Protein AF-A0A165FFC7-F1 (afdb_monomer_lite)

Organism: NCBI:txid1314781

Sequence (527 aa):
MHSRAAGAARSARAVRHAPLEALASSGARSGPRRTLPRPHLALEESLAPASTSRNPIAQDDLNALKKLTKRTIKAAAKGAAWPGWKQPAAAEDDALWRDTGRPTDIPSEKKEQFMATSHSDTAPTILYGDSEDTYIRPGSFVELRRSTLKDTKPTFASLTASGEVFTHDASDSMWVSPDFVTPDIVEQCGIGDAPETAAQHSARVHVVRQLRRFERKFERKQSEYGSRFPKLYDELRNPDPAEWAEVKTADVAAKLKGSSPTVVDGLAAHRLLMDDSFHYLAHPRAHRVAQSFLVRPLNDVRNHERVIEMFRDPDNAQIESFVRKAKGLLQFFSEREKSAQHPPRPVSSSHNLPKFDEDDQRIILFLRQAAMSRRSVQRDWYLAHAMRLLKKVAFFTSGKALTHSDVFTFLKAIGVAAPWEDESWTMPHMYALSKGAPGSSAREQRHEQLAQRRPTPEAALTLTPNADEFYPRDIMQDLRSALRIEVVCLKYDTSDHFPGLSAPSPCLAERRDNIADIERVEMSATE

Radius of gyration: 34.82 Å; chains: 1; bounding box: 128×94×92 Å

Foldseek 3Di:
DDDDDDDDDDDDDDDDDDDDDDDDDDDDDDDDDDDDDDDDDDDDDDDDDDDPDPDPDPVVVVVVVVVVVVVVVVCVVVVDDPDVDDDPPDVVLVVLLVVLQDPPPDDPPQQVVLVVQQDDDDDPDPCPDDPPPDPQDFFKWFWFWDWNPHDDPQFFWWAFLSRFIHGHHPVRTLDIDPNNDDLVLLQQLDRDRHDPDPSNSVSSSVFSVSNVVLVVLLVVLLVLQVVVVVVCLVVQADPQLQAKGKDALVVQLCVRPPPDRDPSSSVSSLVSLQAPCLQWAQQQPCCRPRVMIMGHRNVLSVLLVVLVVQVVDVVRPLLVLLLVLLLQLLVVVVVQVVPPPDDDDPPDPPDPRDDDDPSNVSVLVLLLVLLQDDTPSHDDSSVVSLVVSCVSSVPDDPPADDHSPNSVVSCCSSVNDPPPDDSVNSCPNSVVVVCPPPPDDPVNVVVVVVVVVDDDDPPPPDDDDDDDDDDDDDDDDDDDDIHIGITGISRGDPPDDDDDDDDDDDDDDDDDDDDDDDDDDDDDDDD

Structure (mmCIF, N/CA/C/O backbone):
data_AF-A0A165FFC7-F1
#
_entry.id   AF-A0A165FFC7-F1
#
loop_
_atom_site.group_PDB
_atom_site.id
_atom_site.type_symbol
_atom_site.label_atom_id
_atom_site.label_alt_id
_atom_site.label_comp_id
_atom_site.label_asym_id
_atom_site.label_entity_id
_atom_site.label_seq_id
_atom_site.pdbx_PDB_ins_code
_atom_site.Cartn_x
_atom_site.Cartn_y
_atom_site.Cartn_z
_atom_site.occupancy
_atom_site.B_iso_or_equiv
_atom_site.auth_seq_id
_atom_site.auth_comp_id
_atom_site.auth_asym_id
_atom_site.auth_atom_id
_atom_site.pdbx_PDB_model_num
ATOM 1 N N . MET A 1 1 ? 19.763 -50.599 6.856 1.00 35.06 1 MET A N 1
ATOM 2 C CA . MET A 1 1 ? 21.003 -51.403 6.817 1.00 35.06 1 MET A CA 1
ATOM 3 C C . MET A 1 1 ? 21.511 -51.408 5.385 1.00 35.06 1 MET A C 1
ATOM 5 O O . MET A 1 1 ? 20.718 -51.747 4.528 1.00 35.06 1 MET A O 1
ATOM 9 N N . HIS A 1 2 ? 22.760 -50.959 5.187 1.00 35.75 2 HIS A N 1
ATOM 10 C CA . HIS A 1 2 ? 23.656 -51.061 4.010 1.00 35.75 2 HIS A CA 1
ATOM 11 C C . HIS A 1 2 ? 23.053 -50.814 2.602 1.00 35.75 2 HIS A C 1
ATOM 13 O O . HIS A 1 2 ? 22.122 -51.472 2.184 1.00 35.75 2 HIS A O 1
ATOM 19 N N . SER A 1 3 ? 23.567 -49.901 1.776 1.00 33.09 3 SER A N 1
ATOM 20 C CA . SER A 1 3 ? 24.942 -49.942 1.271 1.00 33.09 3 SER A CA 1
ATOM 21 C C . SER A 1 3 ? 25.360 -48.622 0.601 1.00 33.09 3 SER A C 1
ATOM 23 O O . SER A 1 3 ? 24.556 -47.936 -0.025 1.00 33.09 3 SER A O 1
ATOM 25 N N . ARG A 1 4 ? 26.649 -48.304 0.751 1.00 36.78 4 ARG A N 1
ATOM 26 C CA . A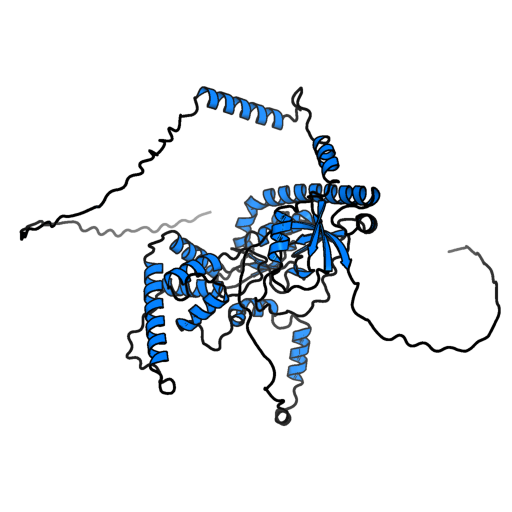RG A 1 4 ? 27.404 -47.205 0.133 1.00 36.78 4 ARG A CA 1
ATOM 27 C C . ARG A 1 4 ? 27.996 -47.656 -1.212 1.00 36.78 4 ARG A C 1
ATOM 29 O O . ARG A 1 4 ? 28.505 -48.766 -1.288 1.00 36.78 4 ARG A O 1
ATOM 36 N N . ALA A 1 5 ? 28.103 -46.735 -2.169 1.00 38.78 5 ALA A N 1
ATOM 37 C CA . ALA A 1 5 ? 29.199 -46.635 -3.152 1.00 38.78 5 ALA A CA 1
ATOM 38 C C . ALA A 1 5 ? 29.169 -45.187 -3.696 1.00 38.78 5 ALA A C 1
ATOM 40 O O . ALA A 1 5 ? 28.137 -44.763 -4.196 1.00 38.78 5 ALA A O 1
ATOM 41 N N . ALA A 1 6 ? 30.105 -44.269 -3.429 1.00 35.12 6 ALA A N 1
ATOM 42 C CA . ALA A 1 6 ? 31.552 -44.245 -3.668 1.00 35.12 6 ALA A CA 1
ATOM 43 C C . ALA A 1 6 ? 31.920 -44.362 -5.159 1.00 35.12 6 ALA A C 1
ATOM 45 O O . ALA A 1 6 ? 32.036 -45.456 -5.695 1.00 35.12 6 ALA A O 1
ATOM 46 N N . GLY A 1 7 ? 32.156 -43.210 -5.793 1.00 30.59 7 GLY A N 1
ATOM 47 C CA . GLY A 1 7 ? 32.792 -43.079 -7.100 1.00 30.59 7 GLY A CA 1
ATOM 48 C C . GLY A 1 7 ? 33.552 -41.754 -7.160 1.00 30.59 7 GLY A C 1
ATOM 49 O O . GLY A 1 7 ? 32.946 -40.688 -7.163 1.00 30.59 7 GLY A O 1
ATOM 50 N N . ALA A 1 8 ? 34.881 -41.832 -7.147 1.00 34.59 8 ALA A N 1
ATOM 51 C CA . ALA A 1 8 ? 35.812 -40.713 -7.227 1.00 34.59 8 ALA A CA 1
ATOM 52 C C . ALA A 1 8 ? 36.788 -40.946 -8.389 1.00 34.59 8 ALA A C 1
ATOM 54 O O . ALA A 1 8 ? 37.368 -42.023 -8.460 1.00 34.59 8 ALA A O 1
ATOM 55 N N . ALA A 1 9 ? 37.015 -39.934 -9.234 1.00 32.94 9 ALA A N 1
ATOM 56 C CA . ALA A 1 9 ? 38.243 -39.693 -10.017 1.00 32.94 9 ALA A CA 1
ATOM 57 C C . ALA A 1 9 ? 38.083 -38.341 -10.749 1.00 32.94 9 ALA A C 1
ATOM 59 O O . ALA A 1 9 ? 37.159 -38.170 -11.531 1.00 32.94 9 ALA A O 1
ATOM 60 N N . ARG A 1 10 ? 38.768 -37.272 -10.323 1.00 34.44 10 ARG A N 1
ATOM 61 C CA . ARG A 1 10 ? 40.096 -36.806 -10.783 1.00 34.44 10 ARG A CA 1
ATOM 62 C C . ARG A 1 10 ? 40.176 -36.503 -12.287 1.00 34.44 10 ARG A C 1
ATOM 64 O O . ARG A 1 10 ? 40.287 -37.416 -13.090 1.00 34.44 10 ARG A O 1
ATOM 71 N N . SER A 1 11 ? 40.326 -35.221 -12.626 1.00 32.50 11 SER A N 1
ATOM 72 C CA . SER A 1 11 ? 41.282 -34.809 -13.658 1.00 32.50 11 SER A CA 1
ATOM 73 C C . SER A 1 11 ? 41.765 -33.383 -13.394 1.00 32.50 11 SER A C 1
ATOM 75 O O . SER A 1 11 ? 40.976 -32.451 -13.265 1.00 32.50 11 SER A O 1
ATOM 77 N N . ALA A 1 12 ? 43.079 -33.254 -13.248 1.00 34.66 12 ALA A N 1
ATOM 78 C CA . ALA A 1 12 ? 43.808 -32.013 -13.074 1.00 34.66 12 ALA A CA 1
ATOM 79 C C . ALA A 1 12 ? 44.416 -31.608 -14.421 1.00 34.66 12 ALA A C 1
ATOM 81 O O . ALA A 1 12 ? 44.955 -32.459 -15.128 1.00 34.66 12 ALA A O 1
ATOM 82 N N . ARG A 1 13 ? 44.432 -30.311 -14.739 1.00 33.97 13 ARG A N 1
ATOM 83 C CA . ARG A 1 13 ? 45.431 -29.768 -15.665 1.00 33.97 13 ARG A CA 1
ATOM 84 C C . ARG A 1 13 ? 45.777 -28.332 -15.293 1.00 33.97 13 ARG A C 1
ATOM 86 O O . ARG A 1 13 ? 44.981 -27.417 -15.458 1.00 33.97 13 ARG A O 1
ATOM 93 N N . ALA A 1 14 ? 46.983 -28.183 -14.762 1.00 33.78 14 ALA A N 1
ATOM 94 C CA . ALA A 1 14 ? 47.693 -26.926 -14.614 1.00 33.78 14 ALA A CA 1
ATOM 95 C C . ALA A 1 14 ? 48.586 -26.715 -15.845 1.00 33.78 14 ALA A C 1
ATOM 97 O O . ALA A 1 14 ? 49.199 -27.671 -16.319 1.00 33.78 14 ALA A O 1
ATOM 98 N N . VAL A 1 15 ? 48.710 -25.472 -16.309 1.00 41.19 15 VAL A N 1
ATOM 99 C CA . VAL A 1 15 ? 49.845 -24.997 -17.113 1.00 41.19 15 VAL A CA 1
ATOM 100 C C . VAL A 1 15 ? 50.221 -23.611 -16.581 1.00 41.19 15 VAL A C 1
ATOM 102 O O . VAL A 1 15 ? 49.352 -22.769 -16.368 1.00 41.19 15 VAL A O 1
ATOM 105 N N . ARG A 1 16 ? 51.513 -23.417 -16.302 1.00 36.31 16 ARG A N 1
ATOM 106 C CA . ARG A 1 16 ? 52.145 -22.179 -15.821 1.00 36.31 16 ARG A CA 1
ATOM 107 C C . ARG A 1 16 ? 53.162 -21.662 -16.854 1.00 36.31 16 ARG A C 1
ATOM 109 O O . ARG A 1 16 ? 53.713 -22.470 -17.593 1.00 36.31 16 ARG A O 1
ATOM 116 N N . HIS A 1 17 ? 53.498 -20.372 -16.695 1.00 34.06 17 HIS A N 1
ATOM 117 C CA . HIS A 1 17 ? 54.686 -19.618 -17.161 1.00 34.06 17 HIS A CA 1
ATOM 118 C C . HIS A 1 17 ? 54.705 -19.247 -18.664 1.00 34.06 17 HIS A C 1
ATOM 120 O O . HIS A 1 17 ? 54.277 -20.039 -19.487 1.00 34.06 17 HIS A O 1
ATOM 126 N N . ALA A 1 18 ? 55.161 -18.068 -19.117 1.00 35.03 18 ALA A N 1
ATOM 127 C CA . ALA A 1 18 ? 56.064 -17.061 -18.539 1.00 35.03 18 ALA A CA 1
ATOM 128 C C . ALA A 1 18 ? 55.926 -15.674 -19.268 1.00 35.03 18 ALA A C 1
ATOM 130 O O . ALA A 1 18 ? 55.114 -15.575 -20.186 1.00 35.03 18 ALA A O 1
ATOM 131 N N . PRO A 1 19 ? 56.682 -14.624 -18.861 1.00 60.16 19 PRO A N 1
ATOM 132 C CA . PRO A 1 19 ? 56.440 -13.187 -19.118 1.00 60.16 19 PRO A CA 1
ATOM 133 C C . PRO A 1 19 ? 57.380 -12.556 -20.175 1.00 60.16 19 PRO A C 1
ATOM 135 O O . PRO A 1 19 ? 58.279 -13.246 -20.644 1.00 60.16 19 PRO A O 1
ATOM 138 N N . LEU A 1 20 ? 57.232 -11.246 -20.469 1.00 33.28 20 LEU A N 1
ATOM 139 C CA . LEU A 1 20 ? 58.348 -10.312 -20.751 1.00 33.28 20 LEU A CA 1
ATOM 140 C C . LEU A 1 20 ? 57.920 -8.821 -20.845 1.00 33.28 20 LEU A C 1
ATOM 142 O O . LEU A 1 20 ? 56.977 -8.459 -21.542 1.00 33.28 20 LEU A O 1
ATOM 146 N N . GLU A 1 21 ? 58.671 -8.004 -20.102 1.00 33.78 21 GLU A N 1
ATOM 147 C CA . GLU A 1 21 ? 58.980 -6.557 -20.187 1.00 33.78 21 GLU A CA 1
ATOM 148 C C . GLU A 1 21 ? 59.525 -6.141 -21.587 1.00 33.78 21 GLU A C 1
ATOM 150 O O . GLU A 1 21 ? 59.886 -7.021 -22.358 1.00 33.78 21 GLU A O 1
ATOM 155 N N . ALA A 1 22 ? 59.721 -4.892 -22.046 1.00 33.06 22 ALA A N 1
ATOM 156 C CA . ALA A 1 22 ? 59.590 -3.498 -21.592 1.00 33.06 22 ALA A CA 1
ATOM 157 C C . ALA A 1 22 ? 59.886 -2.556 -22.804 1.00 33.06 22 ALA A C 1
ATOM 159 O O . ALA A 1 22 ? 60.245 -3.030 -23.880 1.00 33.06 22 ALA A O 1
ATOM 160 N N . LEU A 1 23 ? 59.861 -1.234 -22.535 1.00 31.61 23 LEU A N 1
ATOM 161 C CA . LEU A 1 23 ? 60.457 -0.081 -23.258 1.00 31.61 23 LEU A CA 1
ATOM 162 C C . LEU A 1 23 ? 59.581 0.616 -24.316 1.00 31.61 23 LEU A C 1
ATOM 164 O O . LEU A 1 23 ? 58.918 -0.039 -25.101 1.00 31.61 23 LEU A O 1
ATOM 168 N N . ALA A 1 24 ? 59.629 1.934 -24.536 1.00 33.62 24 ALA A N 1
ATOM 169 C CA . ALA A 1 24 ? 59.902 3.164 -23.774 1.00 33.62 24 ALA A CA 1
ATOM 170 C C . ALA A 1 24 ? 59.895 4.325 -24.801 1.00 33.62 24 ALA A C 1
ATOM 172 O O . ALA A 1 24 ? 60.188 4.105 -25.975 1.00 33.62 24 ALA A O 1
ATOM 173 N N . SER A 1 25 ? 59.717 5.561 -24.304 1.00 32.38 25 SER A N 1
ATOM 174 C CA . SER A 1 25 ? 60.030 6.864 -24.945 1.00 32.38 25 SER A CA 1
ATOM 175 C C . SER A 1 25 ? 59.029 7.374 -26.000 1.00 32.38 25 SER A C 1
ATOM 177 O O . SER A 1 25 ? 58.426 6.587 -26.711 1.00 32.38 25 SER A O 1
ATOM 179 N N . SER A 1 26 ? 58.799 8.670 -26.227 1.00 31.20 26 SER A N 1
ATOM 180 C CA . SER A 1 26 ? 59.148 9.969 -25.616 1.00 31.20 26 SER A CA 1
ATOM 181 C C . SER A 1 26 ? 58.473 11.025 -26.517 1.00 31.20 26 SER A C 1
ATOM 183 O O . SER A 1 26 ? 58.362 10.794 -27.720 1.00 31.20 26 SER A O 1
ATOM 185 N N . GLY A 1 27 ? 58.057 12.189 -26.004 1.00 30.70 27 GLY A N 1
ATOM 186 C CA . GLY A 1 27 ? 57.665 13.295 -26.890 1.00 30.70 27 GLY A CA 1
ATOM 187 C C . GLY A 1 27 ? 56.957 14.465 -26.215 1.00 30.70 27 GLY A C 1
ATOM 188 O O . GLY A 1 27 ? 55.737 14.550 -26.228 1.00 30.70 27 GLY A O 1
ATOM 189 N N . ALA A 1 28 ? 57.743 15.373 -25.644 1.00 34.22 28 ALA A N 1
ATOM 190 C CA . ALA A 1 28 ? 57.334 16.626 -25.014 1.00 34.22 28 ALA A CA 1
ATOM 191 C C . ALA A 1 28 ? 56.672 17.643 -25.969 1.00 34.22 28 ALA A C 1
ATOM 193 O O . ALA A 1 28 ? 57.034 17.705 -27.143 1.00 34.22 28 ALA A O 1
ATOM 194 N N . ARG A 1 29 ? 55.838 18.550 -25.426 1.00 32.78 29 ARG A N 1
ATOM 195 C CA . ARG A 1 29 ? 55.858 19.992 -25.761 1.00 32.78 29 ARG A CA 1
ATOM 196 C C . ARG A 1 29 ? 55.070 20.849 -24.765 1.00 32.78 29 ARG A C 1
ATOM 198 O O . ARG A 1 29 ? 54.105 20.422 -24.147 1.00 32.78 29 ARG A O 1
ATOM 205 N N . SER A 1 30 ? 55.573 22.065 -24.611 1.00 33.47 30 SER A N 1
ATOM 206 C CA . SER A 1 30 ? 55.429 23.001 -23.500 1.00 33.47 30 SER A CA 1
ATOM 207 C C . SER A 1 30 ? 54.709 24.301 -23.894 1.00 33.47 30 SER A C 1
ATOM 209 O O . SER A 1 30 ? 55.062 24.890 -24.911 1.00 33.47 30 SER A O 1
ATOM 211 N N . GLY A 1 31 ? 53.845 24.798 -22.995 1.00 30.11 31 GLY A N 1
ATOM 212 C CA . GLY A 1 31 ? 53.528 26.223 -22.744 1.00 30.11 31 GLY A CA 1
ATOM 213 C C . GLY A 1 31 ? 52.483 26.922 -23.643 1.00 30.11 31 GLY A C 1
ATOM 214 O O . GLY A 1 31 ? 52.114 26.371 -24.673 1.00 30.11 31 GLY A O 1
ATOM 215 N N . PRO A 1 32 ? 52.034 28.162 -23.315 1.00 46.41 32 PRO A N 1
ATOM 216 C CA . PRO A 1 32 ? 52.222 28.927 -22.080 1.00 46.41 32 PRO A CA 1
ATOM 217 C C . PRO A 1 32 ? 50.915 29.434 -21.417 1.00 46.41 32 PRO A C 1
ATOM 219 O O . PRO A 1 32 ? 49.824 29.472 -21.979 1.00 46.41 32 PRO A O 1
ATOM 222 N N . ARG A 1 33 ? 51.105 29.870 -20.171 1.00 36.84 33 ARG A N 1
ATOM 223 C CA . ARG A 1 33 ? 50.185 30.519 -19.230 1.00 36.84 33 ARG A CA 1
ATOM 224 C C . ARG A 1 33 ? 49.817 31.934 -19.713 1.00 36.84 33 ARG A C 1
ATOM 226 O O . ARG A 1 33 ? 50.713 32.695 -20.073 1.00 36.84 33 ARG A O 1
ATOM 233 N N . ARG A 1 34 ? 48.541 32.326 -19.626 1.00 34.41 34 ARG A N 1
ATOM 234 C CA . ARG A 1 34 ? 48.102 33.732 -19.697 1.00 34.41 34 ARG A CA 1
ATOM 235 C C . ARG A 1 34 ? 47.210 34.061 -18.501 1.00 34.41 34 ARG A C 1
ATOM 237 O O . ARG A 1 34 ? 46.300 33.313 -18.164 1.00 34.41 34 ARG A O 1
ATOM 244 N N . THR A 1 35 ? 47.559 35.154 -17.840 1.00 35.50 35 THR A N 1
ATOM 245 C CA . THR A 1 35 ? 47.020 35.689 -16.585 1.00 35.50 35 THR A CA 1
ATOM 246 C C . THR A 1 35 ? 46.137 36.917 -16.821 1.00 35.50 35 THR A C 1
ATOM 248 O O . THR A 1 35 ? 46.355 37.621 -17.805 1.00 35.50 35 THR A O 1
ATOM 251 N N . LEU A 1 36 ? 45.306 37.214 -15.802 1.00 32.44 36 LEU A N 1
ATOM 252 C CA . LEU A 1 36 ? 44.617 38.476 -15.425 1.00 32.44 36 LEU A CA 1
ATOM 253 C C . LEU A 1 36 ? 43.119 38.587 -15.795 1.00 32.44 36 LEU A C 1
ATOM 255 O O . LEU A 1 36 ? 42.730 38.070 -16.837 1.00 32.44 36 LEU A O 1
ATOM 259 N N . PRO A 1 37 ? 42.300 39.374 -15.053 1.00 39.09 37 PRO A N 1
ATOM 260 C CA . PRO A 1 37 ? 42.346 39.717 -13.620 1.00 39.09 37 PRO A CA 1
ATOM 261 C C . PRO A 1 37 ? 40.987 39.541 -12.886 1.00 39.09 37 PRO A C 1
ATOM 263 O O . PRO A 1 37 ? 39.916 39.516 -13.486 1.00 39.09 37 PRO A O 1
ATOM 266 N N . ARG A 1 38 ? 41.041 39.472 -11.548 1.00 33.34 38 ARG A N 1
ATOM 267 C CA . ARG A 1 38 ? 39.900 39.685 -10.630 1.00 33.34 38 ARG A CA 1
ATOM 268 C C . ARG A 1 38 ? 39.554 41.180 -10.526 1.00 33.34 38 ARG A C 1
ATOM 270 O O . ARG A 1 38 ? 40.471 41.998 -10.599 1.00 33.34 38 ARG A O 1
ATOM 277 N N . PRO A 1 39 ? 38.319 41.509 -10.112 1.00 40.25 39 PRO A N 1
ATOM 278 C CA . PRO A 1 39 ? 38.097 42.548 -9.117 1.00 40.25 39 PRO A CA 1
ATOM 279 C C . PRO A 1 39 ? 37.513 41.991 -7.807 1.00 40.25 39 PRO A C 1
ATOM 281 O O . PRO A 1 39 ? 36.798 40.992 -7.772 1.00 40.25 39 PRO A O 1
ATOM 284 N N . HIS A 1 40 ? 37.925 42.655 -6.730 1.00 31.02 40 HIS A N 1
ATOM 285 C CA . HIS A 1 40 ? 37.644 42.427 -5.315 1.00 31.02 40 HIS A CA 1
ATOM 286 C C . HIS A 1 40 ? 36.197 42.741 -4.903 1.00 31.02 40 HIS A C 1
ATOM 288 O O . HIS A 1 40 ? 35.598 43.650 -5.466 1.00 31.02 40 HIS A O 1
ATOM 294 N N . LEU A 1 41 ? 35.724 42.050 -3.853 1.00 31.36 41 LEU A N 1
ATOM 295 C CA . LEU A 1 41 ? 35.140 42.562 -2.586 1.00 31.36 41 LEU A CA 1
ATOM 296 C C . LEU A 1 41 ? 34.469 41.357 -1.881 1.00 31.36 41 LEU A C 1
ATOM 298 O O . LEU A 1 41 ? 33.475 40.834 -2.362 1.00 31.36 41 LEU A O 1
ATOM 302 N N . ALA A 1 42 ? 35.147 40.666 -0.961 1.00 31.06 42 ALA A N 1
ATOM 303 C CA . ALA A 1 42 ? 35.283 40.985 0.468 1.00 31.06 42 ALA A CA 1
ATOM 304 C C . ALA A 1 42 ? 33.963 40.853 1.253 1.00 31.06 42 ALA A C 1
ATOM 306 O O . ALA A 1 42 ? 33.201 41.807 1.348 1.00 31.06 42 ALA A O 1
ATOM 307 N N . LEU A 1 43 ? 33.756 39.667 1.835 1.00 30.89 43 LEU A N 1
ATOM 308 C CA . LEU A 1 43 ? 33.096 39.426 3.124 1.00 30.89 43 LEU A CA 1
ATOM 309 C C . LEU A 1 43 ? 33.525 38.017 3.569 1.00 30.89 43 LEU A C 1
ATOM 311 O O . LEU A 1 43 ? 32.904 37.013 3.230 1.00 30.89 43 LEU A O 1
ATOM 315 N N . GLU A 1 44 ? 34.686 37.948 4.225 1.00 30.16 44 GLU A N 1
ATOM 316 C CA . GLU A 1 44 ? 35.082 36.779 5.006 1.00 30.16 44 GLU A CA 1
ATOM 317 C C . GLU A 1 44 ? 34.362 36.855 6.353 1.00 30.16 44 GLU A C 1
ATOM 319 O O . GLU A 1 44 ? 34.666 37.716 7.175 1.00 30.16 44 GLU A O 1
ATOM 324 N N . GLU A 1 45 ? 33.423 35.941 6.575 1.00 31.06 45 GLU A N 1
ATOM 325 C CA . GLU A 1 45 ? 33.004 35.537 7.912 1.00 31.06 45 GLU A CA 1
ATOM 326 C C . GLU A 1 45 ? 33.405 34.068 8.075 1.00 31.06 45 GLU A C 1
ATOM 328 O O . GLU A 1 45 ? 33.030 33.186 7.301 1.00 31.06 45 GLU A O 1
ATOM 333 N N . SER A 1 46 ? 34.298 33.839 9.029 1.00 37.12 46 SER A N 1
ATOM 334 C CA . SER A 1 46 ? 34.968 32.575 9.287 1.00 37.12 46 SER A CA 1
ATOM 335 C C . SER A 1 46 ? 33.996 31.504 9.790 1.00 37.12 46 SER A C 1
ATOM 337 O O . SER A 1 46 ? 33.520 31.586 10.921 1.00 37.12 46 SER A O 1
ATOM 339 N N . LEU A 1 47 ? 33.794 30.437 9.018 1.00 34.50 47 LEU A N 1
ATOM 340 C CA . LEU A 1 47 ? 33.279 29.163 9.525 1.00 34.50 47 LEU A CA 1
ATOM 341 C C . LEU A 1 47 ? 34.187 28.029 9.044 1.00 34.50 47 LEU A C 1
ATOM 343 O O . LEU A 1 47 ? 34.010 27.449 7.975 1.00 34.50 47 LEU A O 1
ATOM 347 N N . ALA A 1 48 ? 35.200 27.739 9.859 1.00 36.78 48 ALA A N 1
ATOM 348 C CA . ALA A 1 48 ? 35.962 26.501 9.780 1.00 36.78 48 ALA A CA 1
ATOM 349 C C . ALA A 1 48 ? 35.072 25.305 10.190 1.00 36.78 48 ALA A C 1
ATOM 351 O O . ALA A 1 48 ? 34.181 25.462 11.030 1.00 36.78 48 ALA A O 1
ATOM 352 N N . PRO A 1 49 ? 35.305 24.099 9.644 1.00 38.94 49 PRO A N 1
ATOM 353 C CA . PRO A 1 49 ? 34.532 22.917 10.000 1.00 38.94 49 PRO A CA 1
ATOM 354 C C . PRO A 1 49 ? 34.860 22.475 11.431 1.00 38.94 49 PRO A C 1
ATOM 356 O O . PRO A 1 49 ? 36.003 22.140 11.746 1.00 38.94 49 PRO A O 1
ATOM 359 N N . ALA A 1 50 ? 33.843 22.451 12.294 1.00 35.59 50 ALA A N 1
ATOM 360 C CA . ALA A 1 50 ? 33.934 21.862 13.621 1.00 35.59 50 ALA A CA 1
ATOM 361 C C . ALA A 1 50 ? 34.302 20.375 13.497 1.00 35.59 50 ALA A C 1
ATOM 363 O O . ALA A 1 50 ? 33.526 19.552 13.005 1.00 35.59 50 ALA A O 1
ATOM 364 N N . SER A 1 51 ? 35.505 20.031 13.945 1.00 37.84 51 SER A N 1
ATOM 365 C CA . SER A 1 51 ? 35.937 18.659 14.146 1.00 37.84 51 SER A CA 1
ATOM 366 C C . SER A 1 51 ? 35.103 18.044 15.271 1.00 37.84 51 SER A C 1
ATOM 368 O O . SER A 1 51 ? 35.283 18.335 16.450 1.00 37.84 51 SER A O 1
ATOM 370 N N . THR A 1 52 ? 34.162 17.170 14.923 1.00 40.72 52 THR A N 1
ATOM 371 C CA . THR A 1 52 ? 33.486 16.309 15.898 1.00 40.72 52 THR A CA 1
ATOM 372 C C . THR A 1 52 ? 34.498 15.323 16.478 1.00 40.72 52 THR A C 1
ATOM 374 O O . THR A 1 52 ? 34.691 14.230 15.938 1.00 40.72 52 THR A O 1
ATOM 377 N N . SER A 1 53 ? 35.155 15.695 17.580 1.00 39.09 53 SER A N 1
ATOM 378 C CA . SER A 1 53 ? 35.842 14.733 18.433 1.00 39.09 53 SER A CA 1
ATOM 379 C C . SER A 1 53 ? 34.776 13.863 19.104 1.00 39.09 53 SER A C 1
ATOM 381 O O . SER A 1 53 ? 34.027 14.277 19.988 1.00 39.09 53 SER A O 1
ATOM 383 N N . ARG A 1 54 ? 34.649 12.620 18.637 1.00 45.28 54 ARG A N 1
ATOM 384 C CA . ARG A 1 54 ? 33.937 11.585 19.387 1.00 45.28 54 ARG A CA 1
ATOM 385 C C . ARG A 1 54 ? 34.778 11.275 20.619 1.00 45.28 54 ARG A C 1
ATOM 387 O O . ARG A 1 54 ? 35.692 10.459 20.542 1.00 45.28 54 ARG A O 1
ATOM 394 N N . ASN A 1 55 ? 34.484 11.932 21.736 1.00 55.78 55 ASN A N 1
ATOM 395 C CA . ASN A 1 55 ? 35.011 11.505 23.024 1.00 55.78 55 ASN A CA 1
ATOM 396 C C . ASN A 1 55 ? 34.494 10.081 23.289 1.00 55.78 55 ASN A C 1
ATOM 398 O O . ASN A 1 55 ? 33.276 9.872 23.284 1.00 55.78 55 ASN A O 1
ATOM 402 N N . PRO A 1 56 ? 35.376 9.081 23.462 1.00 64.81 56 PRO A N 1
ATOM 403 C CA . PRO A 1 56 ? 34.941 7.757 23.867 1.00 64.81 56 PRO A CA 1
ATOM 404 C C . PRO A 1 56 ? 34.269 7.880 25.236 1.00 64.81 56 PRO A C 1
ATOM 406 O O . PRO A 1 56 ? 34.815 8.500 26.147 1.00 64.81 56 PRO A O 1
ATOM 409 N N . ILE A 1 57 ? 33.063 7.320 25.357 1.00 66.12 57 ILE A N 1
ATOM 410 C CA . ILE A 1 57 ? 32.329 7.237 26.624 1.00 66.12 57 ILE A CA 1
ATOM 411 C C . ILE A 1 57 ? 33.278 6.635 27.662 1.00 66.12 57 ILE A C 1
ATOM 413 O O . ILE A 1 57 ? 33.858 5.572 27.416 1.00 66.12 57 ILE A O 1
ATOM 417 N N . ALA A 1 58 ? 33.464 7.325 28.789 1.00 82.88 58 ALA A N 1
ATOM 418 C CA . ALA A 1 58 ? 34.349 6.860 29.842 1.00 82.88 58 ALA A CA 1
ATOM 419 C C . ALA A 1 58 ? 33.924 5.451 30.277 1.00 82.88 58 ALA A C 1
ATOM 421 O O . ALA A 1 58 ? 32.735 5.142 30.398 1.00 82.88 58 ALA A O 1
ATOM 422 N N . GLN A 1 59 ? 34.898 4.570 30.497 1.00 80.06 59 GLN A N 1
ATOM 423 C CA . GLN A 1 59 ? 34.630 3.168 30.829 1.00 80.06 59 GLN A CA 1
ATOM 424 C C . GLN A 1 59 ? 33.748 3.030 32.084 1.00 80.06 59 GLN A C 1
ATOM 426 O O . GLN A 1 59 ? 32.964 2.084 32.198 1.00 80.06 59 GLN A O 1
ATOM 431 N N . ASP A 1 60 ? 33.826 4.002 32.991 1.00 84.19 60 ASP A N 1
ATOM 432 C CA . ASP A 1 60 ? 33.008 4.075 34.197 1.00 84.19 60 ASP A CA 1
ATOM 433 C C . ASP A 1 60 ? 31.533 4.359 33.895 1.00 84.19 60 ASP A C 1
ATOM 435 O O . ASP A 1 60 ? 30.665 3.700 34.471 1.00 84.19 60 ASP A O 1
ATOM 439 N N . ASP A 1 61 ? 31.235 5.218 32.918 1.00 77.69 61 ASP A N 1
ATOM 440 C CA . ASP A 1 61 ? 29.867 5.472 32.454 1.00 77.69 61 ASP A CA 1
ATOM 441 C C . ASP A 1 61 ? 29.289 4.232 31.773 1.00 77.69 61 ASP A C 1
ATOM 443 O O . ASP A 1 61 ? 28.144 3.846 32.020 1.00 77.69 61 ASP A O 1
ATOM 447 N N . LEU A 1 62 ? 30.103 3.529 30.979 1.00 83.12 62 LEU A N 1
ATOM 448 C CA . LEU A 1 62 ? 29.703 2.269 30.352 1.00 83.12 62 LEU A CA 1
ATOM 449 C C . LEU A 1 62 ? 29.400 1.188 31.404 1.00 83.12 62 LEU A C 1
ATOM 451 O O . LEU A 1 62 ? 28.449 0.410 31.264 1.00 83.12 62 LEU A O 1
ATOM 455 N N . ASN A 1 63 ? 30.189 1.136 32.476 1.00 87.81 63 ASN A N 1
ATOM 456 C CA . ASN A 1 63 ? 29.984 0.214 33.588 1.00 87.81 63 ASN A CA 1
ATOM 457 C C . ASN A 1 63 ? 28.754 0.590 34.427 1.00 87.81 63 ASN A C 1
ATOM 459 O O . ASN A 1 63 ? 27.987 -0.300 34.816 1.00 87.81 63 ASN A O 1
ATOM 463 N N . ALA A 1 64 ? 28.521 1.883 34.662 1.00 83.75 64 ALA A N 1
ATOM 464 C CA . ALA A 1 64 ? 27.327 2.393 35.324 1.00 83.75 64 ALA A CA 1
ATOM 465 C C . ALA A 1 64 ? 26.066 2.051 34.521 1.00 83.75 64 ALA A C 1
ATOM 467 O O . ALA A 1 64 ? 25.107 1.517 35.088 1.00 83.75 64 ALA A O 1
ATOM 468 N N . LEU A 1 65 ? 26.107 2.230 33.198 1.00 78.38 65 LEU A N 1
ATOM 469 C CA . LEU A 1 65 ? 25.012 1.887 32.296 1.00 78.38 65 LEU A CA 1
ATOM 470 C C . LEU A 1 65 ? 24.728 0.380 32.326 1.00 78.38 65 LEU A C 1
ATOM 472 O O . LEU A 1 65 ? 23.601 -0.027 32.586 1.00 78.38 65 LEU A O 1
ATOM 476 N N . LYS A 1 66 ? 25.756 -0.472 32.194 1.00 91.00 66 LYS A N 1
ATOM 477 C CA . LYS A 1 66 ? 25.609 -1.939 32.292 1.00 91.00 66 LYS A CA 1
ATOM 478 C C . LYS A 1 66 ? 25.021 -2.381 33.634 1.00 91.00 66 LYS A C 1
ATOM 480 O O . LYS A 1 66 ? 24.226 -3.325 33.684 1.00 91.00 66 LYS A O 1
ATOM 485 N N . LYS A 1 67 ? 25.407 -1.724 34.732 1.00 90.00 67 LYS A N 1
ATOM 486 C CA . LYS A 1 67 ? 24.887 -2.003 36.078 1.00 90.00 67 LYS A CA 1
ATOM 487 C C . LYS A 1 67 ? 23.429 -1.567 36.210 1.00 90.00 67 LYS A C 1
ATOM 489 O O . LYS A 1 67 ? 22.643 -2.311 36.800 1.00 90.00 67 LYS A O 1
ATOM 494 N N . LEU A 1 68 ? 23.062 -0.423 35.632 1.00 81.44 68 LEU A N 1
ATOM 495 C CA . LEU A 1 68 ? 21.683 0.049 35.544 1.00 81.44 68 LEU A CA 1
ATOM 496 C C . LEU A 1 68 ? 20.829 -0.943 34.744 1.00 81.44 68 LEU A C 1
ATOM 498 O O . LEU A 1 68 ? 19.847 -1.441 35.281 1.00 81.44 68 LEU A O 1
ATOM 502 N N . THR A 1 69 ? 21.263 -1.334 33.540 1.00 82.12 69 THR A N 1
ATOM 503 C CA . THR A 1 69 ? 20.553 -2.281 32.662 1.00 82.12 69 THR A CA 1
ATOM 504 C C . THR A 1 69 ? 20.365 -3.653 33.314 1.00 82.12 69 THR A C 1
ATOM 506 O O . THR A 1 69 ? 19.272 -4.216 33.291 1.00 82.12 69 THR A O 1
ATOM 509 N N . LYS A 1 70 ? 21.400 -4.201 33.970 1.00 85.44 70 LYS A N 1
ATOM 510 C CA . LYS A 1 70 ? 21.269 -5.468 34.718 1.00 85.44 70 LYS A CA 1
ATOM 511 C C . LYS A 1 70 ? 20.275 -5.356 35.875 1.00 85.44 70 LYS A C 1
ATOM 513 O O . LYS A 1 70 ? 19.568 -6.321 36.164 1.00 85.44 70 LYS A O 1
ATOM 518 N N . ARG A 1 71 ? 20.220 -4.205 36.551 1.00 70.12 71 ARG A N 1
ATOM 519 C CA . ARG A 1 71 ? 19.273 -3.961 37.648 1.00 70.12 71 ARG A CA 1
ATOM 520 C C . ARG A 1 71 ? 17.841 -3.821 37.139 1.00 70.12 71 ARG A C 1
ATOM 522 O O . ARG A 1 71 ? 16.959 -4.419 37.748 1.00 70.12 71 ARG A O 1
ATOM 529 N N . THR A 1 72 ? 17.606 -3.124 36.027 1.00 66.25 72 THR A N 1
ATOM 530 C CA . THR A 1 72 ? 16.271 -3.018 35.413 1.00 66.25 72 THR A CA 1
ATOM 531 C C . THR A 1 72 ? 15.771 -4.359 34.894 1.00 66.25 72 THR A C 1
ATOM 533 O O . THR A 1 72 ? 14.644 -4.725 35.208 1.00 66.25 72 THR A O 1
ATOM 536 N N . ILE A 1 73 ? 16.610 -5.150 34.216 1.00 72.19 73 ILE A N 1
ATOM 537 C CA . ILE A 1 73 ? 16.237 -6.508 33.776 1.00 72.19 73 ILE A CA 1
ATOM 538 C C . ILE A 1 73 ? 15.876 -7.392 34.980 1.00 72.19 73 ILE A C 1
ATOM 540 O O . ILE A 1 73 ? 14.865 -8.090 34.962 1.00 72.19 73 ILE A O 1
ATOM 544 N N . LYS A 1 74 ? 16.661 -7.332 36.066 1.00 75.88 74 LYS A N 1
ATOM 545 C CA . LYS A 1 74 ? 16.407 -8.118 37.285 1.00 75.88 74 LYS A CA 1
ATOM 546 C C . LYS A 1 74 ? 15.154 -7.661 38.045 1.00 75.88 74 LYS A C 1
ATOM 548 O O . LYS A 1 74 ? 14.504 -8.495 38.669 1.00 75.88 74 LYS A O 1
ATOM 553 N N . ALA A 1 75 ? 14.822 -6.370 38.009 1.00 62.75 75 ALA A N 1
ATOM 554 C CA . ALA A 1 75 ? 13.601 -5.826 38.606 1.00 62.75 75 ALA A CA 1
ATOM 555 C C . ALA A 1 75 ? 12.357 -6.195 37.782 1.00 62.75 75 ALA A C 1
ATOM 557 O O . ALA A 1 75 ? 11.381 -6.683 38.348 1.00 62.75 75 ALA A O 1
ATOM 558 N N . ALA A 1 76 ? 12.433 -6.069 36.452 1.00 63.22 76 ALA A N 1
ATOM 559 C CA . ALA A 1 76 ? 11.374 -6.480 35.532 1.00 63.22 76 ALA A CA 1
ATOM 560 C C . ALA A 1 76 ? 11.077 -7.986 35.642 1.00 63.22 76 ALA A C 1
ATOM 562 O O . ALA A 1 76 ? 9.920 -8.379 35.742 1.00 63.22 76 ALA A O 1
ATOM 563 N N . ALA A 1 77 ? 12.116 -8.824 35.732 1.00 65.81 77 ALA A N 1
ATOM 564 C CA . ALA A 1 77 ? 11.972 -10.272 35.897 1.00 65.81 77 ALA A CA 1
ATOM 565 C C . ALA A 1 77 ? 11.373 -10.695 37.253 1.00 65.81 77 ALA A C 1
ATOM 567 O O . ALA A 1 77 ? 10.859 -11.802 37.373 1.00 65.81 77 ALA A O 1
ATOM 568 N N . LYS A 1 78 ? 11.446 -9.841 38.283 1.00 66.81 78 LYS A N 1
ATOM 569 C CA . LYS A 1 78 ? 10.909 -10.129 39.624 1.00 66.81 78 LYS A CA 1
ATOM 570 C C . LYS A 1 78 ? 9.509 -9.565 39.867 1.00 66.81 78 LYS A C 1
ATOM 572 O O . LYS A 1 78 ? 8.978 -9.783 40.951 1.00 66.81 78 LYS A O 1
ATOM 577 N N . GLY A 1 79 ? 8.937 -8.809 38.924 1.00 53.31 79 GLY A N 1
ATOM 578 C CA . GLY A 1 79 ? 7.641 -8.142 39.108 1.00 53.31 79 GLY A CA 1
ATOM 579 C C . GLY A 1 79 ? 7.594 -7.165 40.294 1.00 53.31 79 GLY A C 1
ATOM 580 O O . GLY A 1 79 ? 6.518 -6.737 40.696 1.00 53.31 79 GLY A O 1
ATOM 581 N N . ALA A 1 80 ? 8.745 -6.818 40.878 1.00 50.59 80 ALA A N 1
ATOM 582 C CA . ALA A 1 80 ? 8.817 -5.964 42.051 1.00 50.59 80 ALA A CA 1
ATOM 583 C C . ALA A 1 80 ? 8.738 -4.501 41.606 1.00 50.59 80 ALA A C 1
ATOM 585 O O . ALA A 1 80 ? 9.671 -3.986 40.982 1.00 50.59 80 ALA A O 1
ATOM 586 N N . ALA A 1 81 ? 7.628 -3.838 41.936 1.00 51.81 81 ALA A N 1
ATOM 587 C CA . ALA A 1 81 ? 7.529 -2.388 41.849 1.00 51.81 81 ALA A CA 1
ATOM 588 C C . ALA A 1 81 ? 8.672 -1.770 42.668 1.00 51.81 81 ALA A C 1
ATOM 590 O O . ALA A 1 81 ? 8.921 -2.158 43.811 1.00 51.81 81 ALA A O 1
ATOM 591 N N . TRP A 1 82 ? 9.413 -0.846 42.061 1.00 53.59 82 TRP A N 1
ATOM 592 C CA . TRP A 1 82 ? 10.471 -0.116 42.754 1.00 53.59 82 TRP A CA 1
ATOM 593 C C . TRP A 1 82 ? 9.893 0.588 43.997 1.00 53.59 82 TRP A C 1
ATOM 595 O O . TRP A 1 82 ? 8.857 1.247 43.877 1.00 53.59 82 TRP A O 1
ATOM 605 N N . PRO A 1 83 ? 10.551 0.527 45.170 1.00 47.75 83 PRO A N 1
ATOM 606 C CA . PRO A 1 83 ? 10.159 1.337 46.318 1.00 47.75 83 PRO A CA 1
ATOM 607 C C . PRO A 1 83 ? 10.241 2.821 45.934 1.00 47.75 83 PRO A C 1
ATOM 609 O O . PRO A 1 83 ? 11.321 3.326 45.641 1.00 47.75 83 PRO A O 1
ATOM 612 N N . GLY A 1 84 ? 9.093 3.499 45.865 1.00 58.75 84 GLY A N 1
ATOM 613 C CA . GLY A 1 84 ? 8.983 4.906 45.456 1.00 58.75 84 GLY A CA 1
ATOM 614 C C . GLY A 1 84 ? 8.623 5.148 43.984 1.00 58.75 84 GLY A C 1
ATOM 615 O O . GLY A 1 84 ? 8.195 6.251 43.653 1.00 58.75 84 GLY A O 1
ATOM 616 N N . TRP A 1 85 ? 8.693 4.138 43.108 1.00 44.78 85 TRP A N 1
ATOM 617 C CA . TRP A 1 85 ? 8.191 4.265 41.736 1.00 44.78 85 TRP A CA 1
ATOM 618 C C . TRP A 1 85 ? 6.723 3.843 41.704 1.00 44.78 85 TRP A C 1
ATOM 620 O O . TRP A 1 85 ? 6.388 2.661 41.617 1.00 44.78 85 TRP A O 1
ATOM 630 N N . LYS A 1 86 ? 5.820 4.822 41.790 1.00 50.59 86 LYS A N 1
ATOM 631 C CA . LYS A 1 86 ? 4.413 4.596 41.451 1.00 50.59 86 LYS A CA 1
ATOM 632 C C . LYS A 1 86 ? 4.362 4.321 39.950 1.00 50.59 86 LYS A C 1
ATOM 634 O O . LYS A 1 86 ? 4.775 5.178 39.175 1.00 50.59 86 LYS A O 1
ATOM 639 N N . GLN A 1 87 ? 3.902 3.138 39.534 1.00 46.81 87 GLN A N 1
ATOM 640 C CA . GLN A 1 87 ? 3.562 2.922 38.128 1.00 46.81 87 GLN A CA 1
ATOM 641 C C . GLN A 1 87 ? 2.583 4.031 37.713 1.00 46.81 87 GLN A C 1
ATOM 643 O O . GLN A 1 87 ? 1.532 4.154 38.353 1.00 46.81 87 GLN A O 1
ATOM 648 N N . PRO A 1 88 ? 2.874 4.825 36.672 1.00 45.69 88 PRO A N 1
ATOM 649 C CA . PRO A 1 88 ? 1.933 5.807 36.156 1.00 45.69 88 PRO A CA 1
ATOM 650 C C . PRO A 1 88 ? 0.876 5.080 35.311 1.00 45.69 88 PRO A C 1
ATOM 652 O O . PRO A 1 88 ? 0.716 5.321 34.129 1.00 45.69 88 PRO A O 1
ATOM 655 N N . ALA A 1 89 ? 0.189 4.091 35.881 1.00 47.19 89 ALA A N 1
ATOM 656 C CA . ALA A 1 89 ? -0.703 3.222 35.113 1.00 47.19 89 ALA A CA 1
ATOM 657 C C . ALA A 1 89 ? -2.167 3.696 35.120 1.00 47.19 89 ALA A C 1
ATOM 659 O O . ALA A 1 89 ? -2.990 3.108 34.429 1.00 47.19 89 ALA A O 1
ATOM 660 N N . ALA A 1 90 ? -2.501 4.737 35.892 1.00 46.16 90 ALA A N 1
ATOM 661 C CA . ALA A 1 90 ? -3.871 5.259 35.989 1.00 46.16 90 ALA A CA 1
ATOM 662 C C . ALA A 1 90 ? -3.950 6.796 36.031 1.00 46.16 90 ALA A C 1
ATOM 664 O O . ALA A 1 90 ? -4.848 7.376 35.432 1.00 46.16 90 ALA A O 1
ATOM 665 N N . ALA A 1 91 ? -3.001 7.467 36.694 1.00 46.84 91 ALA A N 1
ATOM 666 C CA . ALA A 1 91 ? -3.048 8.921 36.873 1.00 46.84 91 ALA A CA 1
ATOM 667 C C . ALA A 1 91 ? -2.631 9.726 35.624 1.00 46.84 91 ALA A C 1
ATOM 669 O O . ALA A 1 91 ? -3.165 10.810 35.412 1.00 46.84 91 ALA A O 1
ATOM 670 N N . GLU A 1 92 ? -1.710 9.214 34.797 1.00 49.53 92 GLU A N 1
ATOM 671 C CA . GLU A 1 92 ? -1.331 9.863 33.527 1.00 49.53 92 GLU A CA 1
ATOM 672 C C . GLU A 1 92 ? -2.443 9.760 32.485 1.00 49.53 92 GLU A C 1
ATOM 674 O O . GLU A 1 92 ? -2.733 10.746 31.812 1.00 49.53 92 GLU A O 1
ATOM 679 N N . ASP A 1 93 ? -3.119 8.608 32.418 1.00 49.97 93 ASP A N 1
ATOM 680 C CA . ASP A 1 93 ? -4.313 8.443 31.592 1.00 49.97 93 ASP A CA 1
ATOM 681 C C . ASP A 1 93 ? -5.362 9.497 32.007 1.00 49.97 93 ASP A C 1
ATOM 683 O O . ASP A 1 93 ? -5.765 10.303 31.175 1.00 49.97 93 ASP A O 1
ATOM 687 N N . ASP A 1 94 ? -5.729 9.590 33.294 1.00 50.94 94 ASP A N 1
ATOM 688 C CA . ASP A 1 94 ? -6.702 10.579 33.808 1.00 50.94 94 ASP A CA 1
ATOM 689 C C . ASP A 1 94 ? -6.300 12.052 33.655 1.00 50.94 94 ASP A C 1
ATOM 691 O O . ASP A 1 94 ? -7.182 12.899 33.495 1.00 50.94 94 ASP A O 1
ATOM 695 N N . ALA A 1 95 ? -5.008 12.385 33.673 1.00 53.09 95 ALA A N 1
ATOM 696 C CA . ALA A 1 95 ? -4.539 13.744 33.404 1.00 53.09 95 ALA A CA 1
ATOM 697 C C . ALA A 1 95 ? -4.658 14.104 31.914 1.00 53.09 95 ALA A C 1
ATOM 699 O O . ALA A 1 95 ? -5.142 15.186 31.589 1.00 53.09 95 ALA A O 1
ATOM 700 N N . LEU A 1 96 ? -4.307 13.175 31.019 1.00 52.78 96 LEU A N 1
ATOM 701 C CA . LEU A 1 96 ? -4.464 13.340 29.574 1.00 52.78 96 LEU A CA 1
ATOM 702 C C . LEU A 1 96 ? -5.950 13.461 29.180 1.00 52.78 96 LEU A C 1
ATOM 704 O O . LEU A 1 96 ? -6.295 14.227 28.286 1.00 52.78 96 LEU A O 1
ATOM 708 N N . TRP A 1 97 ? -6.848 12.757 29.886 1.00 56.53 97 TRP A N 1
ATOM 709 C CA . TRP A 1 97 ? -8.300 12.794 29.642 1.00 56.53 97 TRP A CA 1
ATOM 710 C C . TRP A 1 97 ? -8.964 14.127 30.012 1.00 56.53 97 TRP A C 1
ATOM 712 O O . TRP A 1 97 ? -10.021 14.451 29.473 1.00 56.53 97 TRP A O 1
ATOM 722 N N . ARG A 1 98 ? -8.371 14.914 30.923 1.00 55.84 98 ARG A N 1
ATOM 723 C CA . ARG A 1 98 ? -8.855 16.280 31.201 1.00 55.84 98 ARG A CA 1
ATOM 724 C C . ARG A 1 98 ? -8.542 17.240 30.058 1.00 55.84 98 ARG A C 1
ATOM 726 O O . ARG A 1 98 ? -9.241 18.239 29.919 1.00 55.84 98 ARG A O 1
ATOM 733 N N . ASP A 1 99 ? -7.527 16.924 29.259 1.00 52.34 99 ASP A N 1
ATOM 734 C CA . ASP A 1 99 ? -7.061 17.758 28.153 1.00 52.34 99 ASP A CA 1
ATOM 735 C C . ASP A 1 99 ? -7.683 17.350 26.809 1.00 52.34 99 ASP A C 1
ATOM 737 O O . ASP A 1 99 ? -7.933 18.207 25.972 1.00 52.34 99 ASP A O 1
ATOM 741 N N . THR A 1 100 ? -8.082 16.080 26.628 1.00 52.09 100 THR A N 1
ATOM 742 C CA . THR A 1 100 ? -8.849 15.631 25.440 1.00 52.09 100 THR A CA 1
ATOM 743 C C . THR A 1 100 ? -10.223 16.296 25.293 1.00 52.09 100 THR A C 1
ATOM 745 O O . THR A 1 100 ? -10.849 16.183 24.244 1.00 52.09 100 THR A O 1
ATOM 748 N N . GLY A 1 101 ? -10.717 16.955 26.345 1.00 46.47 101 GLY A N 1
ATOM 749 C CA . GLY A 1 101 ? -11.947 17.747 26.306 1.00 46.47 101 GLY A CA 1
ATOM 750 C C . GLY A 1 101 ? -11.752 19.176 25.803 1.00 46.47 101 GLY A C 1
ATOM 751 O O . GLY A 1 101 ? -12.742 19.853 25.533 1.00 46.47 101 GLY A O 1
ATOM 752 N N . ARG A 1 102 ? -10.507 19.651 25.670 1.00 51.94 102 ARG A N 1
ATOM 753 C CA . ARG A 1 102 ? -10.237 20.910 24.980 1.00 51.94 102 ARG A CA 1
ATOM 754 C C . ARG A 1 102 ? -10.045 20.585 23.504 1.00 51.94 102 ARG A C 1
ATOM 756 O O . ARG A 1 102 ? -9.097 19.864 23.191 1.00 51.94 102 ARG A O 1
ATOM 763 N N . PRO A 1 103 ? -10.907 21.078 22.595 1.00 51.69 103 PRO A N 1
ATOM 764 C CA . PRO A 1 103 ? -10.536 21.098 21.192 1.00 51.69 103 PRO A CA 1
ATOM 765 C C . PRO A 1 103 ? -9.172 21.777 21.116 1.00 51.69 103 PRO A C 1
ATOM 767 O O . PRO A 1 103 ? -8.991 22.906 21.572 1.00 51.69 103 PRO A O 1
ATOM 770 N N . THR A 1 104 ? -8.177 21.045 20.634 1.00 55.75 104 THR A N 1
ATOM 771 C CA . THR A 1 104 ? -6.999 21.720 20.123 1.00 55.75 104 THR A CA 1
ATOM 772 C C . THR A 1 104 ? -7.512 22.420 18.875 1.00 55.75 104 THR A C 1
ATOM 774 O O . THR A 1 104 ? -7.910 21.764 17.919 1.00 55.75 104 THR A O 1
ATOM 777 N N . ASP A 1 105 ? -7.586 23.753 18.909 1.00 62.25 105 ASP A N 1
ATOM 778 C CA . ASP A 1 105 ? -7.993 24.554 17.740 1.00 62.25 105 ASP A CA 1
ATOM 779 C C . ASP A 1 105 ? -7.112 24.249 16.512 1.00 62.25 105 ASP A C 1
ATOM 781 O O . ASP A 1 105 ? -7.466 24.558 15.378 1.00 62.25 105 ASP A O 1
ATOM 785 N N . ILE A 1 106 ? -5.957 23.624 16.750 1.00 76.94 106 ILE A N 1
ATOM 786 C CA . ILE A 1 106 ? -5.001 23.163 15.758 1.00 76.94 106 ILE A CA 1
ATOM 787 C C . ILE A 1 106 ? -5.252 21.666 15.507 1.00 76.94 106 ILE A C 1
ATOM 789 O O . ILE A 1 106 ? -5.001 20.860 16.410 1.00 76.94 106 ILE A O 1
ATOM 793 N N . PRO A 1 107 ? -5.722 21.277 14.306 1.00 80.31 107 PRO A N 1
ATOM 794 C CA . PRO A 1 107 ? -5.845 19.876 13.918 1.00 80.31 107 PRO A CA 1
ATOM 795 C C . PRO A 1 107 ? -4.512 19.142 14.087 1.00 80.31 107 PRO A C 1
ATOM 797 O O . PRO A 1 107 ? -3.445 19.715 13.862 1.00 80.31 107 PRO A O 1
ATOM 800 N N . SER A 1 108 ? -4.538 17.860 14.459 1.00 84.25 108 SER A N 1
ATOM 801 C CA . SER A 1 108 ? -3.292 17.097 14.503 1.00 84.25 108 SER A CA 1
ATOM 802 C C . SER A 1 108 ? -2.649 17.022 13.119 1.00 84.25 108 SER A C 1
ATOM 804 O O . SER A 1 108 ? -3.345 16.957 12.108 1.00 84.25 108 SER A O 1
ATOM 806 N N . GLU A 1 109 ? -1.319 16.909 13.068 1.00 84.94 109 GLU A N 1
ATOM 807 C CA . GLU A 1 109 ? -0.582 16.674 11.817 1.00 84.94 109 GLU A CA 1
ATOM 808 C C . GLU A 1 109 ? -1.178 15.492 11.027 1.00 84.94 109 GLU A C 1
ATOM 810 O O . GLU A 1 109 ? -1.268 15.529 9.802 1.00 84.94 109 GLU A O 1
ATOM 815 N N . LYS A 1 110 ? -1.675 14.463 11.733 1.00 80.75 110 LYS A N 1
ATOM 816 C CA . LYS A 1 110 ? -2.367 13.331 11.109 1.00 80.75 110 LYS A CA 1
ATOM 817 C C . LYS A 1 110 ? 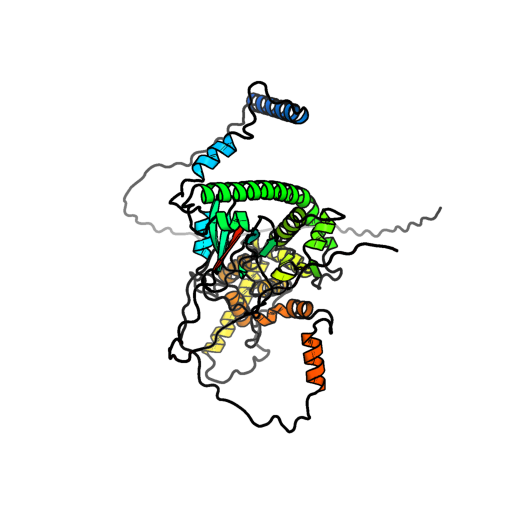-3.672 13.749 10.439 1.00 80.75 110 LYS A C 1
ATOM 819 O O . LYS A 1 110 ? -3.929 13.313 9.318 1.00 80.75 110 LYS A O 1
ATOM 824 N N . LYS A 1 111 ? -4.490 14.565 11.112 1.00 83.75 111 LYS A N 1
ATOM 825 C CA . LYS A 1 111 ? -5.727 15.126 10.552 1.00 83.75 111 LYS A CA 1
ATOM 826 C C . LYS A 1 111 ? -5.415 16.015 9.363 1.00 83.75 111 LYS A C 1
ATOM 828 O O . LYS A 1 111 ? -5.986 15.799 8.303 1.00 83.75 111 LYS A O 1
ATOM 833 N N . GLU A 1 112 ? -4.461 16.929 9.490 1.00 85.25 112 GLU A N 1
ATOM 834 C CA . GLU A 1 112 ? -4.045 17.806 8.394 1.00 85.25 112 GLU A CA 1
ATOM 835 C C . GLU A 1 112 ? -3.573 17.006 7.182 1.00 85.25 112 GLU A C 1
ATOM 837 O O . GLU A 1 112 ? -4.057 17.231 6.081 1.00 85.25 112 GLU A O 1
ATOM 842 N N . GLN A 1 113 ? -2.704 16.013 7.368 1.00 80.56 113 GLN A N 1
ATOM 843 C CA . GLN A 1 113 ? -2.219 15.168 6.278 1.00 80.56 113 GLN A CA 1
ATOM 844 C C . GLN A 1 113 ? -3.340 14.325 5.658 1.00 80.56 113 GLN A C 1
ATOM 846 O O . GLN A 1 113 ? -3.408 14.186 4.438 1.00 80.56 113 GLN A O 1
ATOM 851 N N . PHE A 1 114 ? -4.253 13.778 6.462 1.00 79.88 114 PHE A N 1
ATOM 852 C CA . PHE A 1 114 ? -5.402 13.024 5.954 1.00 79.88 114 PHE A CA 1
ATOM 853 C C . PHE A 1 114 ? -6.406 13.913 5.205 1.00 79.88 114 PHE A C 1
ATOM 855 O O . PHE A 1 114 ? -7.017 13.467 4.239 1.00 79.88 114 PHE A O 1
ATOM 862 N N . MET A 1 115 ? -6.579 15.169 5.614 1.00 78.62 115 MET A N 1
ATOM 863 C CA . MET A 1 115 ? -7.489 16.114 4.959 1.00 78.62 115 MET A CA 1
ATOM 864 C C . MET A 1 115 ? -6.838 16.793 3.745 1.00 78.62 115 MET A C 1
ATOM 866 O O . MET A 1 115 ? -7.508 17.013 2.741 1.00 78.62 115 MET A O 1
ATOM 870 N N . ALA A 1 116 ? -5.528 17.033 3.769 1.00 73.94 116 ALA A N 1
ATOM 871 C CA . ALA A 1 116 ? -4.767 17.558 2.635 1.00 73.94 116 ALA A CA 1
ATOM 872 C C . ALA A 1 116 ? -4.696 16.562 1.469 1.00 73.94 116 ALA A C 1
ATOM 874 O O . ALA A 1 116 ? -4.563 16.953 0.314 1.00 73.94 116 ALA A O 1
ATOM 875 N N . THR A 1 117 ? -4.802 15.265 1.766 1.00 62.66 117 THR A N 1
ATOM 876 C CA . THR A 1 117 ? -4.744 14.193 0.763 1.00 62.66 117 THR A CA 1
ATOM 877 C C . THR A 1 117 ? -6.059 13.958 0.024 1.00 62.66 117 THR A C 1
ATOM 879 O O . THR A 1 117 ? -6.066 13.205 -0.944 1.00 62.66 117 THR A O 1
ATOM 882 N N . SER A 1 118 ? -7.139 14.638 0.424 1.00 50.12 118 SER A N 1
ATOM 883 C CA . SER A 1 118 ? -8.459 14.581 -0.230 1.00 50.12 118 SER A CA 1
ATOM 884 C C . SER A 1 118 ? -8.474 15.261 -1.606 1.00 50.12 118 SER A C 1
ATOM 886 O O . SER A 1 118 ? -9.312 14.953 -2.440 1.00 50.12 118 SER A O 1
ATOM 888 N N . HIS A 1 119 ? -7.523 16.155 -1.881 1.00 42.31 119 HIS A N 1
ATOM 889 C CA . HIS A 1 119 ? -7.510 16.950 -3.107 1.00 42.31 119 HIS A CA 1
ATOM 890 C C . HIS A 1 119 ? -6.580 16.357 -4.168 1.00 42.31 119 HIS A C 1
ATOM 892 O O . HIS A 1 119 ? -5.534 16.927 -4.474 1.00 42.31 119 HIS A O 1
ATOM 898 N N . SER A 1 120 ? -6.937 15.207 -4.744 1.00 41.72 120 SER A N 1
ATOM 899 C CA . SER A 1 120 ? -6.292 14.771 -5.989 1.00 41.72 120 SER A CA 1
ATOM 900 C C . SER A 1 120 ? -7.317 14.298 -7.009 1.00 41.72 120 SER A C 1
ATOM 902 O O . SER A 1 120 ? -7.866 13.202 -6.897 1.00 41.72 120 SER A O 1
ATOM 904 N N . ASP A 1 121 ? -7.535 15.119 -8.030 1.00 48.59 121 ASP A N 1
ATOM 905 C CA . ASP A 1 121 ? -8.291 14.747 -9.216 1.00 48.59 121 ASP A CA 1
ATOM 906 C C . ASP A 1 121 ? -7.375 14.000 -10.204 1.00 48.59 121 ASP A C 1
ATOM 908 O O . ASP A 1 121 ? -6.201 14.328 -10.356 1.00 48.59 121 ASP A O 1
ATOM 912 N N . THR A 1 122 ? -7.933 13.019 -10.919 1.00 41.50 122 THR A N 1
ATOM 913 C CA . THR A 1 122 ? -7.347 12.300 -12.077 1.00 41.50 122 THR A CA 1
ATOM 914 C C . THR A 1 122 ? -6.306 11.192 -11.827 1.00 41.50 122 THR A C 1
ATOM 916 O O . THR A 1 122 ? -5.206 11.190 -12.371 1.00 41.50 122 THR A O 1
ATOM 919 N N . ALA A 1 123 ? -6.721 10.105 -11.175 1.00 39.97 123 ALA A N 1
ATOM 920 C CA . ALA A 1 123 ? -6.423 8.788 -11.752 1.00 39.97 123 ALA A CA 1
ATOM 921 C C . ALA A 1 123 ? -7.672 8.321 -12.518 1.00 39.97 123 ALA A C 1
ATOM 923 O O . ALA A 1 123 ? -8.779 8.530 -12.004 1.00 39.97 123 ALA A O 1
ATOM 924 N N . PRO A 1 124 ? -7.557 7.675 -13.698 1.00 38.41 124 PRO A N 1
ATOM 925 C CA . PRO A 1 124 ? -8.650 6.884 -14.240 1.00 38.41 124 PRO A CA 1
ATOM 926 C C . PRO A 1 124 ? -8.871 5.732 -13.266 1.00 38.41 124 PRO A C 1
ATOM 928 O O . PRO A 1 124 ? -8.297 4.648 -13.365 1.00 38.41 124 PRO A O 1
ATOM 931 N N . THR A 1 125 ? -9.677 5.999 -12.247 1.00 40.81 125 THR A N 1
ATOM 932 C CA . THR A 1 125 ? -10.197 4.933 -11.432 1.00 40.81 125 THR A CA 1
ATOM 933 C C . THR A 1 125 ? -11.200 4.239 -12.312 1.00 40.81 125 THR A C 1
ATOM 935 O O . THR A 1 125 ? -12.209 4.820 -12.707 1.00 40.81 125 THR A O 1
ATOM 938 N N . ILE A 1 126 ? -10.910 2.985 -12.629 1.00 42.03 126 ILE A N 1
ATOM 939 C CA . ILE A 1 126 ? -11.942 2.090 -13.106 1.00 42.03 126 ILE A CA 1
ATOM 940 C C . ILE A 1 126 ? -12.986 2.062 -11.983 1.00 42.03 126 ILE A C 1
ATOM 942 O O . ILE A 1 126 ? -12.754 1.463 -10.927 1.00 42.03 126 ILE A O 1
ATOM 946 N N . LEU A 1 127 ? -14.077 2.807 -12.185 1.00 36.44 127 LEU A N 1
ATOM 947 C CA . LEU A 1 127 ? -15.279 2.788 -11.363 1.00 36.44 127 LEU A CA 1
ATOM 948 C C . LEU A 1 127 ? -15.852 1.382 -11.501 1.00 36.44 127 LEU A C 1
ATOM 950 O O . LEU A 1 127 ? -16.643 1.070 -12.387 1.00 36.44 127 LEU A O 1
ATOM 954 N N . TYR A 1 128 ? -15.344 0.481 -10.672 1.00 42.66 128 TYR A N 1
ATOM 955 C CA . TYR A 1 128 ? -15.962 -0.810 -10.469 1.00 42.66 128 TYR A CA 1
ATOM 956 C C . TYR A 1 128 ? -17.249 -0.517 -9.715 1.00 42.66 128 TYR A C 1
ATOM 958 O O . TYR A 1 128 ? -17.173 -0.048 -8.583 1.00 42.66 128 TYR A O 1
ATOM 966 N N . GLY A 1 129 ? -18.369 -0.691 -10.426 1.00 39.19 129 GLY A N 1
ATOM 967 C CA . GLY A 1 129 ? -19.696 -0.221 -10.044 1.00 39.19 129 GLY A CA 1
ATOM 968 C C . GLY A 1 129 ? -20.004 -0.413 -8.570 1.00 39.19 129 GLY A C 1
ATOM 969 O O . GLY A 1 129 ? -19.615 -1.432 -7.998 1.00 39.19 129 GLY A O 1
ATOM 970 N N . ASP A 1 130 ? -20.678 0.597 -8.021 1.00 40.72 130 ASP A N 1
ATOM 971 C CA . ASP A 1 130 ? -21.204 0.684 -6.664 1.00 40.72 130 ASP A CA 1
ATOM 972 C C . ASP A 1 130 ? -21.595 -0.697 -6.148 1.00 40.72 130 ASP A C 1
ATOM 974 O O . ASP A 1 130 ? -22.656 -1.238 -6.456 1.00 40.72 130 ASP A O 1
ATOM 978 N N . SER A 1 131 ? -20.685 -1.322 -5.402 1.00 43.75 131 SER A N 1
ATOM 979 C CA . SER A 1 131 ? -21.057 -2.496 -4.643 1.00 43.75 131 SER A CA 1
ATOM 980 C C . SER A 1 131 ? -21.932 -1.975 -3.516 1.00 43.75 131 SER A C 1
ATOM 982 O O . SER A 1 131 ? -21.418 -1.325 -2.603 1.00 43.75 131 SER A O 1
ATOM 984 N N . GLU A 1 132 ? -23.220 -2.290 -3.572 1.00 45.16 132 GLU A N 1
ATOM 985 C CA . GLU A 1 132 ? -24.218 -2.056 -2.522 1.00 45.16 132 GLU A CA 1
ATOM 986 C C . GLU A 1 132 ? -23.823 -2.656 -1.143 1.00 45.16 132 GLU A C 1
ATOM 988 O O . GLU A 1 132 ? -24.512 -2.447 -0.151 1.00 45.16 132 GLU A O 1
ATOM 993 N N . ASP A 1 133 ? -22.673 -3.335 -1.024 1.00 48.06 133 ASP A N 1
ATOM 994 C CA . ASP A 1 133 ? -22.382 -4.307 0.033 1.00 48.06 133 ASP A CA 1
ATOM 995 C C . ASP A 1 133 ? -21.142 -4.009 0.896 1.00 48.06 133 ASP A C 1
ATOM 997 O O . ASP A 1 133 ? -20.360 -4.898 1.231 1.00 48.06 133 ASP A O 1
ATOM 1001 N N . THR A 1 134 ? -20.931 -2.770 1.338 1.00 54.28 134 THR A N 1
ATOM 1002 C CA . THR A 1 134 ? -20.133 -2.575 2.570 1.00 54.28 134 THR A CA 1
ATOM 1003 C C . THR A 1 134 ? -20.884 -1.692 3.539 1.00 54.28 134 THR A C 1
ATOM 1005 O O . THR A 1 134 ? -20.634 -0.498 3.671 1.00 54.28 134 THR A O 1
ATOM 1008 N N . TYR A 1 135 ? -21.845 -2.319 4.212 1.00 72.56 135 TYR A N 1
ATOM 1009 C CA . TYR A 1 135 ? -22.635 -1.716 5.272 1.00 72.56 135 TYR A CA 1
ATOM 1010 C C . TYR A 1 135 ? -21.742 -1.476 6.502 1.00 72.56 135 TYR A C 1
ATOM 1012 O O . TYR A 1 135 ? -21.680 -2.291 7.424 1.00 72.56 135 TYR A O 1
ATOM 1020 N N . ILE A 1 136 ? -20.988 -0.373 6.490 1.00 88.00 136 ILE A N 1
ATOM 1021 C CA . ILE A 1 136 ? -20.250 0.107 7.661 1.00 88.00 136 ILE A CA 1
ATOM 1022 C C . ILE A 1 136 ? -21.294 0.615 8.657 1.00 88.00 136 ILE A C 1
ATOM 1024 O O . ILE A 1 136 ? -21.916 1.655 8.448 1.00 88.00 136 ILE A O 1
ATOM 1028 N N . ARG A 1 137 ? -21.517 -0.146 9.731 1.00 90.81 137 ARG A N 1
ATOM 1029 C CA . ARG A 1 137 ? -22.476 0.221 10.782 1.00 90.81 137 ARG A CA 1
ATOM 1030 C C . ARG A 1 137 ? -21.866 1.254 11.728 1.00 90.81 137 ARG A C 1
ATOM 1032 O O . ARG A 1 137 ? -20.685 1.103 12.064 1.00 90.81 137 ARG A O 1
ATOM 1039 N N . PRO A 1 138 ? -22.641 2.234 12.228 1.00 92.50 138 PRO A N 1
ATOM 1040 C CA . PRO A 1 138 ? -22.234 3.021 13.388 1.00 92.50 138 PRO A CA 1
ATOM 1041 C C . PRO A 1 138 ? -21.779 2.099 14.527 1.00 92.50 138 PRO A C 1
ATOM 1043 O O . PRO A 1 138 ? -22.403 1.071 14.783 1.00 92.50 138 PRO A O 1
ATOM 1046 N N . GLY A 1 139 ? -20.659 2.433 15.163 1.00 94.25 139 GLY A N 1
ATOM 1047 C CA . GLY A 1 139 ? -20.021 1.597 16.182 1.00 94.25 139 GLY A CA 1
ATOM 1048 C C . GLY A 1 139 ? -19.035 0.565 15.650 1.00 94.25 139 GLY A C 1
ATOM 1049 O O . GLY A 1 139 ? -18.407 -0.126 16.446 1.00 94.25 139 GLY A O 1
ATOM 1050 N N . SER A 1 140 ? -18.832 0.468 14.335 1.00 95.50 140 SER A N 1
ATOM 1051 C CA . SER A 1 140 ? -17.769 -0.372 13.772 1.00 95.50 140 SER A CA 1
ATOM 1052 C C . SER A 1 140 ? -16.393 0.266 13.973 1.00 95.50 140 SER A C 1
ATOM 1054 O O . SER A 1 140 ? -16.226 1.476 13.807 1.00 95.50 140 SER A O 1
ATOM 1056 N N . PHE A 1 141 ? -15.381 -0.550 14.261 1.00 95.81 141 PHE A N 1
ATOM 1057 C CA . PHE A 1 141 ? -13.983 -0.140 14.123 1.00 95.81 141 PHE A CA 1
ATOM 1058 C C . PHE A 1 141 ? -13.592 -0.193 12.648 1.00 95.81 141 PHE A C 1
ATOM 1060 O O . PHE A 1 141 ? -13.905 -1.175 11.969 1.00 95.81 141 PHE A O 1
ATOM 1067 N N . VAL A 1 142 ? -12.884 0.827 12.165 1.00 94.50 142 VAL A N 1
ATOM 1068 C CA . VAL A 1 142 ? -12.410 0.881 10.782 1.00 94.50 142 VAL A CA 1
ATOM 1069 C C . VAL A 1 142 ? -10.933 1.278 10.699 1.00 94.50 142 VAL A C 1
ATOM 1071 O O . VAL A 1 142 ? -10.474 2.199 11.376 1.00 94.50 142 VAL A O 1
ATOM 1074 N N . GLU A 1 143 ? -10.177 0.584 9.843 1.00 93.69 143 GLU A N 1
ATOM 1075 C CA . GLU A 1 143 ? -8.857 1.058 9.403 1.00 93.69 143 GLU A CA 1
ATOM 1076 C C . GLU A 1 143 ? -9.060 1.942 8.177 1.00 93.69 143 GLU A C 1
ATOM 1078 O O . GLU A 1 143 ? -9.572 1.473 7.153 1.00 93.69 143 GLU A O 1
ATOM 1083 N N . LEU A 1 144 ? -8.646 3.207 8.278 1.00 91.62 144 LEU A N 1
ATOM 1084 C CA . LEU A 1 144 ? -8.727 4.146 7.170 1.00 91.62 144 LEU A CA 1
ATOM 1085 C C . LEU A 1 144 ? -7.405 4.230 6.415 1.00 91.62 144 LEU A C 1
ATOM 1087 O O . LEU A 1 144 ? -6.323 4.384 6.995 1.00 91.62 144 LEU A O 1
ATOM 1091 N N . ARG A 1 145 ? -7.512 4.201 5.089 1.00 87.56 145 ARG A N 1
ATOM 1092 C CA . ARG A 1 145 ? -6.460 4.585 4.152 1.00 87.56 145 ARG A CA 1
ATOM 1093 C C . ARG A 1 145 ? -7.095 5.413 3.054 1.00 87.56 145 ARG A C 1
ATOM 1095 O O . ARG A 1 145 ? -7.992 4.918 2.381 1.00 87.56 145 ARG A O 1
ATOM 1102 N N . ARG A 1 146 ? -6.604 6.639 2.855 1.00 77.81 146 ARG A N 1
ATOM 1103 C CA . ARG A 1 146 ? -7.139 7.515 1.812 1.00 77.81 146 ARG A CA 1
ATOM 1104 C C . ARG A 1 146 ? -7.077 6.844 0.450 1.00 77.81 146 ARG A C 1
ATOM 1106 O O . ARG A 1 146 ? -6.005 6.481 -0.047 1.00 77.81 146 ARG A O 1
ATOM 1113 N N . SER A 1 147 ? -8.252 6.701 -0.131 1.00 70.12 147 SER A N 1
ATOM 1114 C CA . SER A 1 147 ? -8.438 6.375 -1.523 1.00 70.12 147 SER A CA 1
ATOM 1115 C C . SER A 1 147 ? -8.411 7.676 -2.319 1.00 70.12 147 SER A C 1
ATOM 1117 O O . SER A 1 147 ? -9.020 8.663 -1.929 1.00 70.12 147 SER A O 1
ATOM 1119 N N . THR A 1 148 ? -7.737 7.691 -3.465 1.00 62.53 148 THR A N 1
ATOM 1120 C CA . THR A 1 148 ? -7.750 8.828 -4.409 1.00 62.53 148 THR A CA 1
ATOM 1121 C C . THR A 1 148 ? -9.052 8.896 -5.220 1.00 62.53 148 THR A C 1
ATOM 1123 O O . THR A 1 148 ? -9.063 9.377 -6.352 1.00 62.53 148 THR A O 1
ATOM 1126 N N . LEU A 1 149 ? -10.133 8.300 -4.713 1.00 59.22 149 LEU A N 1
ATOM 1127 C CA . LEU A 1 149 ? -11.442 8.367 -5.350 1.00 59.22 149 LEU A CA 1
ATOM 1128 C C . LEU A 1 149 ? -12.011 9.769 -5.117 1.00 59.22 149 LEU A C 1
ATOM 1130 O O . LEU A 1 149 ? -11.856 10.318 -4.034 1.00 59.22 149 LEU A O 1
ATOM 1134 N N . LYS A 1 150 ? -12.607 10.345 -6.168 1.00 58.00 150 LYS A N 1
ATOM 1135 C CA . LYS A 1 150 ? -13.042 11.749 -6.230 1.00 58.00 150 LYS A CA 1
ATOM 1136 C C . LYS A 1 150 ? -13.892 12.180 -5.033 1.00 58.00 150 LYS A C 1
ATOM 1138 O O . LYS A 1 150 ? -14.620 11.356 -4.481 1.00 58.00 150 LYS A O 1
ATOM 1143 N N . ASP A 1 151 ? -13.846 13.492 -4.765 1.00 54.59 151 ASP A N 1
ATOM 1144 C CA . ASP A 1 151 ? -14.644 14.277 -3.809 1.00 54.59 151 ASP A CA 1
ATOM 1145 C C . ASP A 1 151 ? -16.154 13.995 -3.929 1.00 54.59 151 ASP A C 1
ATOM 1147 O O . ASP A 1 151 ? -16.946 14.766 -4.474 1.00 54.59 151 ASP A O 1
ATOM 1151 N N . THR A 1 152 ? -16.573 12.853 -3.407 1.00 62.22 152 THR A N 1
ATOM 1152 C CA . THR A 1 152 ? -17.940 12.649 -2.954 1.00 62.22 152 THR A CA 1
ATOM 1153 C C . THR A 1 152 ? -18.053 13.323 -1.595 1.00 62.22 152 THR A C 1
ATOM 1155 O O . THR A 1 152 ? -17.090 13.360 -0.824 1.00 62.22 152 THR A O 1
ATOM 1158 N N . LYS A 1 153 ? -19.213 13.926 -1.306 1.00 69.75 153 LYS A N 1
ATOM 1159 C CA . LYS A 1 153 ? -19.459 14.494 0.024 1.00 69.75 153 LYS A CA 1
ATOM 1160 C C . LYS A 1 153 ? -19.148 13.401 1.057 1.00 69.75 153 LYS A C 1
ATOM 1162 O O . LYS A 1 153 ? -19.714 12.316 0.922 1.00 69.75 153 LYS A O 1
ATOM 1167 N N . PRO A 1 154 ? -18.258 13.643 2.037 1.00 67.06 154 PRO A N 1
ATOM 1168 C CA . PRO A 1 154 ? -17.849 12.603 2.968 1.00 67.06 154 PRO A CA 1
ATOM 1169 C C . PRO A 1 154 ? -19.081 12.082 3.703 1.00 67.06 154 PRO A C 1
ATOM 1171 O O . PRO A 1 154 ? -19.785 12.842 4.364 1.00 67.06 154 PRO A O 1
ATOM 1174 N N . THR A 1 155 ? -19.355 10.790 3.559 1.00 82.75 155 THR A N 1
ATOM 1175 C CA . THR A 1 155 ? -20.588 10.181 4.071 1.00 82.75 155 THR A CA 1
ATOM 1176 C C . THR A 1 155 ? -20.444 9.654 5.495 1.00 82.75 155 THR A C 1
ATOM 1178 O O . THR A 1 155 ? -21.454 9.371 6.140 1.00 82.75 155 THR A O 1
ATOM 1181 N N . PHE A 1 156 ? -19.209 9.494 5.985 1.00 89.12 156 PHE A N 1
ATOM 1182 C CA . PHE A 1 156 ? -18.919 8.933 7.301 1.00 89.12 156 PHE A CA 1
ATOM 1183 C C . PHE A 1 156 ? -18.101 9.891 8.158 1.00 89.12 156 PHE A C 1
ATOM 1185 O O . PHE A 1 156 ? -17.187 10.560 7.677 1.00 89.12 156 PHE A O 1
ATOM 1192 N N . ALA A 1 157 ? -18.404 9.897 9.454 1.00 92.19 157 ALA A N 1
ATOM 1193 C CA . ALA A 1 157 ? -17.587 10.515 10.490 1.00 92.19 157 ALA A CA 1
ATOM 1194 C C . ALA A 1 157 ? -17.038 9.422 11.406 1.00 92.19 157 ALA A C 1
ATOM 1196 O O . ALA A 1 157 ? -17.792 8.532 11.792 1.00 92.19 157 ALA A O 1
ATOM 1197 N N . SER A 1 158 ? -15.768 9.498 11.792 1.00 94.50 158 SER A N 1
ATOM 1198 C CA . SER A 1 158 ? -15.130 8.518 12.666 1.00 94.50 158 SER A CA 1
ATOM 1199 C C . SER A 1 158 ? -14.261 9.155 13.752 1.00 94.50 158 SER A C 1
ATOM 1201 O O . SER A 1 158 ? -13.568 10.132 13.492 1.00 94.50 158 SER A O 1
ATOM 1203 N N . LEU A 1 159 ? -14.267 8.586 14.960 1.00 94.81 159 LEU A N 1
ATOM 1204 C CA . LEU A 1 159 ? -13.486 9.038 16.117 1.00 94.81 159 LEU A CA 1
ATOM 1205 C C . LEU A 1 159 ? -12.143 8.302 16.213 1.00 94.81 159 LEU A C 1
ATOM 1207 O O . LEU A 1 159 ? -12.112 7.071 16.229 1.00 94.81 159 LEU A O 1
ATOM 1211 N N . THR A 1 160 ? -11.037 9.033 16.326 1.00 93.62 160 THR A N 1
ATOM 1212 C CA . THR A 1 160 ? -9.679 8.478 16.462 1.00 93.62 160 THR A CA 1
ATOM 1213 C C . THR A 1 160 ? -9.300 8.154 17.909 1.00 93.62 160 THR A C 1
ATOM 1215 O O . THR A 1 160 ? -9.942 8.585 18.868 1.00 93.62 160 THR A O 1
ATOM 1218 N N . ALA A 1 161 ? -8.156 7.485 18.098 1.00 90.88 161 ALA A N 1
ATOM 1219 C CA . ALA A 1 161 ? -7.554 7.273 19.419 1.00 90.88 161 ALA A CA 1
ATOM 1220 C C . ALA A 1 161 ? -6.987 8.556 20.071 1.00 90.88 161 ALA A C 1
ATOM 1222 O O . ALA A 1 161 ? -6.685 8.563 21.274 1.00 90.88 161 ALA A O 1
ATOM 1223 N N . SER A 1 162 ? -6.845 9.643 19.301 1.00 87.81 162 SER A N 1
ATOM 1224 C CA . SER A 1 162 ? -6.568 10.992 19.817 1.00 87.81 162 SER A CA 1
ATOM 1225 C C . SER A 1 162 ? -7.832 11.700 20.319 1.00 87.81 162 SER A C 1
ATOM 1227 O O . SER A 1 162 ? -7.707 12.651 21.081 1.00 87.81 162 SER A O 1
ATOM 1229 N N . GLY A 1 163 ? -9.027 11.206 19.974 1.00 87.88 163 GLY A N 1
ATOM 1230 C CA . GLY A 1 163 ? -10.305 11.854 20.287 1.00 87.88 163 GLY A CA 1
ATOM 1231 C C . GLY A 1 163 ? -10.768 12.855 19.226 1.00 87.88 163 GLY A C 1
ATOM 1232 O O . GLY A 1 163 ? -11.735 13.574 19.452 1.00 87.88 163 GLY A O 1
ATOM 1233 N N . GLU A 1 164 ? -10.104 12.891 18.073 1.00 90.00 164 GLU A N 1
ATOM 1234 C CA . GLU A 1 164 ? -10.465 13.744 16.945 1.00 90.00 164 GLU A CA 1
ATOM 1235 C C . GLU A 1 164 ? -11.504 13.059 16.055 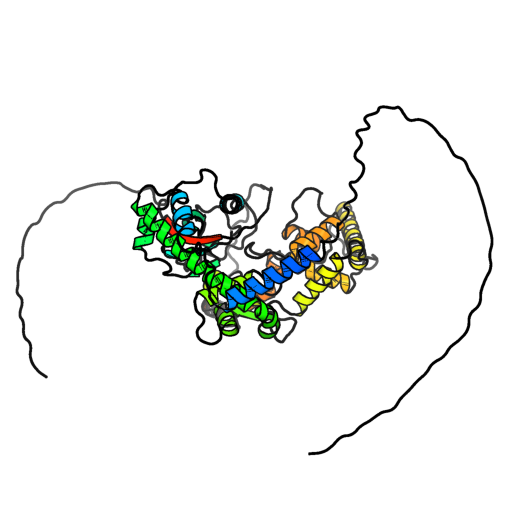1.00 90.00 164 GLU A C 1
ATOM 1237 O O . GLU A 1 164 ? -11.481 11.838 15.881 1.00 90.00 164 GLU A O 1
ATOM 1242 N N . VAL A 1 165 ? -12.386 13.852 15.445 1.00 90.81 165 VAL A N 1
ATOM 1243 C CA . VAL A 1 165 ? -13.348 13.365 14.452 1.00 90.81 165 VAL A CA 1
ATOM 1244 C C . VAL A 1 165 ? -12.808 13.585 13.041 1.00 90.81 165 VAL A C 1
ATOM 1246 O O . VAL A 1 165 ? -12.264 14.645 12.717 1.00 90.81 165 VAL A O 1
ATOM 1249 N N . PHE A 1 166 ? -12.932 12.544 12.224 1.00 91.06 166 PHE A N 1
ATOM 1250 C CA . PHE A 1 166 ? -12.456 12.449 10.852 1.00 91.06 166 PHE A CA 1
ATOM 1251 C C . PHE A 1 166 ? -13.634 12.190 9.934 1.00 91.06 166 PHE A C 1
ATOM 1253 O O . PHE A 1 166 ? -14.379 11.240 10.159 1.00 91.06 166 PHE A O 1
ATOM 1260 N N . THR A 1 167 ? -13.779 12.989 8.884 1.00 89.56 167 THR A N 1
ATOM 1261 C CA . THR A 1 167 ? -14.779 12.755 7.845 1.00 89.56 167 THR A CA 1
ATOM 1262 C C . THR A 1 167 ? -14.131 12.074 6.643 1.00 89.56 167 THR A C 1
ATOM 1264 O O . THR A 1 167 ? -13.029 12.434 6.219 1.00 89.56 167 THR A O 1
ATOM 1267 N N . HIS A 1 168 ? -14.770 11.028 6.129 1.00 88.62 168 HIS A N 1
ATOM 1268 C CA . HIS A 1 168 ? -14.207 10.192 5.072 1.00 88.62 168 HIS A CA 1
ATOM 1269 C C . HIS A 1 168 ? -15.296 9.496 4.248 1.00 88.62 168 HIS A C 1
ATOM 1271 O O . HIS A 1 168 ? -16.462 9.440 4.648 1.00 88.62 168 HIS A O 1
ATOM 1277 N N . ASP A 1 169 ? -14.903 8.954 3.096 1.00 86.62 169 ASP A N 1
ATOM 1278 C CA . ASP A 1 169 ? -15.786 8.142 2.260 1.00 86.62 169 ASP A CA 1
ATOM 1279 C C . ASP A 1 169 ? -15.777 6.670 2.713 1.00 86.62 169 ASP A C 1
ATOM 1281 O O . ASP A 1 169 ? -14.876 6.202 3.419 1.00 86.62 169 ASP A O 1
ATOM 1285 N N . ALA A 1 170 ? -16.783 5.908 2.289 1.00 85.00 170 ALA A N 1
ATOM 1286 C CA . ALA A 1 170 ? -16.850 4.464 2.500 1.00 85.00 170 ALA A CA 1
ATOM 1287 C C . ALA A 1 170 ? -15.608 3.738 1.945 1.00 85.00 170 ALA A C 1
ATOM 1289 O O . ALA A 1 170 ? -15.136 2.751 2.515 1.00 85.00 170 ALA A O 1
ATOM 1290 N N . SER A 1 171 ? -15.100 4.217 0.811 1.00 83.81 171 SER A N 1
ATOM 1291 C CA . SER A 1 171 ? -13.958 3.663 0.090 1.00 83.81 171 SER A CA 1
ATOM 1292 C C . SER A 1 171 ? -12.613 3.905 0.770 1.00 83.81 171 SER A C 1
ATOM 1294 O O . SER A 1 171 ? -11.660 3.192 0.456 1.00 83.81 171 SER A O 1
ATOM 1296 N N . ASP A 1 172 ? -12.546 4.829 1.733 1.00 86.31 172 ASP A N 1
ATOM 1297 C CA . ASP A 1 172 ? -11.368 5.024 2.581 1.00 86.31 172 ASP A CA 1
ATOM 1298 C C . ASP A 1 172 ? -11.217 3.895 3.618 1.00 86.31 172 ASP A C 1
ATOM 1300 O O . ASP A 1 172 ? -10.149 3.722 4.204 1.00 86.31 172 ASP A O 1
ATOM 1304 N N . SER A 1 173 ? -12.264 3.096 3.854 1.00 89.62 173 SER A N 1
ATOM 1305 C CA . SER A 1 173 ? -12.221 1.967 4.784 1.00 89.62 173 SER A CA 1
ATOM 1306 C C . SER A 1 173 ? -11.636 0.713 4.124 1.00 89.62 173 SER A C 1
ATOM 1308 O O . SER A 1 173 ? -12.216 0.144 3.197 1.00 89.62 173 SER A O 1
ATOM 1310 N N . MET A 1 174 ? -10.489 0.258 4.637 1.00 90.31 174 MET A N 1
ATOM 1311 C CA . MET A 1 174 ? -9.801 -0.961 4.171 1.00 90.31 174 MET A CA 1
ATOM 1312 C C . MET A 1 174 ? -10.081 -2.178 5.051 1.00 90.31 174 MET A C 1
ATOM 1314 O O . MET A 1 174 ? -9.975 -3.319 4.604 1.00 90.31 174 MET A O 1
ATOM 1318 N N . TRP A 1 175 ? -10.455 -1.934 6.303 1.00 93.38 175 TRP A N 1
ATOM 1319 C CA . TRP A 1 175 ? -10.848 -2.956 7.259 1.00 93.38 175 TRP A CA 1
ATOM 1320 C C . TRP A 1 175 ? -12.052 -2.466 8.046 1.00 93.38 175 TRP A C 1
ATOM 1322 O O . TRP A 1 175 ? -12.083 -1.306 8.455 1.00 93.38 175 TRP A O 1
ATOM 1332 N N . VAL A 1 176 ? -13.001 -3.364 8.309 1.00 93.12 176 VAL A N 1
ATOM 1333 C CA . VAL A 1 176 ? -14.169 -3.106 9.152 1.00 93.12 176 VAL A CA 1
ATOM 1334 C C . VAL A 1 176 ? -14.289 -4.243 10.158 1.00 93.12 176 VAL A C 1
ATOM 1336 O O . VAL A 1 176 ? -14.312 -5.414 9.782 1.00 93.12 176 VAL A O 1
ATOM 1339 N N . SER A 1 177 ? -14.379 -3.901 11.439 1.00 93.12 177 SER A N 1
ATOM 1340 C CA . SER A 1 177 ? -14.827 -4.812 12.489 1.00 93.12 177 SER A CA 1
ATOM 1341 C C . SER A 1 177 ? -16.165 -4.304 13.021 1.00 93.12 177 SER A C 1
ATOM 1343 O O . SER A 1 177 ? -16.175 -3.261 13.683 1.00 93.12 177 SER A O 1
ATOM 1345 N N . PRO A 1 178 ? -17.278 -5.007 12.752 1.00 92.88 178 PRO A N 1
ATOM 1346 C CA . PRO A 1 178 ? -18.587 -4.610 13.252 1.00 92.88 178 PRO A CA 1
ATOM 1347 C C . PRO A 1 178 ? -18.652 -4.710 14.779 1.00 92.88 178 PRO A C 1
ATOM 1349 O O . PRO A 1 178 ? -17.808 -5.360 15.404 1.00 92.88 178 PRO A O 1
ATOM 1352 N N . ASP A 1 179 ? -19.660 -4.051 15.353 1.00 91.94 179 ASP A N 1
ATOM 1353 C CA . ASP A 1 179 ? -20.035 -4.141 16.769 1.00 91.94 179 ASP A CA 1
ATOM 1354 C C . ASP A 1 179 ? -18.864 -3.888 17.736 1.00 91.94 179 ASP A C 1
ATOM 1356 O O . ASP A 1 179 ? -18.752 -4.504 18.798 1.00 91.94 179 ASP A O 1
ATOM 1360 N N . PHE A 1 180 ? -17.958 -2.978 17.361 1.00 95.56 180 PHE A N 1
ATOM 1361 C CA . PHE A 1 180 ? -16.846 -2.597 18.225 1.00 95.56 180 PHE A CA 1
ATOM 1362 C C . PHE A 1 180 ? -17.357 -1.792 19.424 1.00 95.56 180 PHE A C 1
ATOM 1364 O O . PHE A 1 180 ? -16.947 -2.049 20.551 1.00 95.56 180 PHE A O 1
ATOM 1371 N N . VAL A 1 181 ? -18.285 -0.865 19.201 1.00 96.31 181 VAL A N 1
ATOM 1372 C CA . VAL A 1 181 ? -18.989 -0.088 20.229 1.00 96.31 181 VAL A CA 1
ATOM 1373 C C . VAL A 1 181 ? -20.492 -0.241 20.012 1.00 96.31 181 VAL A C 1
ATOM 1375 O O . VAL A 1 181 ? -20.948 -0.376 18.878 1.00 96.31 181 VAL A O 1
ATOM 1378 N N . THR A 1 182 ? -21.273 -0.217 21.093 1.00 96.12 182 THR A N 1
ATOM 1379 C CA . THR A 1 182 ? -22.734 -0.294 21.000 1.00 96.12 182 THR A CA 1
ATOM 1380 C C . THR A 1 182 ? -23.327 0.967 20.351 1.00 96.12 182 THR A C 1
ATOM 1382 O O . THR A 1 182 ? -22.816 2.068 20.583 1.00 96.12 182 THR A O 1
ATOM 1385 N N . PRO A 1 183 ? -24.425 0.847 19.580 1.00 91.94 183 PRO A N 1
ATOM 1386 C CA . PRO A 1 183 ? -25.059 1.990 18.915 1.00 91.94 183 PRO A CA 1
ATOM 1387 C C . PRO A 1 183 ? -25.428 3.142 19.863 1.00 91.94 183 PRO A C 1
ATOM 1389 O O . PRO A 1 183 ? -25.220 4.300 19.513 1.00 91.94 183 PRO A O 1
ATOM 1392 N N . ASP A 1 184 ? -25.870 2.839 21.087 1.00 95.38 184 ASP A N 1
ATOM 1393 C CA . ASP A 1 184 ? -26.266 3.850 22.079 1.00 95.38 184 ASP A CA 1
ATOM 1394 C C . ASP A 1 184 ? -25.106 4.782 22.470 1.00 95.38 184 ASP A C 1
ATOM 1396 O O . ASP A 1 184 ? -25.274 5.994 22.593 1.00 95.38 184 ASP A O 1
ATOM 1400 N N . ILE A 1 185 ? -23.900 4.226 22.649 1.00 95.75 185 ILE A N 1
ATOM 1401 C CA . ILE A 1 185 ? -22.703 5.016 22.979 1.00 95.75 185 ILE A CA 1
ATOM 1402 C C . ILE A 1 185 ? -22.306 5.876 21.778 1.00 95.75 185 ILE A C 1
ATOM 1404 O O . ILE A 1 185 ? -21.852 7.008 21.942 1.00 95.75 185 ILE A O 1
ATOM 1408 N N . VAL A 1 186 ? -22.477 5.347 20.569 1.00 93.94 186 VAL A N 1
ATOM 1409 C CA . VAL A 1 186 ? -22.139 6.038 19.324 1.00 93.94 186 VAL A CA 1
ATOM 1410 C C . VAL A 1 186 ? -23.053 7.239 19.095 1.00 93.94 186 VAL A C 1
ATOM 1412 O O . VAL A 1 186 ? -22.557 8.328 18.810 1.00 93.94 186 VAL A O 1
ATOM 1415 N N . GLU A 1 187 ? -24.362 7.076 19.289 1.00 92.00 187 GLU A N 1
ATOM 1416 C CA . GLU A 1 187 ? -25.329 8.175 19.211 1.00 92.00 187 GLU A CA 1
ATOM 1417 C C . GLU A 1 187 ? -25.003 9.273 20.232 1.00 92.00 187 GLU A C 1
ATOM 1419 O O . GLU A 1 187 ? -24.987 10.461 19.900 1.00 92.00 187 GLU A O 1
ATOM 1424 N N . GLN A 1 188 ? -24.628 8.873 21.450 1.00 94.88 188 GLN A N 1
ATOM 1425 C CA . GLN A 1 188 ? -24.215 9.804 22.494 1.00 94.88 188 GLN A CA 1
ATOM 1426 C C . GLN A 1 188 ? -22.918 10.540 22.172 1.00 94.88 188 GLN A C 1
ATOM 1428 O O . GLN A 1 188 ? -22.726 11.608 22.731 1.00 94.88 188 GLN A O 1
ATOM 1433 N N . CYS A 1 189 ? -22.033 10.039 21.302 1.00 92.81 189 CYS A N 1
ATOM 1434 C CA . CYS A 1 189 ? -20.762 10.709 20.997 1.00 92.81 189 CYS A CA 1
ATOM 1435 C C . CYS A 1 189 ? -20.938 12.026 20.224 1.00 92.81 189 CYS A C 1
ATOM 1437 O O . CYS A 1 189 ? -20.067 12.895 20.317 1.00 92.81 189 CYS A O 1
ATOM 1439 N N . GLY A 1 190 ? -22.025 12.183 19.458 1.00 90.00 190 GLY A N 1
ATOM 1440 C CA . GLY A 1 190 ? -22.214 13.304 18.528 1.00 90.00 190 GLY A CA 1
ATOM 1441 C C . GLY A 1 190 ? -21.201 13.319 17.369 1.00 90.00 190 GLY A C 1
ATOM 1442 O O . GLY A 1 190 ? -20.173 12.646 17.413 1.00 90.00 190 GLY A O 1
ATOM 1443 N N . ILE A 1 191 ? -21.472 14.113 16.328 1.00 88.38 191 ILE A N 1
ATOM 1444 C CA . ILE A 1 191 ? -20.664 14.153 15.087 1.00 88.38 191 ILE A CA 1
ATOM 1445 C C . ILE A 1 191 ? -19.751 15.381 14.955 1.00 88.38 191 ILE A C 1
ATOM 1447 O O . ILE A 1 191 ? -18.892 15.393 14.080 1.00 88.38 191 ILE A O 1
ATOM 1451 N N . GLY A 1 192 ? -19.918 16.401 15.804 1.00 88.12 192 GLY A N 1
ATOM 1452 C CA . GLY A 1 192 ? -19.122 17.633 15.745 1.00 88.12 192 GLY A CA 1
ATOM 1453 C C . GLY A 1 192 ? -17.642 17.409 16.074 1.00 88.12 192 GLY A C 1
ATOM 1454 O O . GLY A 1 192 ? -17.281 16.424 16.720 1.00 88.12 192 GLY A O 1
ATOM 1455 N N . ASP A 1 193 ? -16.766 18.330 15.676 1.00 87.56 193 ASP A N 1
ATOM 1456 C CA . ASP A 1 193 ? -15.331 18.221 15.979 1.00 87.56 193 ASP A CA 1
ATOM 1457 C C . ASP A 1 193 ? -15.060 18.182 17.494 1.00 87.56 193 ASP A C 1
ATOM 1459 O O . ASP A 1 193 ? -14.243 17.386 17.959 1.00 87.56 193 ASP A O 1
ATOM 1463 N N . ALA A 1 194 ? -15.819 18.952 18.277 1.00 88.88 194 ALA A N 1
ATOM 1464 C CA . ALA A 1 194 ? -15.765 18.980 19.737 1.00 88.88 194 ALA A CA 1
ATOM 1465 C C . ALA A 1 194 ? -17.068 18.444 20.364 1.00 88.88 194 ALA A C 1
ATOM 1467 O O . ALA A 1 194 ? -18.130 18.549 19.748 1.00 88.88 194 ALA A O 1
ATOM 1468 N N . PRO A 1 195 ? -17.021 17.872 21.583 1.00 91.00 195 PRO A N 1
ATOM 1469 C CA . PRO A 1 195 ? -18.232 17.530 22.320 1.00 91.00 195 PRO A CA 1
ATOM 1470 C C . PRO A 1 195 ? -18.939 18.798 22.822 1.00 91.00 195 PRO A C 1
ATOM 1472 O O . PRO A 1 195 ? -18.338 19.627 23.499 1.00 91.00 195 PRO A O 1
ATOM 1475 N N . GLU A 1 196 ? -20.233 18.919 22.544 1.00 92.75 196 GLU A N 1
ATOM 1476 C CA . GLU A 1 196 ? -21.091 20.034 22.972 1.00 92.75 196 GLU A CA 1
ATOM 1477 C C . GLU A 1 196 ? -21.663 19.818 24.379 1.00 92.75 196 GLU A C 1
ATOM 1479 O O . GLU A 1 196 ? -21.988 20.768 25.090 1.00 92.75 196 GLU A O 1
ATOM 1484 N N . THR A 1 197 ? -21.793 18.556 24.802 1.00 94.44 197 THR A N 1
ATOM 1485 C CA . THR A 1 197 ? -22.379 18.187 26.097 1.00 94.44 197 THR A CA 1
ATOM 1486 C C . THR A 1 197 ? -21.443 17.307 26.922 1.00 94.44 197 THR A C 1
ATOM 1488 O O . THR A 1 197 ? -20.607 16.570 26.395 1.00 94.44 197 THR A O 1
ATOM 1491 N N . ALA A 1 198 ? -21.614 17.322 28.248 1.00 91.38 198 ALA A N 1
ATOM 1492 C CA . ALA A 1 198 ? -20.856 16.449 29.149 1.00 91.38 198 ALA A CA 1
ATOM 1493 C C . ALA A 1 198 ? -21.102 14.951 28.872 1.00 91.38 198 ALA A C 1
ATOM 1495 O O . ALA A 1 198 ? -20.198 14.136 29.061 1.00 91.38 198 ALA A O 1
ATOM 1496 N N . ALA A 1 199 ? -22.302 14.599 28.393 1.00 93.38 199 ALA A N 1
ATOM 1497 C CA . ALA A 1 199 ? -22.642 13.245 27.962 1.00 93.38 199 ALA A CA 1
ATOM 1498 C C . ALA A 1 199 ? -21.881 12.847 26.685 1.00 93.38 199 ALA A C 1
ATOM 1500 O O . ALA A 1 199 ? -21.297 11.768 26.635 1.00 93.38 199 ALA A O 1
ATOM 1501 N N . GLN A 1 200 ? -21.790 13.744 25.695 1.00 93.69 200 GLN A N 1
ATOM 1502 C CA . GLN A 1 200 ? -20.955 13.518 24.510 1.00 93.69 200 GLN A CA 1
ATOM 1503 C C . GLN A 1 200 ? -19.485 13.346 24.872 1.00 93.69 200 GLN A C 1
ATOM 1505 O O . GLN A 1 200 ? -18.825 12.426 24.388 1.00 93.69 200 GLN A O 1
ATOM 1510 N N . HIS A 1 201 ? -18.976 14.187 25.771 1.00 92.75 201 HIS A N 1
ATOM 1511 C CA . HIS A 1 201 ? -17.603 14.076 26.243 1.00 92.75 201 HIS A CA 1
ATOM 1512 C C . HIS A 1 201 ? -17.339 12.718 26.917 1.00 92.75 201 HIS A C 1
ATOM 1514 O O . HIS A 1 201 ? -16.357 12.048 26.595 1.00 92.75 201 HIS A O 1
ATOM 1520 N N . SER A 1 202 ? -18.214 12.267 27.824 1.00 93.19 202 SER A N 1
ATOM 1521 C CA . SER A 1 202 ? -18.031 10.984 28.514 1.00 93.19 202 SER A CA 1
ATOM 1522 C C . SER A 1 202 ? -18.135 9.779 27.567 1.00 93.19 202 SER A C 1
ATOM 1524 O O . SER A 1 202 ? -17.320 8.857 27.678 1.00 93.19 202 SER A O 1
ATOM 1526 N N . ALA A 1 203 ? -19.059 9.810 26.599 1.00 95.25 203 ALA A N 1
ATOM 1527 C CA . ALA A 1 203 ? -19.199 8.785 25.566 1.00 95.25 203 ALA A CA 1
ATOM 1528 C C . ALA A 1 203 ? -17.954 8.707 24.666 1.00 95.25 203 ALA A C 1
ATOM 1530 O O . ALA A 1 203 ? -17.387 7.626 24.489 1.00 95.25 203 ALA A O 1
ATOM 1531 N N . ARG A 1 204 ? -17.436 9.850 24.191 1.00 94.12 204 ARG A N 1
ATOM 1532 C CA . ARG A 1 204 ? -16.181 9.899 23.420 1.00 94.12 204 ARG A CA 1
ATOM 1533 C C . ARG A 1 204 ? -15.011 9.331 24.214 1.00 94.12 204 ARG A C 1
ATOM 1535 O O . ARG A 1 204 ? -14.287 8.478 23.708 1.00 94.12 204 ARG A O 1
ATOM 1542 N N . VAL A 1 205 ? -14.853 9.724 25.480 1.00 93.44 205 VAL A N 1
ATOM 1543 C CA . VAL A 1 205 ? -13.799 9.181 26.358 1.00 93.44 205 VAL A CA 1
ATOM 1544 C C . VAL A 1 205 ? -13.913 7.658 26.494 1.00 93.44 205 VAL A C 1
ATOM 1546 O O . VAL A 1 205 ? -12.891 6.967 26.493 1.00 93.44 205 VAL A O 1
ATOM 1549 N N . HIS A 1 206 ? -15.129 7.109 26.577 1.00 95.31 206 HIS A N 1
ATOM 1550 C CA . HIS A 1 206 ? -15.341 5.661 26.599 1.00 95.31 206 HIS A CA 1
ATOM 1551 C C . HIS A 1 206 ? -14.803 4.987 25.327 1.00 95.31 206 HIS A C 1
ATOM 1553 O O . HIS A 1 206 ? -13.987 4.064 25.422 1.00 95.31 206 HIS A O 1
ATOM 1559 N N . VAL A 1 207 ? -15.195 5.487 24.151 1.00 95.00 207 VAL A N 1
ATOM 1560 C CA . VAL A 1 207 ? -14.757 4.958 22.850 1.00 95.00 207 VAL A CA 1
ATOM 1561 C C . VAL A 1 207 ? -13.239 5.045 22.696 1.00 95.00 207 VAL A C 1
ATOM 1563 O O . VAL A 1 207 ? -12.595 4.047 22.370 1.00 95.00 207 VAL A O 1
ATOM 1566 N N . VAL A 1 208 ? -12.633 6.194 23.008 1.00 94.19 208 VAL A N 1
ATOM 1567 C CA . VAL A 1 208 ? -11.179 6.393 22.876 1.00 94.19 208 VAL A CA 1
ATOM 1568 C C . VAL A 1 208 ? -10.402 5.454 23.807 1.00 94.19 208 VAL A C 1
ATOM 1570 O O . VAL A 1 208 ? -9.397 4.861 23.406 1.00 94.19 208 VAL A O 1
ATOM 1573 N N . ARG A 1 209 ? -10.871 5.240 25.046 1.00 93.81 209 ARG A N 1
ATOM 1574 C CA . ARG A 1 209 ? -10.262 4.264 25.971 1.00 93.81 209 ARG A CA 1
ATOM 1575 C C . ARG A 1 209 ? -10.313 2.846 25.414 1.00 93.81 209 ARG A C 1
ATOM 1577 O O . ARG A 1 209 ? -9.338 2.100 25.549 1.00 93.81 209 ARG A O 1
ATOM 1584 N N . GLN A 1 210 ? -11.438 2.464 24.816 1.00 95.62 210 GLN A N 1
ATOM 1585 C CA . GLN A 1 210 ? -11.589 1.157 24.193 1.00 95.62 210 GLN A CA 1
ATOM 1586 C C . GLN A 1 210 ? -10.660 1.002 22.982 1.00 95.62 210 GLN A C 1
ATOM 1588 O O . GLN A 1 210 ? -9.948 -0.002 22.897 1.00 95.62 210 GLN A O 1
ATOM 1593 N N . LEU A 1 211 ? -10.589 2.018 22.120 1.00 94.94 211 LEU A N 1
ATOM 1594 C CA . LEU A 1 211 ? -9.721 2.050 20.946 1.00 94.94 211 LEU A CA 1
ATOM 1595 C C . LEU A 1 211 ? -8.242 1.900 21.333 1.00 94.94 211 LEU A C 1
ATOM 1597 O O . LEU A 1 211 ? -7.591 0.963 20.889 1.00 94.94 211 LEU A O 1
ATOM 1601 N N . ARG A 1 212 ? -7.739 2.681 22.297 1.00 92.88 212 ARG A N 1
ATOM 1602 C CA . ARG A 1 212 ? -6.344 2.562 22.779 1.00 92.88 212 ARG A CA 1
ATOM 1603 C C . ARG A 1 212 ? -6.019 1.208 23.412 1.00 92.88 212 ARG A C 1
ATOM 1605 O O . ARG A 1 212 ? -4.875 0.746 23.412 1.00 92.88 212 ARG A O 1
ATOM 1612 N N . ARG A 1 213 ? -6.993 0.559 24.060 1.00 95.19 213 ARG A N 1
ATOM 1613 C CA . ARG A 1 213 ? -6.809 -0.811 24.580 1.00 95.19 213 ARG A CA 1
ATOM 1614 C C . ARG A 1 213 ? -6.716 -1.817 23.438 1.00 95.19 213 ARG A C 1
ATOM 1616 O O . ARG A 1 213 ? -5.955 -2.779 23.557 1.00 95.19 213 ARG A O 1
ATOM 1623 N N . PHE A 1 214 ? -7.488 -1.608 22.378 1.00 95.56 214 PHE A N 1
ATOM 1624 C CA . PHE A 1 214 ? -7.475 -2.430 21.179 1.00 95.56 214 PHE A CA 1
ATOM 1625 C C . PHE A 1 214 ? -6.171 -2.256 20.387 1.00 95.56 214 PHE A C 1
ATOM 1627 O O . PHE A 1 214 ? -5.494 -3.258 20.167 1.00 95.56 214 PHE A O 1
ATOM 1634 N N . GLU A 1 215 ? -5.742 -1.021 20.110 1.00 93.75 215 GLU A N 1
ATOM 1635 C CA . GLU A 1 215 ? -4.464 -0.695 19.452 1.00 93.75 215 GLU A CA 1
ATOM 1636 C C . GLU A 1 215 ? -3.284 -1.368 20.162 1.00 93.75 215 GLU A C 1
ATOM 1638 O O . GLU A 1 215 ? -2.547 -2.141 19.557 1.00 93.75 215 GLU A O 1
ATOM 1643 N N . ARG A 1 216 ? -3.175 -1.230 21.492 1.00 94.69 216 ARG A N 1
ATOM 1644 C CA . ARG A 1 216 ? -2.117 -1.904 22.273 1.00 94.69 216 ARG A CA 1
ATOM 1645 C C . ARG A 1 216 ? -2.146 -3.430 22.156 1.00 94.69 216 ARG A C 1
ATOM 1647 O O . ARG A 1 216 ? -1.111 -4.086 22.276 1.00 94.69 216 ARG A O 1
ATOM 1654 N N . LYS A 1 217 ? -3.326 -4.050 22.026 1.00 96.06 217 LYS A N 1
ATOM 1655 C CA . LYS A 1 217 ? -3.429 -5.505 21.797 1.00 96.06 217 LYS A CA 1
ATOM 1656 C C . LYS A 1 217 ? -2.958 -5.855 20.388 1.00 96.06 217 LYS A C 1
ATOM 1658 O O . LYS A 1 217 ? -2.199 -6.810 20.244 1.00 96.06 217 LYS A O 1
ATOM 1663 N N . PHE A 1 218 ? -3.377 -5.074 19.404 1.00 94.06 218 PHE A N 1
ATOM 1664 C CA . PHE A 1 218 ? -2.992 -5.211 18.009 1.00 94.06 218 PHE A CA 1
ATOM 1665 C C . PHE A 1 218 ? -1.480 -5.041 17.799 1.00 94.06 218 PHE A C 1
ATOM 1667 O O . PHE A 1 218 ? -0.858 -5.944 17.253 1.00 94.06 218 PHE A O 1
ATOM 1674 N N . GLU A 1 219 ? -0.855 -3.985 18.319 1.00 94.62 219 GLU A N 1
ATOM 1675 C CA . GLU A 1 219 ? 0.591 -3.733 18.193 1.00 94.62 219 GLU A CA 1
ATOM 1676 C C . GLU A 1 219 ? 1.435 -4.879 18.766 1.00 94.62 219 GLU A C 1
ATOM 1678 O O . GLU A 1 219 ? 2.438 -5.296 18.176 1.00 94.62 219 GLU A O 1
ATOM 1683 N N . ARG A 1 220 ? 1.001 -5.445 19.903 1.00 96.25 220 ARG A N 1
ATOM 1684 C CA . ARG A 1 220 ? 1.637 -6.635 20.486 1.00 96.25 220 ARG A CA 1
ATOM 1685 C C . ARG A 1 220 ? 1.553 -7.831 19.544 1.00 96.25 220 ARG A C 1
ATOM 1687 O O . ARG A 1 220 ? 2.555 -8.518 19.371 1.00 96.25 220 ARG A O 1
ATOM 1694 N N . LYS A 1 221 ? 0.393 -8.063 18.920 1.00 96.00 221 LYS A N 1
ATOM 1695 C CA . LYS A 1 221 ? 0.206 -9.149 17.947 1.00 96.00 221 LYS A CA 1
ATOM 1696 C C . LYS A 1 221 ? 0.989 -8.929 16.662 1.00 96.00 221 LYS A C 1
ATOM 1698 O O . LYS A 1 221 ? 1.641 -9.855 16.193 1.00 96.00 221 LYS A O 1
ATOM 1703 N N . GLN A 1 222 ? 1.015 -7.707 16.144 1.00 94.19 222 GLN A N 1
ATOM 1704 C CA . GLN A 1 222 ? 1.832 -7.366 14.987 1.00 94.19 222 GLN A CA 1
ATOM 1705 C C . GLN A 1 222 ? 3.321 -7.624 15.267 1.00 94.19 222 GLN A C 1
ATOM 1707 O O . GLN A 1 222 ? 3.999 -8.251 14.456 1.00 94.19 222 GLN A O 1
ATOM 1712 N N . SER A 1 223 ? 3.814 -7.223 16.444 1.00 94.75 223 SER A N 1
ATOM 1713 C CA . SER A 1 223 ? 5.200 -7.471 16.865 1.00 94.75 223 SER A CA 1
ATOM 1714 C C . SER A 1 223 ? 5.504 -8.965 17.032 1.00 94.75 223 SER A C 1
ATOM 1716 O O . SER A 1 223 ? 6.550 -9.437 16.590 1.00 94.75 223 SER A O 1
ATOM 1718 N N . GLU A 1 224 ? 4.582 -9.723 17.634 1.00 95.75 224 GLU A N 1
ATOM 1719 C CA . GLU A 1 224 ? 4.679 -11.181 17.789 1.00 95.75 224 GLU A CA 1
ATOM 1720 C C . GLU A 1 224 ? 4.808 -11.876 16.423 1.00 95.75 224 GLU A C 1
ATOM 1722 O O . GLU A 1 224 ? 5.669 -12.738 16.224 1.00 95.75 224 GLU A O 1
ATOM 1727 N N . TYR A 1 225 ? 3.986 -11.466 15.456 1.00 97.06 225 TYR A N 1
ATOM 1728 C CA . TYR A 1 225 ? 3.940 -12.058 14.121 1.00 97.06 225 TYR A CA 1
ATOM 1729 C C . TYR A 1 225 ? 5.047 -11.569 13.189 1.00 97.06 225 TYR A C 1
ATOM 1731 O O . TYR A 1 225 ? 5.454 -12.324 12.304 1.00 97.06 225 TYR A O 1
ATOM 1739 N N . GLY A 1 226 ? 5.595 -10.373 13.408 1.00 93.81 226 GLY A N 1
ATOM 1740 C CA . GLY A 1 226 ? 6.575 -9.746 12.517 1.00 93.81 226 GLY A CA 1
ATOM 1741 C C . GLY A 1 226 ? 7.829 -10.586 12.253 1.00 93.81 226 GLY A C 1
ATOM 1742 O O . GLY A 1 226 ? 8.378 -10.536 11.159 1.00 93.81 226 GLY A O 1
ATOM 1743 N N . SER A 1 227 ? 8.260 -11.421 13.203 1.00 92.06 227 SER A N 1
ATOM 1744 C CA . SER A 1 227 ? 9.421 -12.311 13.010 1.00 92.06 227 SER A CA 1
ATOM 1745 C C . SER A 1 227 ? 9.132 -13.547 12.145 1.00 92.06 227 SER A C 1
ATOM 1747 O O . SER A 1 227 ? 10.039 -14.104 11.523 1.00 92.06 227 SER A O 1
ATOM 1749 N N . ARG A 1 228 ? 7.873 -13.998 12.107 1.00 94.12 228 ARG A N 1
ATOM 1750 C CA . ARG A 1 228 ? 7.428 -15.192 11.367 1.00 94.12 228 ARG A CA 1
ATOM 1751 C C . ARG A 1 228 ? 6.874 -14.835 9.996 1.00 94.12 228 ARG A C 1
ATOM 1753 O O . ARG A 1 228 ? 7.034 -15.611 9.061 1.00 94.12 228 ARG A O 1
ATOM 1760 N N . PHE A 1 229 ? 6.261 -13.662 9.886 1.00 96.06 229 PHE A N 1
ATOM 1761 C CA . PHE A 1 229 ? 5.554 -13.214 8.697 1.00 96.06 229 PHE A CA 1
ATOM 1762 C C . PHE A 1 229 ? 6.394 -13.234 7.406 1.00 96.06 229 PHE A C 1
ATOM 1764 O O . PHE A 1 229 ? 5.893 -13.770 6.422 1.00 96.06 229 PHE A O 1
ATOM 1771 N N . PRO A 1 230 ? 7.673 -12.796 7.379 1.00 95.38 230 PRO A N 1
ATOM 1772 C CA . PRO A 1 230 ? 8.474 -12.839 6.151 1.00 95.38 230 PRO A CA 1
ATOM 1773 C C . PRO A 1 230 ? 8.625 -14.244 5.554 1.00 95.38 230 PRO A C 1
ATOM 1775 O O . PRO A 1 230 ? 8.731 -14.394 4.343 1.00 95.38 230 PRO A O 1
ATOM 1778 N N . LYS A 1 231 ? 8.596 -15.292 6.390 1.00 95.88 231 LYS A N 1
ATOM 1779 C CA . LYS A 1 231 ? 8.715 -16.687 5.936 1.00 95.88 231 LYS A CA 1
ATOM 1780 C C . LYS A 1 231 ? 7.437 -17.209 5.283 1.00 95.88 231 LYS A C 1
ATOM 1782 O O . LYS A 1 231 ? 7.498 -18.170 4.528 1.00 95.88 231 LYS A O 1
ATOM 1787 N N . LEU A 1 232 ? 6.292 -16.576 5.553 1.00 96.44 232 LEU A N 1
ATOM 1788 C CA . LEU A 1 232 ? 5.016 -16.997 4.981 1.00 96.44 232 LEU A CA 1
ATOM 1789 C C . LEU A 1 232 ? 4.953 -16.778 3.475 1.00 96.44 232 LEU A C 1
ATOM 1791 O O . LEU A 1 232 ? 4.190 -17.475 2.821 1.00 96.44 232 LEU A O 1
ATOM 1795 N N . TYR A 1 233 ? 5.751 -15.869 2.912 1.00 97.81 233 TYR A N 1
ATOM 1796 C CA . TYR A 1 233 ? 5.737 -15.645 1.469 1.00 97.81 233 TYR A CA 1
ATOM 1797 C C . TYR A 1 233 ? 6.034 -16.935 0.697 1.00 97.81 233 TYR A C 1
ATOM 1799 O O . TYR A 1 233 ? 5.297 -17.286 -0.221 1.00 97.81 233 TYR A O 1
ATOM 1807 N N . ASP A 1 234 ? 7.041 -17.698 1.129 1.00 97.44 234 ASP A N 1
ATOM 1808 C CA . ASP A 1 234 ? 7.391 -18.975 0.504 1.00 97.44 234 ASP A CA 1
ATOM 1809 C C . ASP A 1 234 ? 6.318 -20.056 0.671 1.00 97.44 234 ASP A C 1
ATOM 1811 O O . ASP A 1 234 ? 6.227 -20.955 -0.161 1.00 97.44 234 ASP A O 1
ATOM 1815 N N . GLU A 1 235 ? 5.494 -19.965 1.716 1.00 97.06 235 GLU A N 1
ATOM 1816 C CA . GLU A 1 235 ? 4.385 -20.893 1.962 1.00 97.06 235 GLU A CA 1
ATOM 1817 C C . GLU A 1 235 ? 3.094 -20.507 1.229 1.00 97.06 235 GLU A C 1
ATOM 1819 O O . GLU A 1 235 ? 2.235 -21.361 1.013 1.00 97.06 235 GLU A O 1
ATOM 1824 N N . LEU A 1 236 ? 2.913 -19.217 0.934 1.00 97.06 236 LEU A N 1
ATOM 1825 C CA . LEU A 1 236 ? 1.682 -18.654 0.378 1.00 97.06 236 LEU A CA 1
ATOM 1826 C C . LEU A 1 236 ? 1.748 -18.447 -1.136 1.00 97.06 236 LEU A C 1
ATOM 1828 O O . LEU A 1 236 ? 0.705 -18.384 -1.786 1.00 97.06 236 LEU A O 1
ATOM 1832 N N . ARG A 1 237 ? 2.949 -18.302 -1.703 1.00 96.44 237 ARG A N 1
ATOM 1833 C CA . ARG A 1 237 ? 3.128 -18.124 -3.146 1.00 96.44 237 ARG A CA 1
ATOM 1834 C C . ARG A 1 237 ? 2.778 -19.390 -3.922 1.00 96.44 237 ARG A C 1
ATOM 1836 O O . ARG A 1 237 ? 2.871 -20.504 -3.407 1.00 96.44 237 ARG A O 1
ATOM 1843 N N . ASN A 1 238 ? 2.437 -19.211 -5.196 1.00 96.44 238 ASN A N 1
ATOM 1844 C CA . ASN A 1 238 ? 2.251 -20.332 -6.108 1.00 96.44 238 ASN A CA 1
ATOM 1845 C C . ASN A 1 238 ? 3.579 -21.123 -6.235 1.00 96.44 238 ASN A C 1
ATOM 1847 O O . ASN A 1 238 ? 4.659 -20.512 -6.281 1.00 96.44 238 ASN A O 1
ATOM 1851 N N . PRO A 1 239 ? 3.536 -22.470 -6.253 1.00 95.62 239 PRO A N 1
ATOM 1852 C CA . PRO A 1 239 ? 4.703 -23.287 -6.569 1.00 95.62 239 PRO A CA 1
ATOM 1853 C C . PRO A 1 239 ? 5.349 -22.929 -7.915 1.00 95.62 239 PRO A C 1
ATOM 1855 O O . PRO A 1 239 ? 6.580 -22.958 -8.009 1.00 95.62 239 PRO A O 1
ATOM 1858 N N . ASP A 1 240 ? 4.550 -22.562 -8.923 1.00 95.12 240 ASP A N 1
ATOM 1859 C CA . ASP A 1 240 ? 5.050 -22.013 -10.182 1.00 95.12 240 ASP A CA 1
ATOM 1860 C C . ASP A 1 240 ? 5.568 -20.577 -9.957 1.00 95.12 240 ASP A C 1
ATOM 1862 O O . ASP A 1 240 ? 4.808 -19.689 -9.559 1.00 95.12 240 ASP A O 1
ATOM 1866 N N . PRO A 1 241 ? 6.863 -20.306 -10.212 1.00 94.31 241 PRO A N 1
ATOM 1867 C CA . PRO A 1 241 ? 7.456 -18.995 -9.974 1.00 94.31 241 PRO A CA 1
ATOM 1868 C C . PRO A 1 241 ? 6.921 -17.875 -10.881 1.00 94.31 241 PRO A C 1
ATOM 1870 O O . PRO A 1 241 ? 7.220 -16.711 -10.601 1.00 94.31 241 PRO A O 1
ATOM 1873 N N . ALA A 1 242 ? 6.193 -18.191 -11.956 1.00 89.50 242 ALA A N 1
ATOM 1874 C CA . ALA A 1 242 ? 5.592 -17.217 -12.866 1.00 89.50 242 ALA A CA 1
ATOM 1875 C C . ALA A 1 242 ? 4.123 -16.899 -12.540 1.00 89.50 242 ALA A C 1
ATOM 1877 O O . ALA A 1 242 ? 3.590 -15.908 -13.042 1.00 89.50 242 ALA A O 1
ATOM 1878 N N . GLU A 1 243 ? 3.473 -17.700 -11.694 1.00 88.44 243 GLU A N 1
ATOM 1879 C CA . GLU A 1 243 ? 2.056 -17.540 -11.390 1.00 88.44 243 GLU A CA 1
ATOM 1880 C C . GLU A 1 243 ? 1.802 -16.754 -10.104 1.00 88.44 243 GLU A C 1
ATOM 1882 O O . GLU A 1 243 ? 2.549 -16.799 -9.124 1.00 88.44 243 GLU A O 1
ATOM 1887 N N . TRP A 1 244 ? 0.692 -16.023 -10.118 1.00 90.81 244 TRP A N 1
ATOM 1888 C CA . TRP A 1 244 ? 0.156 -15.342 -8.949 1.00 90.81 244 TRP A CA 1
ATOM 1889 C C . TRP A 1 244 ? -0.623 -16.334 -8.079 1.00 90.81 244 TRP A C 1
ATOM 1891 O O . TRP A 1 244 ? -1.181 -17.311 -8.580 1.00 90.81 244 TRP A O 1
ATOM 1901 N N . ALA A 1 245 ? -0.708 -16.059 -6.780 1.00 93.88 245 ALA A N 1
ATOM 1902 C CA . ALA A 1 245 ? -1.635 -16.745 -5.879 1.00 93.88 245 ALA A CA 1
ATOM 1903 C C . ALA A 1 245 ? -2.578 -15.738 -5.207 1.00 93.88 245 ALA A C 1
ATOM 1905 O O . ALA A 1 245 ? -2.304 -14.539 -5.189 1.00 93.88 245 ALA A O 1
ATOM 1906 N N . GLU A 1 246 ? -3.686 -16.219 -4.647 1.00 94.50 246 GLU A N 1
ATOM 1907 C CA . GLU A 1 246 ? -4.616 -15.413 -3.851 1.00 94.50 246 GLU A CA 1
ATOM 1908 C C . GLU A 1 246 ? -4.714 -15.985 -2.436 1.00 94.50 246 GLU A C 1
ATOM 1910 O O . GLU A 1 246 ? -4.777 -17.199 -2.246 1.00 94.50 246 GLU A O 1
ATOM 1915 N N . VAL A 1 247 ? -4.729 -15.102 -1.439 1.00 96.38 247 VAL A N 1
ATOM 1916 C CA . VAL A 1 247 ? -4.867 -15.445 -0.021 1.00 96.38 247 VAL A CA 1
ATOM 1917 C C . VAL A 1 247 ? -5.850 -14.502 0.655 1.00 96.38 247 VAL A C 1
ATOM 1919 O O . VAL A 1 247 ? -5.880 -13.307 0.357 1.00 96.38 247 VAL A O 1
ATOM 1922 N 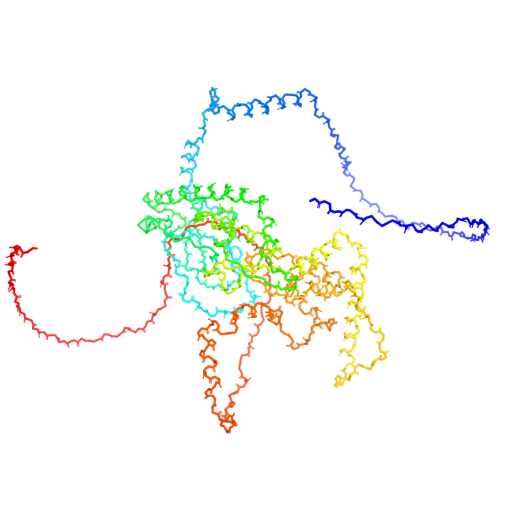N . LYS A 1 248 ? -6.638 -15.004 1.607 1.00 96.75 248 LYS A N 1
ATOM 1923 C CA . LYS A 1 248 ? -7.485 -14.151 2.448 1.00 96.75 248 LYS A CA 1
ATOM 1924 C C . LYS A 1 248 ? -6.787 -13.833 3.756 1.00 96.75 248 LYS A C 1
ATOM 1926 O O . LYS A 1 248 ? -6.018 -14.636 4.287 1.00 96.75 248 LYS A O 1
ATOM 1931 N N . THR A 1 249 ? -7.116 -12.680 4.330 1.00 96.94 249 THR A N 1
ATOM 1932 C CA . THR A 1 249 ? -6.561 -12.275 5.629 1.00 96.94 249 THR A CA 1
ATOM 1933 C C . THR A 1 249 ? -6.826 -13.317 6.720 1.00 96.94 249 THR A C 1
ATOM 1935 O O . THR A 1 249 ? -5.938 -13.606 7.522 1.00 96.94 249 THR A O 1
ATOM 1938 N N . ALA A 1 250 ? -8.022 -13.913 6.738 1.00 95.81 250 ALA A N 1
ATOM 1939 C CA . ALA A 1 250 ? -8.391 -14.933 7.717 1.00 95.81 250 ALA A CA 1
ATOM 1940 C C . ALA A 1 250 ? -7.465 -16.163 7.666 1.00 95.81 250 ALA A C 1
ATOM 1942 O O . ALA A 1 250 ? -7.046 -16.658 8.715 1.00 95.81 250 ALA A O 1
ATOM 1943 N N . ASP A 1 251 ? -7.078 -16.603 6.466 1.00 96.56 251 ASP A N 1
ATOM 1944 C CA . ASP A 1 251 ? -6.190 -17.755 6.271 1.00 96.56 251 ASP A CA 1
ATOM 1945 C C . ASP A 1 251 ? -4.774 -17.450 6.769 1.00 96.56 251 ASP A C 1
ATOM 1947 O O . ASP A 1 251 ? -4.132 -18.270 7.430 1.00 96.56 251 ASP A O 1
ATOM 1951 N N . VAL A 1 252 ? -4.295 -16.230 6.509 1.00 97.44 252 VAL A N 1
ATOM 1952 C CA . VAL A 1 252 ? -2.991 -15.758 6.992 1.00 97.44 252 VAL A CA 1
ATOM 1953 C C . VAL A 1 252 ? -2.989 -15.637 8.518 1.00 97.44 252 VAL A C 1
ATOM 1955 O O . VAL A 1 252 ? -2.044 -16.084 9.171 1.00 97.44 252 VAL A O 1
ATOM 1958 N N . ALA A 1 253 ? -4.065 -15.115 9.113 1.00 97.25 253 ALA A N 1
ATOM 1959 C CA . ALA A 1 253 ? -4.219 -15.052 10.565 1.00 97.25 253 ALA A CA 1
ATOM 1960 C C . ALA A 1 253 ? -4.240 -16.454 11.201 1.00 97.25 253 ALA A C 1
ATOM 1962 O O . ALA A 1 253 ? -3.588 -16.675 12.225 1.00 97.25 253 ALA A O 1
ATOM 1963 N N . ALA A 1 254 ? -4.919 -17.420 10.572 1.00 96.69 254 ALA A N 1
ATOM 1964 C CA . ALA A 1 254 ? -4.929 -18.814 11.009 1.00 96.69 254 ALA A CA 1
ATOM 1965 C C . ALA A 1 254 ? -3.541 -19.471 10.900 1.00 96.69 254 ALA A C 1
ATOM 1967 O O . ALA A 1 254 ? -3.137 -20.202 11.800 1.00 96.69 254 ALA A O 1
ATOM 1968 N N . LYS A 1 255 ? -2.751 -19.170 9.863 1.00 96.56 255 LYS A N 1
ATOM 1969 C CA . LYS A 1 255 ? -1.358 -19.650 9.752 1.00 96.56 255 LYS A CA 1
ATOM 1970 C C . LYS A 1 255 ? -0.432 -19.047 10.812 1.00 96.56 255 LYS A C 1
ATOM 1972 O O . LYS A 1 255 ? 0.441 -19.733 11.347 1.00 96.56 255 LYS A O 1
ATOM 1977 N N . LEU A 1 256 ? -0.615 -17.769 11.142 1.00 96.25 256 LEU A N 1
ATOM 1978 C CA . LEU A 1 256 ? 0.188 -17.090 12.160 1.00 96.25 256 LEU A CA 1
ATOM 1979 C C . LEU A 1 256 ? -0.147 -17.585 13.568 1.00 96.25 256 LEU A C 1
ATOM 1981 O O . LEU A 1 256 ? 0.756 -17.941 14.328 1.00 96.25 256 LEU A O 1
ATOM 1985 N N . LYS A 1 257 ? -1.430 -17.636 13.923 1.00 95.81 257 LYS A N 1
ATOM 1986 C CA . LYS A 1 257 ? -1.866 -17.976 15.281 1.00 95.81 257 LYS A CA 1
ATOM 1987 C C . LYS A 1 257 ? -2.085 -19.470 15.518 1.00 95.81 257 LYS A C 1
ATOM 1989 O O . LYS A 1 257 ? -1.873 -19.933 16.635 1.00 95.81 257 LYS A O 1
ATOM 1994 N N . GLY A 1 258 ? -2.527 -20.203 14.502 1.00 92.38 258 GLY A N 1
ATOM 1995 C CA . GLY A 1 258 ? -3.124 -21.530 14.629 1.00 92.38 258 GLY A CA 1
ATOM 1996 C C . GLY A 1 258 ? -4.656 -21.468 14.646 1.00 92.38 258 GLY A C 1
ATOM 1997 O O . GLY A 1 258 ? -5.273 -20.604 14.022 1.00 92.38 258 GLY A O 1
ATOM 1998 N N . SER A 1 259 ? -5.287 -22.394 15.368 1.00 88.62 259 SER A N 1
ATOM 1999 C CA . SER A 1 259 ? -6.749 -22.493 15.447 1.00 88.62 259 SER A CA 1
ATOM 2000 C C . SER A 1 259 ? -7.398 -21.252 16.077 1.00 88.62 259 SER A C 1
ATOM 2002 O O . SER A 1 259 ? -6.919 -20.737 17.090 1.00 88.62 259 SER A O 1
ATOM 2004 N N . SER A 1 260 ? -8.532 -20.828 15.513 1.00 92.56 260 SER A N 1
ATOM 2005 C CA . SER A 1 260 ? -9.411 -19.765 16.034 1.00 92.56 260 SER A CA 1
ATOM 2006 C C . SER A 1 260 ? -8.741 -18.381 16.166 1.00 92.56 260 SER A C 1
ATOM 2008 O O . SER A 1 260 ? -8.560 -17.857 17.279 1.00 92.56 260 SER A O 1
ATOM 2010 N N . PRO A 1 261 ? -8.353 -17.745 15.041 1.00 95.44 261 PRO A N 1
ATOM 2011 C CA . PRO A 1 261 ? -7.882 -16.365 15.053 1.00 95.44 261 PRO A CA 1
ATOM 2012 C C . PRO A 1 261 ? -8.964 -15.409 15.573 1.00 95.44 261 PRO A C 1
ATOM 2014 O O . PRO A 1 261 ? -10.143 -15.551 15.269 1.00 95.44 261 PRO A O 1
ATOM 2017 N N . THR A 1 262 ? -8.561 -14.447 16.404 1.00 96.12 262 THR A N 1
ATOM 2018 C CA . THR A 1 262 ? -9.443 -13.366 16.869 1.00 96.12 262 THR A CA 1
ATOM 2019 C C . THR A 1 262 ? -9.424 -12.217 15.865 1.00 96.12 262 THR A C 1
ATOM 2021 O O . THR A 1 262 ? -8.535 -12.144 15.018 1.00 96.12 262 THR A O 1
ATOM 2024 N N . VAL A 1 263 ? -10.346 -11.262 16.007 1.00 94.94 263 VAL A N 1
ATOM 2025 C CA . VAL A 1 263 ? -10.365 -10.029 15.199 1.00 94.94 263 VAL A CA 1
ATOM 2026 C C . VAL A 1 263 ? -9.030 -9.278 15.262 1.00 94.94 263 VAL A C 1
ATOM 2028 O O . VAL A 1 263 ? -8.552 -8.794 14.243 1.00 94.94 263 VAL A O 1
ATOM 2031 N N . VAL A 1 264 ? -8.388 -9.229 16.437 1.00 96.69 264 VAL A N 1
ATOM 2032 C CA . VAL A 1 264 ? -7.075 -8.582 16.613 1.00 96.69 264 VAL A CA 1
ATOM 2033 C C . VAL A 1 264 ? -5.995 -9.295 15.796 1.00 96.69 264 VAL A C 1
ATOM 2035 O O . VAL A 1 264 ? -5.135 -8.641 15.214 1.00 96.69 264 VAL A O 1
ATOM 2038 N N . ASP A 1 265 ? -6.045 -10.628 15.733 1.00 97.44 265 ASP A N 1
ATOM 2039 C CA . ASP A 1 265 ? -5.091 -11.416 14.947 1.00 97.44 265 ASP A CA 1
ATOM 2040 C C . ASP A 1 265 ? -5.334 -11.225 13.442 1.00 97.44 265 ASP A C 1
ATOM 2042 O O . ASP A 1 265 ? -4.379 -11.108 12.676 1.00 97.44 265 ASP A O 1
ATOM 2046 N N . GLY A 1 266 ? -6.607 -11.129 13.035 1.00 96.56 266 GLY A N 1
ATOM 2047 C CA . GLY A 1 266 ? -7.015 -10.774 11.675 1.00 96.56 266 GLY A CA 1
ATOM 2048 C C . GLY A 1 266 ? -6.488 -9.404 11.253 1.00 96.56 266 GLY A C 1
ATOM 2049 O O . GLY A 1 266 ? -5.824 -9.298 10.226 1.00 96.56 266 GLY A O 1
ATOM 2050 N N . LEU A 1 267 ? -6.688 -8.377 12.082 1.00 96.50 267 LEU A N 1
ATOM 2051 C CA . LEU A 1 267 ? -6.177 -7.032 11.816 1.00 96.50 267 LEU A CA 1
ATOM 2052 C C . LEU A 1 267 ? -4.640 -6.995 11.790 1.00 96.50 267 LEU A C 1
ATOM 2054 O O . LEU A 1 267 ? -4.052 -6.352 10.924 1.00 96.50 267 LEU A O 1
ATOM 2058 N N . ALA A 1 268 ? -3.967 -7.717 12.692 1.00 97.06 268 ALA A N 1
ATOM 2059 C CA . ALA A 1 268 ? -2.507 -7.835 12.675 1.00 97.06 268 ALA A CA 1
ATOM 2060 C C . ALA A 1 268 ? -1.999 -8.466 11.368 1.00 97.06 268 ALA A C 1
ATOM 2062 O O . ALA A 1 268 ? -1.054 -7.954 10.768 1.00 97.06 268 ALA A O 1
ATOM 2063 N N . ALA A 1 269 ? -2.644 -9.538 10.898 1.00 97.56 269 ALA A N 1
ATOM 2064 C CA . ALA A 1 269 ? -2.326 -10.167 9.619 1.00 97.56 269 ALA A CA 1
ATOM 2065 C C . ALA A 1 269 ? -2.597 -9.225 8.434 1.00 97.56 269 ALA A C 1
ATOM 2067 O O . ALA A 1 269 ? -1.725 -9.063 7.582 1.00 97.56 269 ALA A O 1
ATOM 2068 N N . HIS A 1 270 ? -3.757 -8.558 8.415 1.00 96.88 270 HIS A N 1
ATOM 2069 C CA . HIS A 1 270 ? -4.107 -7.551 7.409 1.00 96.88 270 HIS A CA 1
ATOM 2070 C C . HIS A 1 270 ? -3.026 -6.479 7.309 1.00 96.88 270 HIS A C 1
ATOM 2072 O O . HIS A 1 270 ? -2.547 -6.165 6.220 1.00 96.88 270 HIS A O 1
ATOM 2078 N N . ARG A 1 271 ? -2.607 -5.945 8.460 1.00 95.94 271 ARG A N 1
ATOM 2079 C CA . ARG A 1 271 ? -1.613 -4.882 8.521 1.00 95.94 271 ARG A CA 1
ATOM 2080 C C . ARG A 1 271 ? -0.268 -5.334 7.966 1.00 95.94 271 ARG A C 1
ATOM 2082 O O . ARG A 1 271 ? 0.333 -4.603 7.187 1.00 95.94 271 ARG A O 1
ATOM 2089 N N . LEU A 1 272 ? 0.184 -6.532 8.327 1.00 96.94 272 LEU A N 1
ATOM 2090 C CA . LEU A 1 272 ? 1.434 -7.094 7.814 1.00 96.94 272 LEU A CA 1
ATOM 2091 C C . LEU A 1 272 ? 1.388 -7.299 6.292 1.00 96.94 272 LEU A C 1
ATOM 2093 O O . LEU A 1 272 ? 2.331 -6.912 5.607 1.00 96.94 272 LEU A O 1
ATOM 2097 N N . LEU A 1 273 ? 0.278 -7.821 5.756 1.00 96.75 273 LEU A N 1
ATOM 2098 C CA . LEU A 1 273 ? 0.065 -7.970 4.308 1.00 96.75 273 LEU A CA 1
ATOM 2099 C C . LEU A 1 273 ? 0.055 -6.617 3.590 1.00 96.75 273 LEU A C 1
ATOM 2101 O O . LEU A 1 273 ? 0.636 -6.465 2.518 1.00 96.75 273 LEU A O 1
ATOM 2105 N N . MET A 1 274 ? -0.585 -5.615 4.186 1.00 94.62 274 MET A N 1
ATOM 2106 C CA . MET A 1 274 ? -0.617 -4.273 3.627 1.00 94.62 274 MET A CA 1
ATOM 2107 C C . MET A 1 274 ? 0.746 -3.576 3.642 1.00 94.62 274 MET A C 1
ATOM 2109 O O . MET A 1 274 ? 1.062 -2.857 2.691 1.00 94.62 274 MET A O 1
ATOM 2113 N N . ASP A 1 275 ? 1.506 -3.730 4.729 1.00 94.31 275 ASP A N 1
ATOM 2114 C CA . ASP A 1 275 ? 2.810 -3.089 4.923 1.00 94.31 275 ASP A CA 1
ATOM 2115 C C . ASP A 1 275 ? 3.891 -3.744 4.038 1.00 94.31 275 ASP A C 1
ATOM 2117 O O . ASP A 1 275 ? 4.766 -3.046 3.522 1.00 94.31 275 ASP A O 1
ATOM 2121 N N . ASP A 1 276 ? 3.789 -5.051 3.773 1.00 95.69 276 ASP A N 1
ATOM 2122 C CA . ASP A 1 276 ? 4.640 -5.776 2.823 1.00 95.69 276 ASP A CA 1
ATOM 2123 C C . ASP A 1 276 ? 4.055 -5.779 1.398 1.00 95.69 276 ASP A C 1
ATOM 2125 O O . ASP A 1 276 ? 3.793 -6.814 0.780 1.00 95.69 276 ASP A O 1
ATOM 2129 N N . SER A 1 277 ? 3.887 -4.577 0.837 1.00 92.88 277 SER A N 1
ATOM 2130 C CA . SER A 1 277 ? 3.415 -4.401 -0.546 1.00 92.88 277 SER A CA 1
ATOM 2131 C C . SER A 1 277 ? 4.395 -4.904 -1.621 1.00 92.88 277 SER A C 1
ATOM 2133 O O . SER A 1 277 ? 4.095 -4.913 -2.828 1.00 92.88 277 SER A O 1
ATOM 2135 N N . PHE A 1 278 ? 5.595 -5.297 -1.183 1.00 93.38 278 PHE A N 1
ATOM 2136 C CA . PHE A 1 278 ? 6.623 -5.891 -2.018 1.00 93.38 278 PHE A CA 1
ATOM 2137 C C . PHE A 1 278 ? 6.247 -7.318 -2.408 1.00 93.38 278 PHE A C 1
ATOM 2139 O O . PHE A 1 278 ? 6.340 -7.642 -3.586 1.00 93.38 278 PHE A O 1
ATOM 2146 N N . HIS A 1 279 ? 5.726 -8.120 -1.477 1.00 95.81 279 HIS A N 1
ATOM 2147 C CA . HIS A 1 279 ? 5.301 -9.501 -1.736 1.00 95.81 279 HIS A CA 1
ATOM 2148 C C . HIS A 1 279 ? 3.788 -9.665 -1.910 1.00 95.81 279 HIS A C 1
ATOM 2150 O O . HIS A 1 279 ? 3.351 -10.578 -2.613 1.00 95.81 279 HIS A O 1
ATOM 2156 N N . TYR A 1 280 ? 2.986 -8.786 -1.304 1.00 95.50 280 TYR A N 1
ATOM 2157 C CA . TYR A 1 280 ? 1.529 -8.913 -1.273 1.00 95.50 280 TYR A CA 1
ATOM 2158 C C . TYR A 1 280 ? 0.846 -7.672 -1.842 1.00 95.50 280 TYR A C 1
ATOM 2160 O O . TYR A 1 280 ? 1.229 -6.539 -1.572 1.00 95.50 280 TYR A O 1
ATOM 2168 N N . LEU A 1 281 ? -0.213 -7.863 -2.617 1.00 92.00 281 LEU A N 1
ATOM 2169 C CA . LEU A 1 281 ? -1.025 -6.784 -3.166 1.00 92.00 281 LEU A CA 1
ATOM 2170 C C . LEU A 1 281 ? -2.468 -6.931 -2.713 1.00 92.00 281 LEU A C 1
ATOM 2172 O O . LEU A 1 281 ? -3.070 -7.979 -2.903 1.00 92.00 281 LEU A O 1
ATOM 2176 N N . ALA A 1 282 ? -3.060 -5.880 -2.160 1.00 91.94 282 ALA A N 1
ATOM 2177 C CA . ALA A 1 282 ? -4.486 -5.850 -1.881 1.00 91.94 282 ALA A CA 1
ATOM 2178 C C . ALA A 1 282 ? -5.262 -6.066 -3.190 1.00 91.94 282 ALA A C 1
ATOM 2180 O O . ALA A 1 282 ? -5.032 -5.377 -4.187 1.00 91.94 282 ALA A O 1
ATOM 2181 N N . HIS A 1 283 ? -6.179 -7.035 -3.203 1.00 89.19 283 HIS A N 1
ATOM 2182 C CA . HIS A 1 283 ? -6.946 -7.351 -4.402 1.00 89.19 283 HIS A CA 1
ATOM 2183 C C . HIS A 1 283 ? -7.862 -6.161 -4.790 1.00 89.19 283 HIS A C 1
ATOM 2185 O O . HIS A 1 283 ? -8.815 -5.873 -4.071 1.00 89.19 283 HIS A O 1
ATOM 2191 N N . PRO A 1 284 ? -7.723 -5.502 -5.956 1.00 81.62 284 PRO A N 1
ATOM 2192 C CA . PRO A 1 284 ? -8.394 -4.222 -6.228 1.00 81.62 284 PRO A CA 1
ATOM 2193 C C . PRO A 1 284 ? -9.918 -4.247 -6.185 1.00 81.62 284 PRO A C 1
ATOM 2195 O O . PRO A 1 284 ? -10.534 -3.228 -5.891 1.00 81.62 284 PRO A O 1
ATOM 2198 N N . ARG A 1 285 ? -10.520 -5.401 -6.500 1.00 79.50 285 ARG A N 1
ATOM 2199 C CA . ARG A 1 285 ? -11.974 -5.615 -6.432 1.00 79.50 285 ARG A CA 1
ATOM 2200 C C . ARG A 1 285 ? -12.420 -6.307 -5.141 1.00 79.50 285 ARG A C 1
ATOM 2202 O O . ARG A 1 285 ? -13.262 -5.785 -4.428 1.00 79.50 285 ARG A O 1
ATOM 2209 N N . ALA A 1 286 ? -11.840 -7.465 -4.831 1.00 83.94 286 ALA A N 1
ATOM 2210 C CA . ALA A 1 286 ? -12.277 -8.312 -3.726 1.00 83.94 286 ALA A CA 1
ATOM 2211 C C . ALA A 1 286 ? -11.745 -7.904 -2.343 1.00 83.94 286 ALA A C 1
ATOM 2213 O O . ALA A 1 286 ? -12.239 -8.417 -1.345 1.00 83.94 286 ALA A O 1
ATOM 2214 N N . HIS A 1 287 ? -10.764 -7.002 -2.237 1.00 88.38 287 HIS A N 1
ATOM 2215 C CA . HIS A 1 287 ? -10.137 -6.713 -0.947 1.00 88.38 287 HIS A CA 1
ATOM 2216 C C . HIS A 1 287 ? -11.114 -6.138 0.085 1.00 88.38 287 HIS A C 1
ATOM 2218 O O . HIS A 1 287 ? -11.141 -6.601 1.217 1.00 88.38 287 HIS A O 1
ATOM 2224 N N . ARG A 1 288 ? -11.967 -5.185 -0.300 1.00 82.56 288 ARG A N 1
ATOM 2225 C CA . ARG A 1 288 ? -12.890 -4.535 0.644 1.00 82.56 288 ARG A CA 1
ATOM 2226 C C . ARG A 1 288 ? -13.926 -5.504 1.232 1.00 82.56 288 ARG A C 1
ATOM 2228 O O . ARG A 1 288 ? -14.280 -5.381 2.396 1.00 82.56 288 ARG A O 1
ATOM 2235 N N . VAL A 1 289 ? -14.383 -6.471 0.434 1.00 83.75 289 VAL A N 1
ATOM 2236 C CA . VAL A 1 289 ? -15.449 -7.412 0.819 1.00 83.75 289 VAL A CA 1
ATOM 2237 C C . VAL A 1 289 ? -14.877 -8.703 1.405 1.00 83.75 289 VAL A C 1
ATOM 2239 O O . VAL A 1 289 ? -15.287 -9.142 2.473 1.00 83.75 289 VAL A O 1
ATOM 2242 N N . ALA A 1 290 ? -13.914 -9.319 0.720 1.00 87.44 290 ALA A N 1
ATOM 2243 C CA . ALA A 1 290 ? -13.366 -10.627 1.078 1.00 87.44 290 ALA A CA 1
ATOM 2244 C C . ALA A 1 290 ? -12.015 -10.551 1.803 1.00 87.44 290 ALA A C 1
ATOM 2246 O O . ALA A 1 290 ? -11.479 -11.587 2.199 1.00 87.44 290 ALA A O 1
ATOM 2247 N N . GLN A 1 291 ? -11.447 -9.348 1.964 1.00 92.12 291 GLN A N 1
ATOM 2248 C CA . GLN A 1 291 ? -10.130 -9.136 2.575 1.00 92.12 291 GLN A CA 1
ATOM 2249 C C . GLN A 1 291 ? -9.039 -9.981 1.902 1.00 92.12 291 GLN A C 1
ATOM 2251 O O . GLN A 1 291 ? -8.126 -10.492 2.565 1.00 92.12 291 GLN A O 1
ATOM 2256 N N . SER A 1 292 ? -9.165 -10.131 0.577 1.00 93.44 292 SER A N 1
ATOM 2257 C CA . SER A 1 292 ? -8.253 -10.888 -0.278 1.00 93.44 292 SER A CA 1
ATOM 2258 C C . SER A 1 292 ? -7.017 -10.072 -0.656 1.00 93.44 292 SER A C 1
ATOM 2260 O O . SER A 1 292 ? -7.076 -8.855 -0.883 1.00 93.44 292 SER A O 1
ATOM 2262 N N . PHE A 1 293 ? -5.904 -10.781 -0.788 1.00 94.75 293 PHE A N 1
ATOM 2263 C CA . PHE A 1 293 ? -4.619 -10.301 -1.262 1.00 94.75 293 PHE A CA 1
ATOM 2264 C C . PHE A 1 293 ? -4.095 -11.227 -2.355 1.00 94.75 293 PHE A C 1
ATOM 2266 O O . PHE A 1 293 ? -4.270 -12.440 -2.304 1.00 94.75 293 PHE A O 1
ATOM 2273 N N . LEU A 1 294 ? -3.412 -10.644 -3.325 1.00 93.75 294 LEU A N 1
ATOM 2274 C CA . LEU A 1 294 ? -2.629 -11.336 -4.326 1.00 93.75 294 LEU A CA 1
ATOM 2275 C C . LEU A 1 294 ? -1.196 -11.493 -3.820 1.00 93.75 294 LEU A C 1
ATOM 2277 O O . LEU A 1 294 ? -0.578 -10.522 -3.385 1.00 93.75 294 LEU A O 1
ATOM 2281 N N . VAL A 1 295 ? -0.660 -12.702 -3.897 1.00 95.44 295 VAL A N 1
ATOM 2282 C CA . VAL A 1 295 ? 0.742 -13.002 -3.604 1.00 95.44 295 VAL A CA 1
ATOM 2283 C C . VAL A 1 295 ? 1.517 -12.924 -4.911 1.00 95.44 295 VAL A C 1
ATOM 2285 O O . VAL A 1 295 ? 1.145 -13.577 -5.892 1.00 95.44 295 VAL A O 1
ATOM 2288 N N . ARG A 1 296 ? 2.570 -12.103 -4.937 1.00 92.88 296 ARG A N 1
ATOM 2289 C CA . ARG A 1 296 ? 3.375 -11.902 -6.144 1.00 92.88 296 ARG A CA 1
ATOM 2290 C C . ARG A 1 296 ? 4.096 -13.191 -6.563 1.00 92.88 296 ARG A C 1
ATOM 2292 O O . ARG A 1 296 ? 4.520 -13.950 -5.693 1.00 92.88 296 ARG A O 1
ATOM 2299 N N . PRO A 1 297 ? 4.303 -13.410 -7.871 1.00 94.06 297 PRO A N 1
ATOM 2300 C CA . PRO A 1 297 ? 5.146 -14.485 -8.365 1.00 94.06 297 PRO A CA 1
ATOM 2301 C C . PRO A 1 297 ? 6.600 -14.287 -7.940 1.00 94.06 297 PRO A C 1
ATOM 2303 O O . PRO A 1 297 ? 7.108 -13.163 -7.860 1.00 94.06 297 PRO A O 1
ATOM 2306 N N . LEU A 1 298 ? 7.318 -15.393 -7.759 1.00 96.06 298 LEU A N 1
ATOM 2307 C CA . LEU A 1 298 ? 8.732 -15.358 -7.391 1.00 96.06 298 LEU A CA 1
ATOM 2308 C C . LEU A 1 298 ? 9.597 -14.666 -8.453 1.00 96.06 298 LEU A C 1
ATOM 2310 O O . LEU A 1 298 ? 10.541 -13.957 -8.104 1.00 96.06 298 LEU A O 1
ATOM 2314 N N . ASN A 1 299 ? 9.284 -14.854 -9.736 1.00 94.06 299 ASN A N 1
ATOM 2315 C CA . ASN A 1 299 ? 10.009 -14.209 -10.829 1.00 94.06 299 ASN A CA 1
ATOM 2316 C C . ASN A 1 299 ? 9.861 -12.684 -10.785 1.00 94.06 299 ASN A C 1
ATOM 2318 O O . ASN A 1 299 ? 10.850 -11.974 -10.965 1.00 94.06 299 ASN A O 1
ATOM 2322 N N . ASP A 1 300 ? 8.664 -12.187 -10.473 1.00 92.06 300 ASP A N 1
ATOM 2323 C CA . ASP A 1 300 ? 8.394 -10.754 -10.347 1.00 92.06 300 ASP A CA 1
ATOM 2324 C C . ASP A 1 300 ? 9.160 -10.143 -9.177 1.00 92.06 300 ASP A C 1
ATOM 2326 O O . ASP A 1 300 ? 9.783 -9.090 -9.330 1.00 92.06 300 ASP A O 1
ATOM 2330 N N . VAL A 1 301 ? 9.153 -10.822 -8.027 1.00 95.00 301 VAL A N 1
ATOM 2331 C CA . VAL A 1 301 ? 9.897 -10.403 -6.833 1.00 95.00 301 VAL A CA 1
ATOM 2332 C C . VAL A 1 301 ? 11.396 -10.350 -7.126 1.00 95.00 301 VAL A C 1
ATOM 2334 O O . VAL A 1 301 ? 12.018 -9.309 -6.933 1.00 95.00 301 VAL A O 1
ATOM 2337 N N . ARG A 1 302 ? 11.972 -11.408 -7.708 1.00 96.31 302 ARG A N 1
ATOM 2338 C CA . ARG A 1 302 ? 13.400 -11.444 -8.072 1.00 96.31 302 ARG A CA 1
ATOM 2339 C C . ARG A 1 302 ? 13.778 -10.381 -9.098 1.00 96.31 302 ARG A C 1
ATOM 2341 O O . ARG A 1 302 ? 14.839 -9.770 -8.990 1.00 96.31 302 ARG A O 1
ATOM 2348 N N . ASN A 1 303 ? 12.925 -10.152 -10.097 1.00 94.38 303 ASN A N 1
ATOM 2349 C CA . ASN A 1 303 ? 13.152 -9.100 -11.083 1.00 94.38 303 ASN A CA 1
ATOM 2350 C C . ASN A 1 303 ? 13.168 -7.718 -10.414 1.00 94.38 303 ASN A C 1
ATOM 2352 O O . ASN A 1 303 ? 14.030 -6.888 -10.700 1.00 94.38 303 ASN A O 1
ATOM 2356 N N . HIS A 1 304 ? 12.243 -7.494 -9.483 1.00 93.50 304 HIS A N 1
ATOM 2357 C CA . HIS A 1 304 ? 12.160 -6.265 -8.711 1.00 93.50 304 HIS A CA 1
ATOM 2358 C C . HIS A 1 304 ? 13.411 -6.043 -7.853 1.00 93.50 304 HIS A C 1
ATOM 2360 O O . HIS A 1 304 ? 14.039 -4.989 -7.959 1.00 93.50 304 HIS A O 1
ATOM 2366 N N . GLU A 1 305 ? 13.816 -7.037 -7.059 1.00 95.69 305 GLU A N 1
ATOM 2367 C CA . GLU A 1 305 ? 15.041 -6.980 -6.250 1.00 95.69 305 GLU A CA 1
ATOM 2368 C C . GLU A 1 305 ? 16.253 -6.655 -7.119 1.00 95.69 305 GLU A C 1
ATOM 2370 O O . GLU A 1 305 ? 17.012 -5.734 -6.813 1.00 95.69 305 GLU A O 1
ATOM 2375 N N . ARG A 1 306 ? 16.384 -7.346 -8.256 1.00 95.94 306 ARG A N 1
ATOM 2376 C CA . ARG A 1 306 ? 17.506 -7.160 -9.169 1.00 95.94 306 ARG A CA 1
ATOM 2377 C C . ARG A 1 306 ? 17.577 -5.735 -9.718 1.00 95.94 306 ARG A C 1
ATOM 2379 O O . ARG A 1 306 ? 18.657 -5.150 -9.740 1.00 95.94 306 ARG A O 1
ATOM 2386 N N . VAL A 1 307 ? 16.454 -5.160 -10.146 1.00 94.44 307 VAL A N 1
ATOM 2387 C CA . VAL A 1 307 ? 16.425 -3.780 -10.660 1.00 94.44 307 VAL A CA 1
ATOM 2388 C C . VAL A 1 307 ? 16.673 -2.765 -9.538 1.00 94.44 307 VAL A C 1
ATOM 2390 O O . VAL A 1 307 ? 17.419 -1.807 -9.741 1.00 94.44 307 VAL A O 1
ATOM 2393 N N . ILE A 1 308 ? 16.138 -2.979 -8.330 1.00 93.62 308 ILE A N 1
ATOM 2394 C CA . ILE A 1 308 ? 16.449 -2.133 -7.163 1.00 93.62 308 ILE A CA 1
ATOM 2395 C C . ILE A 1 308 ? 17.949 -2.156 -6.856 1.00 93.62 308 ILE A C 1
ATOM 2397 O O . ILE A 1 308 ? 18.539 -1.106 -6.594 1.00 93.62 308 ILE A O 1
ATOM 2401 N N . GLU A 1 309 ? 18.578 -3.330 -6.899 1.00 95.25 309 GLU A N 1
ATOM 2402 C CA . GLU A 1 309 ? 20.021 -3.470 -6.705 1.00 95.25 309 GLU A CA 1
ATOM 2403 C C . GLU A 1 309 ? 20.817 -2.675 -7.736 1.00 95.25 309 GLU A C 1
ATOM 2405 O O . GLU A 1 309 ? 21.773 -1.998 -7.359 1.00 95.25 309 GLU A O 1
ATOM 2410 N N . MET A 1 310 ? 20.394 -2.677 -9.005 1.00 95.38 310 MET A N 1
ATOM 2411 C CA . MET A 1 310 ? 21.024 -1.849 -10.036 1.00 95.38 310 MET A CA 1
ATOM 2412 C C . MET A 1 310 ? 20.979 -0.353 -9.682 1.00 95.38 310 MET A C 1
ATOM 2414 O O . MET A 1 310 ? 21.929 0.364 -9.969 1.00 95.38 310 MET A O 1
ATOM 2418 N N . PHE A 1 311 ? 19.924 0.127 -9.011 1.00 93.44 311 PHE A N 1
ATOM 2419 C CA . PHE A 1 311 ? 19.803 1.530 -8.585 1.00 93.44 311 PHE A CA 1
ATOM 2420 C C . PHE A 1 311 ? 20.583 1.897 -7.316 1.00 93.44 311 PHE A C 1
ATOM 2422 O O . PHE A 1 311 ? 20.658 3.093 -6.987 1.00 93.44 311 PHE A O 1
ATOM 2429 N N . ARG A 1 312 ? 21.136 0.919 -6.584 1.00 93.69 312 ARG A N 1
ATOM 2430 C CA . ARG A 1 312 ? 21.995 1.199 -5.419 1.00 93.69 312 ARG A CA 1
ATOM 2431 C C . ARG A 1 312 ? 23.286 1.894 -5.837 1.00 93.69 312 ARG A C 1
ATOM 2433 O O . ARG A 1 312 ? 23.742 2.774 -5.116 1.00 93.69 312 ARG A O 1
ATOM 2440 N N . ASP A 1 313 ? 23.814 1.541 -7.004 1.00 93.44 313 ASP A N 1
ATOM 2441 C CA . ASP A 1 313 ? 24.963 2.198 -7.619 1.00 93.44 313 ASP A CA 1
ATOM 2442 C C . ASP A 1 313 ? 24.484 3.281 -8.613 1.00 93.44 313 ASP A C 1
ATOM 2444 O O . ASP A 1 313 ? 23.802 2.961 -9.593 1.00 93.44 313 ASP A O 1
ATOM 2448 N N . PRO A 1 314 ? 24.768 4.577 -8.374 1.00 88.94 314 PRO A N 1
ATOM 2449 C CA . PRO A 1 314 ? 24.411 5.656 -9.295 1.00 88.94 314 PRO A CA 1
ATOM 2450 C C . PRO A 1 314 ? 24.983 5.504 -10.709 1.00 88.94 314 PRO A C 1
ATOM 2452 O O . PRO A 1 314 ? 24.328 5.978 -11.649 1.00 88.94 314 PRO A O 1
ATOM 2455 N N . ASP A 1 315 ? 26.132 4.830 -10.826 1.00 92.44 315 ASP A N 1
ATOM 2456 C CA . ASP A 1 315 ? 26.939 4.677 -12.042 1.00 92.44 315 ASP A CA 1
ATOM 2457 C C . ASP A 1 315 ? 26.847 3.255 -12.621 1.00 92.44 315 ASP A C 1
ATOM 2459 O O . ASP A 1 315 ? 27.695 2.817 -13.404 1.00 92.44 315 ASP A O 1
ATOM 2463 N N . ASN A 1 316 ? 25.791 2.520 -12.259 1.00 97.06 316 ASN A N 1
ATOM 2464 C CA . ASN A 1 316 ? 25.566 1.169 -12.744 1.00 97.06 316 ASN A CA 1
ATOM 2465 C C . ASN A 1 316 ? 25.540 1.122 -14.285 1.00 97.06 316 ASN A C 1
ATOM 2467 O O . ASN A 1 316 ? 24.650 1.677 -14.938 1.00 97.06 316 ASN A O 1
ATOM 2471 N N . ALA A 1 317 ? 26.495 0.392 -14.867 1.00 97.25 317 ALA A N 1
ATOM 2472 C CA . ALA A 1 317 ? 26.679 0.313 -16.314 1.00 97.25 317 ALA A CA 1
ATOM 2473 C C . ALA A 1 317 ? 25.460 -0.254 -17.066 1.00 97.25 317 ALA A C 1
ATOM 2475 O O . ALA A 1 317 ? 25.235 0.119 -18.216 1.00 97.25 317 ALA A O 1
ATOM 2476 N N . GLN A 1 318 ? 24.662 -1.124 -16.433 1.00 97.00 318 GLN A N 1
ATOM 2477 C CA . GLN A 1 318 ? 23.467 -1.724 -17.042 1.00 97.00 318 GLN A CA 1
ATOM 2478 C C . GLN A 1 318 ? 22.363 -0.668 -17.192 1.00 97.00 318 GLN A C 1
ATOM 2480 O O . GLN A 1 318 ? 21.788 -0.523 -18.268 1.00 97.00 318 GLN A O 1
ATOM 2485 N N . ILE A 1 319 ? 22.144 0.153 -16.158 1.00 96.94 319 ILE A N 1
ATOM 2486 C CA . ILE A 1 319 ? 21.199 1.279 -16.212 1.00 96.94 319 ILE A CA 1
ATOM 2487 C C . ILE A 1 319 ? 21.645 2.321 -17.241 1.00 96.94 319 ILE A C 1
ATOM 2489 O O . ILE A 1 319 ? 20.833 2.774 -18.046 1.00 96.94 319 ILE A O 1
ATOM 2493 N N . GLU A 1 320 ? 22.926 2.694 -17.256 1.00 97.19 320 GLU A N 1
ATOM 2494 C CA . GLU A 1 320 ? 23.443 3.678 -18.217 1.00 97.19 320 GLU A CA 1
ATOM 2495 C C . GLU A 1 320 ? 23.395 3.168 -19.665 1.00 97.19 320 GLU A C 1
ATOM 2497 O O . GLU A 1 320 ? 23.099 3.930 -20.591 1.00 97.19 320 GLU A O 1
ATOM 2502 N N . SER A 1 321 ? 23.635 1.869 -19.870 1.00 97.25 321 SER A N 1
ATOM 2503 C CA . SER A 1 321 ? 23.450 1.198 -21.160 1.00 97.25 321 SER A CA 1
ATOM 2504 C C . SER A 1 321 ? 21.993 1.293 -21.619 1.00 97.25 321 SER A C 1
ATOM 2506 O O . SER A 1 321 ? 21.736 1.813 -22.709 1.00 97.25 321 SER A O 1
ATOM 2508 N N . PHE A 1 322 ? 21.040 0.907 -20.762 1.00 97.25 322 PHE A N 1
ATOM 2509 C CA . PHE A 1 322 ? 19.608 1.011 -21.048 1.00 97.25 322 PHE A CA 1
ATOM 2510 C C . PHE A 1 322 ? 19.200 2.447 -21.402 1.00 97.25 322 PHE A C 1
ATOM 2512 O O . PHE A 1 322 ? 18.569 2.686 -22.432 1.00 97.25 322 PHE A O 1
ATOM 2519 N N . VAL A 1 323 ? 19.611 3.432 -20.591 1.00 96.81 323 VAL A N 1
ATOM 2520 C CA . VAL A 1 323 ? 19.301 4.857 -20.803 1.00 96.81 323 VAL A CA 1
ATOM 2521 C C . VAL A 1 323 ? 19.825 5.344 -22.153 1.00 96.81 323 VAL A C 1
ATOM 2523 O O . VAL A 1 323 ? 19.114 6.050 -22.871 1.00 96.81 323 VAL A O 1
ATOM 2526 N N . ARG A 1 324 ? 21.049 4.959 -22.533 1.00 96.81 324 ARG A N 1
ATOM 2527 C CA . ARG A 1 324 ? 21.639 5.324 -23.828 1.00 96.81 324 ARG A CA 1
ATOM 2528 C C . ARG A 1 324 ? 20.854 4.727 -24.995 1.00 96.81 324 ARG A C 1
ATOM 2530 O O . ARG A 1 324 ? 20.559 5.447 -25.948 1.00 96.81 324 ARG A O 1
ATOM 2537 N N . LYS A 1 325 ? 20.491 3.441 -24.911 1.00 96.62 325 LYS A N 1
ATOM 2538 C CA . LYS A 1 325 ? 19.684 2.752 -25.933 1.00 96.62 325 LYS A CA 1
ATOM 2539 C C . LYS A 1 325 ? 18.301 3.398 -26.067 1.00 96.62 325 LYS A C 1
ATOM 2541 O O . LYS A 1 325 ? 17.887 3.719 -27.179 1.00 96.62 325 LYS A O 1
ATOM 2546 N N . ALA A 1 326 ? 17.634 3.671 -24.944 1.00 95.75 326 ALA A N 1
ATOM 2547 C CA . ALA A 1 326 ? 16.332 4.332 -24.910 1.00 95.75 326 ALA A CA 1
ATOM 2548 C C . ALA A 1 326 ? 16.378 5.739 -25.530 1.00 95.75 326 ALA A C 1
ATOM 2550 O O . ALA A 1 326 ? 15.537 6.060 -26.365 1.00 95.75 326 ALA A O 1
ATOM 2551 N N . LYS A 1 327 ? 17.387 6.561 -25.200 1.00 95.50 327 LYS A N 1
ATOM 2552 C CA . LYS A 1 327 ? 17.582 7.885 -25.825 1.00 95.50 327 LYS A CA 1
ATOM 2553 C C . LYS A 1 327 ? 17.761 7.791 -27.340 1.00 95.50 327 LYS A C 1
ATOM 2555 O O . LYS A 1 327 ? 17.154 8.577 -28.062 1.00 95.50 327 LYS A O 1
ATOM 2560 N N . GLY A 1 328 ? 18.551 6.826 -27.812 1.00 93.38 328 GLY A N 1
ATOM 2561 C CA . GLY A 1 328 ? 18.749 6.598 -29.246 1.00 93.38 328 GLY A CA 1
ATOM 2562 C C . GLY A 1 328 ? 17.447 6.249 -29.973 1.00 93.38 328 GLY A C 1
ATOM 2563 O O . GLY A 1 328 ? 17.178 6.793 -31.040 1.00 93.38 328 GLY A O 1
ATOM 2564 N N . LEU A 1 329 ? 16.604 5.402 -29.371 1.00 91.25 329 LEU A N 1
ATOM 2565 C CA . LEU A 1 329 ? 15.282 5.075 -29.919 1.00 91.25 329 LEU A CA 1
ATOM 2566 C C . LEU A 1 329 ? 14.353 6.295 -29.952 1.00 91.25 329 LEU A C 1
ATOM 2568 O O . LEU A 1 329 ? 13.728 6.557 -30.975 1.00 91.25 329 LEU A O 1
ATOM 2572 N N . LEU A 1 330 ? 14.298 7.069 -28.866 1.00 91.31 330 LEU A N 1
ATOM 2573 C CA . LEU A 1 330 ? 13.468 8.275 -28.791 1.00 91.31 330 LEU A CA 1
ATOM 2574 C C . LEU A 1 330 ? 13.867 9.322 -29.841 1.00 91.31 330 LEU A C 1
ATOM 2576 O O . LEU A 1 330 ? 12.998 9.907 -30.485 1.00 91.31 330 LEU A O 1
ATOM 2580 N N . GLN A 1 331 ? 15.170 9.541 -30.039 1.00 91.06 331 GLN A N 1
ATOM 2581 C CA . GLN A 1 331 ? 15.680 10.443 -31.076 1.00 91.06 331 GLN A CA 1
ATOM 2582 C C . GLN A 1 331 ? 15.282 9.959 -32.470 1.00 91.06 331 GLN A C 1
ATOM 2584 O O . GLN A 1 331 ? 14.697 10.724 -33.233 1.00 91.06 331 GLN A O 1
ATOM 2589 N N . PHE A 1 332 ? 15.506 8.674 -32.758 1.00 88.75 332 PHE A N 1
ATOM 2590 C CA . PHE A 1 332 ? 15.138 8.071 -34.036 1.00 88.75 332 PHE A CA 1
ATOM 2591 C C . PHE A 1 332 ? 13.640 8.222 -34.344 1.00 88.75 332 PHE A C 1
ATOM 2593 O O . PHE A 1 332 ? 13.268 8.636 -35.443 1.00 88.75 332 PHE A O 1
ATOM 2600 N N . PHE A 1 333 ? 12.764 7.920 -33.379 1.00 85.62 333 PHE A N 1
ATOM 2601 C CA . PHE A 1 333 ? 11.321 8.052 -33.579 1.00 85.62 333 PHE A CA 1
ATOM 2602 C C . PHE A 1 333 ? 10.878 9.516 -33.705 1.00 85.62 333 PHE A C 1
ATOM 2604 O O . PHE A 1 333 ? 10.061 9.813 -34.574 1.00 85.62 333 PHE A O 1
ATOM 2611 N N . SER A 1 334 ? 11.464 10.440 -32.935 1.00 86.12 334 SER A N 1
ATOM 2612 C CA . SER A 1 334 ? 11.156 11.874 -33.036 1.00 86.12 334 SER A CA 1
ATOM 2613 C C . SER A 1 334 ? 11.579 12.478 -34.380 1.00 86.12 334 SER A C 1
ATOM 2615 O O . SER A 1 334 ? 10.833 13.250 -34.981 1.00 86.12 334 SER A O 1
ATOM 2617 N N . GLU A 1 335 ? 12.763 12.129 -34.890 1.00 86.75 335 GLU A N 1
ATOM 2618 C CA . GLU A 1 335 ? 13.233 12.568 -36.213 1.00 86.75 335 GLU A CA 1
ATOM 2619 C C . GLU A 1 335 ? 12.348 12.024 -37.335 1.00 86.75 335 GLU A C 1
ATOM 2621 O O . GLU A 1 335 ? 12.037 12.725 -38.304 1.00 86.75 335 GLU A O 1
ATOM 2626 N N . ARG A 1 336 ? 11.889 10.780 -37.189 1.00 81.19 336 ARG A N 1
ATOM 2627 C CA . ARG A 1 336 ? 10.972 10.157 -38.140 1.00 81.19 336 ARG A CA 1
ATOM 2628 C C . ARG A 1 336 ? 9.600 10.823 -38.147 1.00 81.19 336 ARG A C 1
ATOM 2630 O O . ARG A 1 336 ? 9.052 11.050 -39.218 1.00 81.19 336 ARG A O 1
ATOM 2637 N N . GLU A 1 337 ? 9.058 11.149 -36.982 1.00 82.00 337 GLU A N 1
ATOM 2638 C CA . GLU A 1 337 ? 7.778 11.852 -36.870 1.00 82.00 337 GLU A CA 1
ATOM 2639 C C . GLU A 1 337 ? 7.851 13.248 -37.508 1.00 82.00 337 GLU A C 1
ATOM 2641 O O . GLU A 1 337 ? 6.975 13.622 -38.280 1.00 82.00 337 GLU A O 1
ATOM 2646 N N . LYS A 1 338 ? 8.956 13.977 -37.296 1.00 82.88 338 LYS A N 1
ATOM 2647 C CA . LYS A 1 338 ? 9.195 15.293 -37.919 1.00 82.88 338 LYS A CA 1
ATOM 2648 C C . LYS A 1 338 ? 9.390 15.229 -39.436 1.00 82.88 338 LYS A C 1
ATOM 2650 O O . LYS A 1 338 ? 9.057 16.182 -40.134 1.00 82.88 338 LYS A O 1
ATOM 2655 N N . SER A 1 339 ? 9.967 14.140 -39.943 1.00 75.69 339 SER A N 1
ATOM 2656 C CA . SER A 1 339 ? 10.227 13.947 -41.378 1.00 75.69 339 SER A CA 1
ATOM 2657 C C . SER A 1 339 ? 9.059 13.309 -42.135 1.00 75.69 339 SER A C 1
ATOM 2659 O O . SER A 1 339 ? 9.071 13.284 -43.368 1.00 75.69 339 SER A O 1
ATOM 2661 N N . ALA A 1 340 ? 8.032 12.819 -41.436 1.00 64.56 340 ALA A N 1
ATOM 2662 C CA . ALA A 1 340 ? 6.861 12.200 -42.039 1.00 64.56 340 ALA A CA 1
ATOM 2663 C C . ALA A 1 340 ? 5.940 13.246 -42.703 1.00 64.56 340 ALA A C 1
ATOM 2665 O O . ALA A 1 340 ? 4.907 13.627 -42.168 1.00 64.56 340 ALA A O 1
ATOM 2666 N N . GLN A 1 341 ? 6.283 13.676 -43.921 1.00 56.41 341 GLN A N 1
ATOM 2667 C CA . GLN A 1 341 ? 5.361 14.380 -44.833 1.00 56.41 341 GLN A CA 1
ATOM 2668 C C . GLN A 1 341 ? 4.361 13.423 -45.526 1.00 56.41 341 GLN A C 1
ATOM 2670 O O . GLN A 1 341 ? 3.491 13.858 -46.277 1.00 56.41 341 GLN A O 1
ATOM 2675 N N . HIS A 1 342 ? 4.468 12.110 -45.288 1.00 51.94 342 HIS A N 1
ATOM 2676 C CA . HIS A 1 342 ? 3.725 11.048 -45.975 1.00 51.94 342 HIS A CA 1
ATOM 2677 C C . HIS A 1 342 ? 3.374 9.893 -45.018 1.00 51.94 342 HIS A C 1
ATOM 2679 O O . HIS A 1 342 ? 4.038 9.756 -43.986 1.00 51.94 342 HIS A O 1
ATOM 2685 N N . PRO A 1 343 ? 2.367 9.048 -45.345 1.00 55.88 343 PRO A N 1
ATOM 2686 C CA . PRO A 1 343 ? 1.939 7.938 -44.492 1.00 55.88 343 PRO A CA 1
ATOM 2687 C C . PRO A 1 343 ? 3.113 7.033 -44.086 1.00 55.88 343 PRO A C 1
ATOM 2689 O O . PRO A 1 343 ? 4.061 6.863 -44.864 1.00 55.88 343 PRO A O 1
ATOM 2692 N N . PRO A 1 344 ? 3.071 6.452 -42.873 1.00 58.97 344 PRO A N 1
ATOM 2693 C CA . PRO A 1 344 ? 4.211 5.771 -42.272 1.00 58.97 344 PRO A CA 1
ATOM 2694 C C . PRO A 1 344 ? 4.684 4.610 -43.154 1.00 58.97 344 PRO A C 1
ATOM 2696 O O . PRO A 1 344 ? 4.043 3.566 -43.237 1.00 58.97 344 PRO A O 1
ATOM 2699 N N . ARG A 1 345 ? 5.838 4.776 -43.814 1.00 60.16 345 ARG A N 1
ATOM 2700 C CA . ARG A 1 345 ? 6.498 3.681 -44.541 1.00 60.16 345 ARG A CA 1
ATOM 2701 C C . ARG A 1 345 ? 7.037 2.660 -43.537 1.00 60.16 345 ARG A C 1
ATOM 2703 O O . ARG A 1 345 ? 7.611 3.098 -42.540 1.00 60.16 345 ARG A O 1
ATOM 2710 N N . PRO A 1 346 ? 6.912 1.341 -43.772 1.00 60.50 346 PRO A N 1
ATOM 2711 C CA . PRO A 1 346 ? 7.543 0.324 -42.933 1.00 60.50 346 PRO A CA 1
ATOM 2712 C C . PRO A 1 346 ? 9.039 0.609 -42.768 1.00 60.50 346 PRO A C 1
ATOM 2714 O O . PRO A 1 346 ? 9.695 1.044 -43.715 1.00 60.50 346 PRO A O 1
ATOM 2717 N N . VAL A 1 347 ? 9.582 0.393 -41.568 1.00 59.75 347 VAL A N 1
ATOM 2718 C CA . VAL A 1 347 ? 11.026 0.537 -41.335 1.00 59.75 347 VAL A CA 1
ATOM 2719 C C . VAL A 1 347 ? 11.718 -0.565 -42.126 1.00 59.75 347 VAL A C 1
ATOM 2721 O O . VAL A 1 347 ? 11.553 -1.740 -41.805 1.00 59.75 347 VAL A O 1
ATOM 2724 N N . SER A 1 348 ? 12.472 -0.208 -43.166 1.00 57.22 348 SER A N 1
ATOM 2725 C CA . SER A 1 348 ? 13.356 -1.171 -43.819 1.00 57.22 348 SER A CA 1
ATOM 2726 C C . SER A 1 348 ? 14.325 -1.729 -42.778 1.00 57.22 348 SER A C 1
ATOM 2728 O O . SER A 1 348 ? 14.881 -0.983 -41.970 1.00 57.22 348 SER A O 1
ATOM 2730 N N . SER A 1 349 ? 14.566 -3.037 -42.817 1.00 55.38 349 SER A N 1
ATOM 2731 C CA . SER A 1 349 ? 15.464 -3.790 -41.927 1.00 55.38 349 SER A CA 1
ATOM 2732 C C . SER A 1 349 ? 16.937 -3.329 -41.944 1.00 55.38 349 SER A C 1
ATOM 2734 O O . SER A 1 349 ? 17.777 -3.927 -41.280 1.00 55.38 349 SER A O 1
ATOM 2736 N N . SER A 1 350 ? 17.256 -2.256 -42.674 1.00 58.16 350 SER A N 1
ATOM 2737 C CA . SER A 1 350 ? 18.573 -1.633 -42.814 1.00 58.16 350 SER A CA 1
ATOM 2738 C C . SER A 1 350 ? 18.955 -0.665 -41.687 1.00 58.16 350 SER A C 1
ATOM 2740 O O . SER A 1 350 ? 20.097 -0.213 -41.649 1.00 58.16 350 SER A O 1
ATOM 2742 N N . HIS A 1 351 ? 18.037 -0.296 -40.788 1.00 65.56 351 HIS A N 1
ATOM 2743 C CA . HIS A 1 351 ? 18.372 0.579 -39.660 1.00 65.56 351 HIS A CA 1
ATOM 2744 C C . HIS A 1 351 ? 18.990 -0.224 -38.506 1.00 65.56 351 HIS A C 1
ATOM 2746 O O . HIS A 1 351 ? 18.347 -1.099 -37.928 1.00 65.56 351 HIS A O 1
ATOM 2752 N N . ASN A 1 352 ? 20.229 0.114 -38.132 1.00 81.38 352 ASN A N 1
ATOM 2753 C CA . ASN A 1 352 ? 20.925 -0.435 -36.963 1.00 81.38 352 ASN A CA 1
ATOM 2754 C C . ASN A 1 352 ? 20.359 0.157 -35.661 1.00 81.38 352 ASN A C 1
ATOM 2756 O O . ASN A 1 352 ? 21.022 0.938 -34.978 1.00 81.38 352 ASN A O 1
ATOM 2760 N N . LEU A 1 353 ? 19.110 -0.179 -35.337 1.00 83.38 353 LEU A N 1
ATOM 2761 C CA . LEU A 1 353 ? 18.482 0.251 -34.092 1.00 83.38 353 LEU A CA 1
ATOM 2762 C C . LEU A 1 353 ? 19.130 -0.441 -32.880 1.00 83.38 353 LEU A C 1
ATOM 2764 O O . LEU A 1 353 ? 19.537 -1.606 -32.984 1.00 83.38 353 LEU A O 1
ATOM 2768 N N . PRO A 1 354 ? 19.214 0.245 -31.723 1.00 88.38 354 PRO A N 1
ATOM 2769 C CA . PRO A 1 354 ? 19.676 -0.369 -30.486 1.00 88.38 354 PRO A CA 1
ATOM 2770 C C . PRO A 1 354 ? 18.868 -1.628 -30.155 1.00 88.38 354 PRO A C 1
ATOM 2772 O O . PRO A 1 354 ? 17.638 -1.602 -30.163 1.00 88.38 354 PRO A O 1
ATOM 2775 N N . LYS A 1 355 ? 19.561 -2.729 -29.848 1.00 90.19 355 LYS A N 1
ATOM 2776 C CA . LYS A 1 355 ? 18.935 -3.975 -29.392 1.00 90.19 355 LYS A CA 1
ATOM 2777 C C . LYS A 1 355 ? 18.977 -4.053 -27.871 1.00 90.19 355 LYS A C 1
ATOM 2779 O O . LYS A 1 355 ? 20.029 -3.820 -27.265 1.00 90.19 355 LYS A O 1
ATOM 2784 N N . PHE A 1 356 ? 17.837 -4.397 -27.285 1.00 92.44 356 PHE A N 1
ATOM 2785 C CA . PHE A 1 356 ? 17.734 -4.645 -25.857 1.00 92.44 356 PHE A CA 1
ATOM 2786 C C . PHE A 1 356 ? 18.291 -6.028 -25.505 1.00 92.44 356 PHE A C 1
ATOM 2788 O O . PHE A 1 356 ? 17.972 -7.015 -26.171 1.00 92.44 356 PHE A O 1
ATOM 2795 N N . ASP A 1 357 ? 19.151 -6.071 -24.493 1.00 95.25 357 ASP A N 1
ATOM 2796 C CA . ASP A 1 357 ? 19.714 -7.297 -23.923 1.00 95.25 357 ASP A CA 1
ATOM 2797 C C . ASP A 1 357 ? 18.844 -7.839 -22.770 1.00 95.25 357 ASP A C 1
ATOM 2799 O O . ASP A 1 357 ? 17.734 -7.363 -22.529 1.00 95.25 357 ASP A O 1
ATOM 2803 N N . GLU A 1 358 ? 19.309 -8.882 -22.079 1.00 94.62 358 GLU A N 1
ATOM 2804 C CA . GLU A 1 358 ? 18.557 -9.513 -20.985 1.00 94.62 358 GLU A CA 1
ATOM 2805 C C . GLU A 1 358 ? 18.334 -8.576 -19.788 1.00 94.62 358 GLU A C 1
ATOM 2807 O O . GLU A 1 358 ? 17.280 -8.625 -19.150 1.00 94.62 358 GLU A O 1
ATOM 2812 N N . ASP A 1 359 ? 19.293 -7.705 -19.471 1.00 95.38 359 ASP A N 1
ATOM 2813 C CA . ASP A 1 359 ? 19.142 -6.756 -18.366 1.00 95.38 359 ASP A CA 1
ATOM 2814 C C . ASP A 1 359 ? 18.194 -5.617 -18.748 1.00 95.38 359 ASP A C 1
ATOM 2816 O O . ASP A 1 359 ? 17.357 -5.214 -17.937 1.00 95.38 359 ASP A O 1
ATOM 2820 N N . ASP A 1 360 ? 18.234 -5.168 -20.003 1.00 96.06 360 ASP A N 1
ATOM 2821 C CA . ASP A 1 360 ? 17.236 -4.244 -20.535 1.00 96.06 360 ASP A CA 1
ATOM 2822 C C . ASP A 1 360 ? 15.824 -4.844 -20.467 1.00 96.06 360 ASP A C 1
ATOM 2824 O O . ASP A 1 360 ? 14.876 -4.155 -20.092 1.00 96.06 360 ASP A O 1
ATOM 2828 N N . GLN A 1 361 ? 15.668 -6.136 -20.781 1.00 93.94 361 GLN A N 1
ATOM 2829 C CA . GLN A 1 361 ? 14.382 -6.830 -20.663 1.00 93.94 361 GLN A CA 1
ATOM 2830 C C . GLN A 1 361 ? 13.875 -6.849 -19.217 1.00 93.94 361 GLN A C 1
ATOM 2832 O O . GLN A 1 361 ? 12.689 -6.611 -18.987 1.00 93.94 361 GLN A O 1
ATOM 2837 N N . ARG A 1 362 ? 14.753 -7.053 -18.229 1.00 94.19 362 ARG A N 1
ATOM 2838 C CA . ARG A 1 362 ? 14.399 -6.968 -16.800 1.00 94.19 362 ARG A CA 1
ATOM 2839 C C . ARG A 1 362 ? 13.908 -5.578 -16.408 1.00 94.19 362 ARG A C 1
ATOM 2841 O O . ARG A 1 362 ? 12.877 -5.456 -15.742 1.00 94.19 362 ARG A O 1
ATOM 2848 N N . ILE A 1 363 ? 14.607 -4.537 -16.867 1.00 96.25 363 ILE A N 1
ATOM 2849 C CA . ILE A 1 363 ? 14.215 -3.136 -16.662 1.00 96.25 363 ILE A CA 1
ATOM 2850 C C . ILE A 1 363 ? 12.865 -2.859 -17.334 1.00 96.25 363 ILE A C 1
ATOM 2852 O O . ILE A 1 363 ? 11.988 -2.255 -16.723 1.00 96.25 363 ILE A O 1
ATOM 2856 N N . ILE A 1 364 ? 12.652 -3.346 -18.556 1.00 94.12 364 ILE A N 1
ATOM 2857 C CA . ILE A 1 364 ? 11.383 -3.213 -19.280 1.00 94.12 364 ILE A CA 1
ATOM 2858 C C . ILE A 1 364 ? 10.239 -3.896 -18.528 1.00 94.12 364 ILE A C 1
ATOM 2860 O O . ILE A 1 364 ? 9.184 -3.288 -18.346 1.00 94.12 364 ILE A O 1
ATOM 2864 N N . LEU A 1 365 ? 10.433 -5.130 -18.059 1.00 91.50 365 LEU A N 1
ATOM 2865 C CA . LEU A 1 365 ? 9.439 -5.846 -17.257 1.00 91.50 365 LEU A CA 1
ATOM 2866 C C . LEU A 1 365 ? 9.130 -5.089 -15.962 1.00 91.50 365 LEU A C 1
ATOM 2868 O O . LEU A 1 365 ? 7.967 -4.932 -15.597 1.00 91.50 365 LEU A O 1
ATOM 2872 N N . PHE A 1 366 ? 10.157 -4.550 -15.306 1.00 93.75 366 PHE A N 1
ATOM 2873 C CA . PHE A 1 366 ? 9.994 -3.709 -14.126 1.00 93.75 366 PHE A CA 1
ATOM 2874 C C . PHE A 1 366 ? 9.165 -2.451 -14.427 1.00 93.75 366 PHE A C 1
ATOM 2876 O O . PHE A 1 366 ? 8.241 -2.131 -13.680 1.00 93.75 366 PHE A O 1
ATOM 2883 N N . LEU A 1 367 ? 9.440 -1.761 -15.538 1.00 93.38 367 LEU A N 1
ATOM 2884 C CA . LEU A 1 367 ? 8.683 -0.583 -15.961 1.00 93.38 367 LEU A CA 1
ATOM 2885 C C . LEU A 1 367 ? 7.244 -0.918 -16.350 1.00 93.38 367 LEU A C 1
ATOM 2887 O O . LEU A 1 367 ? 6.354 -0.130 -16.054 1.00 93.38 367 LEU A O 1
ATOM 2891 N N . ARG A 1 368 ? 6.989 -2.081 -16.961 1.00 90.50 368 ARG A N 1
ATOM 2892 C CA . ARG A 1 368 ? 5.621 -2.552 -17.227 1.00 90.50 368 ARG A CA 1
ATOM 2893 C C . ARG A 1 368 ? 4.836 -2.707 -15.926 1.00 90.50 368 ARG A C 1
ATOM 2895 O O . ARG A 1 368 ? 3.722 -2.204 -15.838 1.00 90.50 368 ARG A O 1
ATOM 2902 N N . GLN A 1 369 ? 5.448 -3.287 -14.891 1.00 88.12 369 GLN A N 1
ATOM 2903 C CA . GLN A 1 369 ? 4.818 -3.382 -13.568 1.00 88.12 369 GLN A CA 1
ATOM 2904 C C . GLN A 1 369 ? 4.682 -2.026 -12.862 1.00 88.12 369 GLN A C 1
ATOM 2906 O O . GLN A 1 369 ? 3.759 -1.849 -12.067 1.00 88.12 369 GLN A O 1
ATOM 2911 N N . ALA A 1 370 ? 5.572 -1.072 -13.148 1.00 90.31 370 ALA A N 1
ATOM 2912 C CA . ALA A 1 370 ? 5.481 0.303 -12.659 1.00 90.31 370 ALA A CA 1
ATOM 2913 C C . ALA A 1 370 ? 4.397 1.120 -13.377 1.00 90.31 370 ALA A C 1
ATOM 2915 O O . ALA A 1 370 ? 3.832 2.027 -12.780 1.00 90.31 370 ALA A O 1
ATOM 2916 N N . ALA A 1 371 ? 4.113 0.819 -14.645 1.00 88.69 371 ALA A N 1
ATOM 2917 C CA . ALA A 1 371 ? 3.078 1.478 -15.437 1.00 88.69 371 ALA A CA 1
ATOM 2918 C C . ALA A 1 371 ? 1.659 1.088 -15.000 1.00 88.69 371 ALA A C 1
ATOM 2920 O O . ALA A 1 371 ? 0.710 1.806 -15.299 1.00 88.69 371 ALA A O 1
ATOM 2921 N N . MET A 1 372 ? 1.506 -0.020 -14.266 1.00 82.44 372 MET A N 1
ATOM 2922 C CA . MET A 1 372 ? 0.220 -0.423 -13.705 1.00 82.44 372 MET A CA 1
ATOM 2923 C C . MET A 1 372 ? -0.281 0.644 -12.728 1.00 82.44 372 MET A C 1
ATOM 2925 O O . MET A 1 372 ? 0.318 0.843 -11.668 1.00 82.44 372 MET A O 1
ATOM 2929 N N . SER A 1 373 ? -1.402 1.288 -13.050 1.00 68.50 373 SER A N 1
ATOM 2930 C CA . SER A 1 373 ? -2.098 2.158 -12.104 1.00 68.50 373 SER A CA 1
ATOM 2931 C C . SER A 1 373 ? -2.641 1.316 -10.948 1.00 68.50 373 SER A C 1
ATOM 2933 O O . SER A 1 373 ? -3.449 0.400 -11.138 1.00 68.50 373 SER A O 1
ATOM 2935 N N . ARG A 1 374 ? -2.163 1.592 -9.734 1.00 72.12 374 ARG A N 1
ATOM 2936 C CA . ARG A 1 374 ? -2.598 0.919 -8.506 1.00 72.12 374 ARG A CA 1
ATOM 2937 C C . ARG A 1 374 ? -3.337 1.918 -7.635 1.00 72.12 374 ARG A C 1
ATOM 2939 O O . ARG A 1 374 ? -2.973 3.089 -7.580 1.00 72.12 374 ARG A O 1
ATOM 2946 N N . ARG A 1 375 ? -4.355 1.445 -6.908 1.00 67.94 375 ARG A N 1
ATOM 2947 C CA . ARG A 1 375 ? -4.951 2.257 -5.841 1.00 67.94 375 ARG A CA 1
ATOM 2948 C C . ARG A 1 375 ? -3.846 2.622 -4.847 1.00 67.94 375 ARG A C 1
ATOM 2950 O O . ARG A 1 375 ? -3.066 1.752 -4.460 1.00 67.94 375 ARG A O 1
ATOM 2957 N N . SER A 1 376 ? -3.825 3.871 -4.392 1.00 70.25 376 SER A N 1
ATOM 2958 C CA . SER A 1 376 ? -2.851 4.440 -3.440 1.00 70.25 376 SER A CA 1
ATOM 2959 C C . SER A 1 376 ? -2.866 3.806 -2.039 1.00 70.25 376 SER A C 1
ATOM 2961 O O . SER A 1 376 ? -2.226 4.304 -1.117 1.00 70.25 376 SER A O 1
ATOM 2963 N N . VAL A 1 377 ? -3.599 2.707 -1.854 1.00 83.00 377 VAL A N 1
ATOM 2964 C CA . VAL A 1 377 ? -3.842 2.056 -0.564 1.00 83.00 377 VAL A CA 1
ATOM 2965 C C . VAL A 1 377 ? -2.602 1.363 -0.010 1.00 83.00 377 VAL A C 1
ATOM 2967 O O . VAL A 1 377 ? -2.517 1.126 1.191 1.00 83.00 377 VAL A O 1
ATOM 2970 N N . GLN A 1 378 ? -1.631 1.042 -0.864 1.00 87.81 378 GLN A N 1
ATOM 2971 C CA . GLN A 1 378 ? -0.354 0.445 -0.488 1.00 87.81 378 GLN A CA 1
ATOM 2972 C C . GLN A 1 378 ? 0.809 1.260 -1.050 1.00 87.81 378 GLN A C 1
ATOM 2974 O O . GLN A 1 378 ? 0.688 1.941 -2.066 1.00 87.81 378 GLN A O 1
ATOM 2979 N N . ARG A 1 379 ? 1.972 1.150 -0.400 1.00 87.62 379 ARG A N 1
ATOM 2980 C CA . ARG A 1 379 ? 3.205 1.774 -0.882 1.00 87.62 379 ARG A CA 1
ATOM 2981 C C . ARG A 1 379 ? 3.589 1.194 -2.243 1.00 87.62 379 ARG A C 1
ATOM 2983 O O . ARG A 1 379 ? 3.763 -0.020 -2.363 1.00 87.62 379 ARG A O 1
ATOM 2990 N N . ASP A 1 380 ? 3.801 2.058 -3.232 1.00 87.38 380 ASP A N 1
ATOM 2991 C CA . ASP A 1 380 ? 4.327 1.640 -4.528 1.00 87.38 380 ASP A CA 1
ATOM 2992 C C . ASP A 1 380 ? 5.863 1.635 -4.534 1.00 87.38 380 ASP A C 1
ATOM 2994 O O . ASP A 1 380 ? 6.520 2.676 -4.465 1.00 87.38 380 ASP A O 1
ATOM 2998 N N . TRP A 1 381 ? 6.438 0.437 -4.610 1.00 86.56 381 TRP A N 1
ATOM 2999 C CA . TRP A 1 381 ? 7.885 0.232 -4.685 1.00 86.56 381 TRP A CA 1
ATOM 3000 C C . TRP A 1 381 ? 8.461 0.432 -6.094 1.00 86.56 381 TRP A C 1
ATOM 3002 O O . TRP A 1 381 ? 9.633 0.774 -6.232 1.00 86.56 381 TRP A O 1
ATOM 3012 N N . TYR A 1 382 ? 7.647 0.273 -7.138 1.00 89.88 382 TYR A N 1
ATOM 3013 C CA . TYR A 1 382 ? 8.096 0.373 -8.522 1.00 89.88 382 TYR A CA 1
ATOM 3014 C C . TYR A 1 382 ? 8.226 1.828 -8.959 1.00 89.88 382 TYR A C 1
ATOM 3016 O O . TYR A 1 382 ? 9.230 2.217 -9.563 1.00 89.88 382 TYR A O 1
ATOM 3024 N N . LEU A 1 383 ? 7.216 2.639 -8.629 1.00 89.25 383 LEU A N 1
ATOM 3025 C CA . LEU A 1 383 ? 7.080 3.990 -9.154 1.00 89.25 383 LEU A CA 1
ATOM 3026 C C . LEU A 1 383 ? 8.320 4.834 -8.844 1.00 89.25 383 LEU A C 1
ATOM 3028 O O . LEU A 1 383 ? 8.886 5.433 -9.750 1.00 89.25 383 LEU A O 1
ATOM 3032 N N . ALA A 1 384 ? 8.820 4.821 -7.605 1.00 89.69 384 ALA A N 1
ATOM 3033 C CA . ALA A 1 384 ? 9.974 5.634 -7.205 1.00 89.69 384 ALA A CA 1
ATOM 3034 C C . ALA A 1 384 ? 11.226 5.387 -8.074 1.00 89.69 384 ALA A C 1
ATOM 3036 O O . ALA A 1 384 ? 11.875 6.337 -8.528 1.00 89.69 384 ALA A O 1
ATOM 3037 N N . HIS A 1 385 ? 11.550 4.121 -8.344 1.00 92.12 385 HIS A N 1
ATOM 3038 C CA . HIS A 1 385 ? 12.701 3.752 -9.170 1.00 92.12 385 HIS A CA 1
ATOM 3039 C C . HIS A 1 385 ? 12.435 3.977 -10.662 1.00 92.12 385 HIS A C 1
ATOM 3041 O O . HIS A 1 385 ? 13.318 4.472 -11.365 1.00 92.12 385 HIS A O 1
ATOM 3047 N N . ALA A 1 386 ? 11.209 3.726 -11.132 1.00 93.12 386 ALA A N 1
ATOM 3048 C CA . ALA A 1 386 ? 10.803 4.066 -12.493 1.00 93.12 386 ALA A CA 1
ATOM 3049 C C . ALA A 1 386 ? 10.948 5.575 -12.756 1.00 93.12 386 ALA A C 1
ATOM 3051 O O . ALA A 1 386 ? 11.553 5.971 -13.749 1.00 93.12 386 ALA A O 1
ATOM 3052 N N . MET A 1 387 ? 10.511 6.433 -11.826 1.00 91.81 387 MET A N 1
ATOM 3053 C CA . MET A 1 387 ? 10.663 7.888 -11.953 1.00 91.81 387 MET A CA 1
ATOM 3054 C C . MET A 1 387 ? 12.137 8.296 -12.026 1.00 91.81 387 MET A C 1
ATOM 3056 O O . MET A 1 387 ? 12.502 9.180 -12.801 1.00 91.81 387 MET A O 1
ATOM 3060 N N . ARG A 1 388 ? 13.003 7.664 -11.221 1.00 91.81 388 ARG A N 1
ATOM 3061 C CA . ARG A 1 388 ? 14.452 7.912 -11.255 1.00 91.81 388 ARG A CA 1
ATOM 3062 C C . ARG A 1 388 ? 15.046 7.549 -12.619 1.00 91.81 388 ARG A C 1
ATOM 3064 O O . ARG A 1 388 ? 15.886 8.296 -13.119 1.00 91.81 388 ARG A O 1
ATOM 3071 N N . LEU A 1 389 ? 14.592 6.456 -13.230 1.00 93.12 389 LEU A N 1
ATOM 3072 C CA . LEU A 1 389 ? 15.013 6.056 -14.571 1.00 93.12 389 LEU A CA 1
ATOM 3073 C C . LEU A 1 389 ? 14.544 7.048 -15.639 1.00 93.12 389 LEU A C 1
ATOM 3075 O O . LEU A 1 389 ? 15.361 7.546 -16.410 1.00 93.12 389 LEU A O 1
ATOM 3079 N N . LEU A 1 390 ? 13.253 7.389 -15.644 1.00 93.12 390 LEU A N 1
ATOM 3080 C CA . LEU A 1 390 ? 12.657 8.338 -16.592 1.00 93.12 390 LEU A CA 1
ATOM 3081 C C . LEU A 1 390 ? 13.363 9.703 -16.550 1.00 93.12 390 LEU A C 1
ATOM 3083 O O . LEU A 1 390 ? 13.634 10.298 -17.595 1.00 93.12 390 LEU A O 1
ATOM 3087 N N . LYS A 1 391 ? 13.744 10.170 -15.353 1.00 92.00 391 LYS A N 1
ATOM 3088 C CA . LYS A 1 391 ? 14.549 11.389 -15.179 1.00 92.00 391 LYS A CA 1
ATOM 3089 C C . LYS A 1 391 ? 15.937 11.285 -15.820 1.00 92.00 391 LYS A C 1
ATOM 3091 O O . LYS A 1 391 ? 16.366 12.244 -16.449 1.00 92.00 391 LYS A O 1
ATOM 3096 N N . LYS A 1 392 ? 16.627 10.139 -15.718 1.00 91.56 392 LYS A N 1
ATOM 3097 C CA . LYS A 1 392 ? 17.926 9.917 -16.396 1.00 91.56 392 LYS A CA 1
ATOM 3098 C C . LYS A 1 392 ? 17.788 9.909 -17.924 1.00 91.56 392 LYS A C 1
ATOM 3100 O O . LYS A 1 392 ? 18.667 10.411 -18.633 1.00 91.56 392 LYS A O 1
ATOM 3105 N N . VAL A 1 393 ? 16.677 9.375 -18.437 1.00 91.25 393 VAL A N 1
ATOM 3106 C CA . VAL A 1 393 ? 16.361 9.423 -19.873 1.00 91.25 393 VAL A CA 1
ATOM 3107 C C . VAL A 1 393 ? 16.101 10.860 -20.341 1.00 91.25 393 VAL A C 1
ATOM 3109 O O . VAL A 1 393 ? 16.357 11.162 -21.502 1.00 91.25 393 VAL A O 1
ATOM 3112 N N . ALA A 1 394 ? 15.691 11.761 -19.439 1.00 85.56 394 ALA A N 1
ATOM 3113 C CA . ALA A 1 394 ? 15.314 13.143 -19.750 1.00 85.56 394 ALA A CA 1
ATOM 3114 C C . ALA A 1 394 ? 14.202 13.221 -20.812 1.00 85.56 394 ALA A C 1
ATOM 3116 O O . ALA A 1 394 ? 14.175 14.126 -21.640 1.00 85.56 394 ALA A O 1
ATOM 3117 N N . PHE A 1 395 ? 13.295 12.238 -20.794 1.00 78.12 395 PHE A N 1
ATOM 3118 C CA . PHE A 1 395 ? 12.166 12.168 -21.721 1.00 78.12 395 PHE A CA 1
ATOM 3119 C C . PHE A 1 395 ? 11.066 13.183 -21.374 1.00 78.12 395 PHE A C 1
ATOM 3121 O O . PHE A 1 395 ? 10.412 13.718 -22.262 1.00 78.12 395 PHE A O 1
ATOM 3128 N N . PHE A 1 396 ? 10.897 13.483 -20.085 1.00 82.81 396 PHE A N 1
ATOM 3129 C CA . PHE A 1 396 ? 9.906 14.432 -19.582 1.00 82.81 396 PHE A CA 1
ATOM 3130 C C . PHE A 1 396 ? 10.562 15.722 -19.088 1.00 82.81 396 PHE A C 1
ATOM 3132 O O . PHE A 1 396 ? 11.661 15.693 -18.525 1.00 82.81 396 PHE A O 1
ATOM 3139 N N . THR A 1 397 ? 9.860 16.846 -19.246 1.00 75.19 397 THR A N 1
ATOM 3140 C CA . THR A 1 397 ? 10.311 18.167 -18.794 1.00 75.19 397 THR A CA 1
ATOM 3141 C C . THR A 1 397 ? 10.564 18.182 -17.286 1.00 75.19 397 THR A C 1
ATOM 3143 O O . THR A 1 397 ? 9.737 17.736 -16.485 1.00 75.19 397 THR A O 1
ATOM 3146 N N . SER A 1 398 ? 11.712 18.730 -16.887 1.00 71.75 398 SER A N 1
ATOM 3147 C CA . SER A 1 398 ? 12.065 18.938 -15.483 1.00 71.75 398 SER A CA 1
ATOM 3148 C C . SER A 1 398 ? 11.029 19.832 -14.798 1.00 71.75 398 SER A C 1
ATOM 3150 O O . SER A 1 398 ? 10.828 20.965 -15.222 1.00 71.75 398 SER A O 1
ATOM 3152 N N . GLY A 1 399 ? 10.391 19.330 -13.739 1.00 72.94 399 GLY A N 1
ATOM 3153 C CA . GLY A 1 399 ? 9.437 20.089 -12.919 1.00 72.94 399 GLY A CA 1
ATOM 3154 C C . GLY A 1 399 ? 8.078 19.411 -12.758 1.00 72.94 399 GLY A C 1
ATOM 3155 O O . GLY A 1 399 ? 7.456 19.566 -11.713 1.00 72.94 399 GLY A O 1
ATOM 3156 N N . LYS A 1 400 ? 7.651 18.580 -13.721 1.00 81.81 400 LYS A N 1
ATOM 3157 C CA . LYS A 1 400 ? 6.400 17.817 -13.596 1.00 81.81 400 LYS A CA 1
ATOM 3158 C C . LYS A 1 400 ? 6.577 16.638 -12.633 1.00 81.81 400 LYS A C 1
ATOM 3160 O O . LYS A 1 400 ? 7.559 15.888 -12.712 1.00 81.81 400 LYS A O 1
ATOM 3165 N N . ALA A 1 401 ? 5.612 16.443 -11.737 1.00 82.44 401 ALA A N 1
ATOM 3166 C CA . ALA A 1 401 ? 5.499 15.206 -10.979 1.00 82.44 401 ALA A CA 1
ATOM 3167 C C . ALA A 1 401 ? 5.144 14.062 -11.940 1.00 82.44 401 ALA A C 1
ATOM 3169 O O . ALA A 1 401 ? 4.064 14.033 -12.518 1.00 82.44 401 ALA A O 1
ATOM 3170 N N . LEU A 1 402 ? 6.087 13.143 -12.127 1.00 88.06 402 LEU A N 1
ATOM 3171 C CA . LEU A 1 402 ? 5.884 11.964 -12.958 1.00 88.06 402 LEU A CA 1
ATOM 3172 C C . LEU A 1 402 ? 4.934 10.961 -12.273 1.00 88.06 402 LEU A C 1
ATOM 3174 O O . LEU A 1 402 ? 4.961 10.810 -11.046 1.00 88.06 402 LEU A O 1
ATOM 3178 N N . THR A 1 403 ? 4.128 10.283 -13.087 1.00 88.62 403 THR A N 1
ATOM 3179 C CA . THR A 1 403 ? 3.030 9.376 -12.715 1.00 88.62 403 THR A CA 1
ATOM 3180 C C . THR A 1 403 ? 3.174 8.001 -13.385 1.00 88.62 403 THR A C 1
ATOM 3182 O O . THR A 1 403 ? 4.064 7.789 -14.210 1.00 88.62 403 THR A O 1
ATOM 3185 N N . HIS A 1 404 ? 2.288 7.052 -13.055 1.00 88.19 404 HIS A N 1
ATOM 3186 C CA . HIS A 1 404 ? 2.209 5.742 -13.724 1.00 88.19 404 HIS A CA 1
ATOM 3187 C C . HIS A 1 404 ? 1.978 5.875 -15.239 1.00 88.19 404 HIS A C 1
ATOM 3189 O O . HIS A 1 404 ? 2.637 5.197 -16.029 1.00 88.19 404 HIS A O 1
ATOM 3195 N N . SER A 1 405 ? 1.120 6.819 -15.637 1.00 88.88 405 SER A N 1
ATOM 3196 C CA . SER A 1 405 ? 0.810 7.105 -17.040 1.00 88.88 405 SER A CA 1
ATOM 3197 C C . SER A 1 405 ? 2.029 7.596 -17.822 1.00 88.88 405 SER A C 1
ATOM 3199 O O . SER A 1 405 ? 2.254 7.205 -18.970 1.00 88.88 405 SER A O 1
ATOM 3201 N N . ASP A 1 406 ? 2.901 8.379 -17.179 1.00 91.81 406 ASP A N 1
ATOM 3202 C CA . ASP A 1 406 ? 4.158 8.818 -17.790 1.00 91.81 406 ASP A CA 1
ATOM 3203 C C . ASP A 1 406 ? 5.101 7.613 -18.043 1.00 91.81 406 ASP A C 1
ATOM 3205 O O . ASP A 1 406 ? 5.790 7.562 -19.064 1.00 91.81 406 ASP A O 1
ATOM 3209 N N . VAL A 1 407 ? 5.098 6.581 -17.184 1.00 92.81 407 VAL A N 1
ATOM 3210 C CA . VAL A 1 407 ? 5.845 5.330 -17.452 1.00 92.81 407 VAL A CA 1
ATOM 3211 C C . VAL A 1 407 ? 5.287 4.608 -18.669 1.00 92.81 407 VAL A C 1
ATOM 3213 O O . VAL A 1 407 ? 6.053 4.178 -19.532 1.00 92.81 407 VAL A O 1
ATOM 3216 N N . PHE A 1 408 ? 3.964 4.486 -18.762 1.00 91.25 408 PHE A N 1
ATOM 3217 C CA . PHE A 1 408 ? 3.318 3.829 -19.893 1.00 91.25 408 PHE A CA 1
ATOM 3218 C C . PHE A 1 408 ? 3.573 4.574 -21.210 1.00 91.25 408 PHE A C 1
ATOM 3220 O O . PHE A 1 408 ? 3.941 3.968 -22.218 1.00 91.25 408 PHE A O 1
ATOM 3227 N N . THR A 1 409 ? 3.482 5.903 -21.176 1.00 91.94 409 THR A N 1
ATOM 3228 C CA . THR A 1 409 ? 3.810 6.786 -22.302 1.00 91.94 409 THR A CA 1
ATOM 3229 C C . THR A 1 409 ? 5.257 6.594 -22.748 1.00 91.94 409 THR A C 1
ATOM 3231 O O . THR A 1 409 ? 5.528 6.472 -23.942 1.00 91.94 409 THR A O 1
ATOM 3234 N N . PHE A 1 410 ? 6.194 6.491 -21.802 1.00 94.38 410 PHE A N 1
ATOM 3235 C CA . PHE A 1 410 ? 7.587 6.181 -22.113 1.00 94.38 410 PHE A CA 1
ATOM 3236 C C . PHE A 1 410 ? 7.742 4.806 -22.785 1.00 94.38 410 PHE A C 1
ATOM 3238 O O . PHE A 1 410 ? 8.440 4.704 -23.792 1.00 94.38 410 PHE A O 1
ATOM 3245 N N . LEU A 1 411 ? 7.063 3.764 -22.288 1.00 93.44 411 LEU A N 1
ATOM 3246 C CA . LEU A 1 411 ? 7.093 2.421 -22.887 1.00 93.44 411 LEU A CA 1
ATOM 3247 C C . LEU A 1 411 ? 6.552 2.402 -24.325 1.00 93.44 411 LEU A C 1
ATOM 3249 O O . LEU A 1 411 ? 7.120 1.710 -25.175 1.00 93.44 411 LEU A O 1
ATOM 3253 N N . LYS A 1 412 ? 5.502 3.181 -24.616 1.00 90.88 412 LYS A N 1
ATOM 3254 C CA . LYS A 1 412 ? 5.009 3.393 -25.987 1.00 90.88 412 LYS A CA 1
ATOM 3255 C C . LYS A 1 412 ? 6.050 4.097 -26.851 1.00 90.88 412 LYS A C 1
ATOM 3257 O O . LYS A 1 412 ? 6.331 3.654 -27.961 1.00 90.88 412 LYS A O 1
ATOM 3262 N N . ALA A 1 413 ? 6.666 5.154 -26.325 1.00 91.19 413 ALA A N 1
ATOM 3263 C CA . ALA A 1 413 ? 7.633 5.965 -27.058 1.00 91.19 413 ALA A CA 1
ATOM 3264 C C . ALA A 1 413 ? 8.900 5.187 -27.461 1.00 91.19 413 ALA A C 1
ATOM 3266 O O . ALA A 1 413 ? 9.47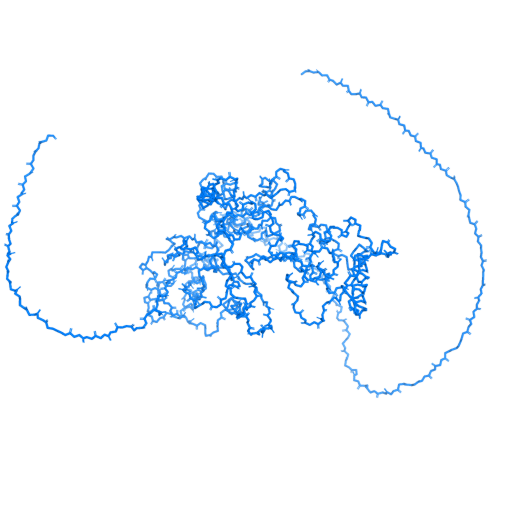0 5.455 -28.515 1.00 91.19 413 ALA A O 1
ATOM 3267 N N . ILE A 1 414 ? 9.327 4.198 -26.668 1.00 92.00 414 ILE A N 1
ATOM 3268 C CA . ILE A 1 414 ? 10.453 3.313 -27.022 1.00 92.00 414 ILE A CA 1
ATOM 3269 C C . ILE A 1 414 ? 10.034 2.073 -27.834 1.00 92.00 414 ILE A C 1
ATOM 3271 O O . ILE A 1 414 ? 10.877 1.225 -28.120 1.00 92.00 414 ILE A O 1
ATOM 3275 N N . GLY A 1 415 ? 8.754 1.948 -28.202 1.00 88.25 415 GLY A N 1
ATOM 3276 C CA . GLY A 1 415 ? 8.230 0.846 -29.018 1.00 88.25 415 GLY A CA 1
ATOM 3277 C C . GLY A 1 415 ? 8.069 -0.488 -28.281 1.00 88.25 415 GLY A C 1
ATOM 3278 O O . GLY A 1 415 ? 7.980 -1.532 -28.921 1.00 88.25 415 GLY A O 1
ATOM 3279 N N . VAL A 1 416 ? 8.054 -0.474 -26.945 1.00 89.50 416 VAL A N 1
ATOM 3280 C CA . VAL A 1 416 ? 7.861 -1.673 -26.108 1.00 89.50 416 VAL A CA 1
ATOM 3281 C C . VAL A 1 416 ? 6.382 -1.971 -25.867 1.00 89.50 416 VAL A C 1
ATOM 3283 O O . VAL A 1 416 ? 6.014 -3.137 -25.698 1.00 89.50 416 VAL A O 1
ATOM 3286 N N . ALA A 1 417 ? 5.561 -0.925 -25.797 1.00 87.62 417 ALA A N 1
ATOM 3287 C CA . ALA A 1 417 ? 4.108 -1.014 -25.755 1.00 87.62 417 ALA A CA 1
ATOM 3288 C C . ALA A 1 417 ? 3.536 -0.527 -27.088 1.00 87.62 417 ALA A C 1
ATOM 3290 O O . ALA A 1 417 ? 4.055 0.421 -27.687 1.00 87.62 417 ALA A O 1
ATOM 3291 N N . ALA A 1 418 ? 2.476 -1.170 -27.562 1.00 85.19 418 ALA A N 1
ATOM 3292 C CA . ALA A 1 418 ? 1.830 -0.760 -28.797 1.00 85.19 418 ALA A CA 1
ATOM 3293 C C . ALA A 1 418 ? 0.974 0.505 -28.577 1.00 85.19 418 ALA A C 1
ATOM 3295 O O . ALA A 1 418 ? 0.437 0.707 -27.486 1.00 85.19 418 ALA A O 1
ATOM 3296 N N . PRO A 1 419 ? 0.777 1.364 -29.595 1.00 83.62 419 PRO A N 1
ATOM 3297 C CA . PRO A 1 419 ? -0.001 2.596 -29.435 1.00 83.62 419 PRO A CA 1
ATOM 3298 C C . PRO A 1 419 ? -1.449 2.369 -28.977 1.00 83.62 419 PRO A C 1
ATOM 3300 O O . PRO A 1 419 ? -1.979 3.182 -28.219 1.00 83.62 419 PRO A O 1
ATOM 3303 N N . TRP A 1 420 ? -2.053 1.255 -29.408 1.00 81.12 420 TRP A N 1
ATOM 3304 C CA . TRP A 1 420 ? -3.420 0.842 -29.070 1.00 81.12 420 TRP A CA 1
ATOM 3305 C C . TRP A 1 420 ? -3.534 0.101 -27.733 1.00 81.12 420 TRP A C 1
ATOM 3307 O O . TRP A 1 420 ? -4.648 -0.159 -27.287 1.00 81.12 420 TRP A O 1
ATOM 3317 N N . GLU A 1 421 ? -2.416 -0.281 -27.107 1.00 82.50 421 GLU A N 1
ATOM 3318 C CA . GLU A 1 421 ? -2.464 -0.829 -25.754 1.00 82.50 421 GLU A CA 1
ATOM 3319 C C . GLU A 1 421 ? -2.879 0.277 -24.784 1.00 82.50 421 GLU A C 1
ATOM 3321 O O . GLU A 1 421 ? -2.460 1.433 -24.903 1.00 82.50 421 GLU A O 1
ATOM 3326 N N . ASP A 1 422 ? -3.693 -0.088 -23.806 1.00 79.50 422 ASP A N 1
ATOM 3327 C CA . ASP A 1 422 ? -4.134 0.803 -22.741 1.00 79.50 422 ASP A CA 1
ATOM 3328 C C . ASP A 1 422 ? -3.438 0.438 -21.421 1.00 79.50 422 ASP A C 1
ATOM 3330 O O . ASP A 1 422 ? -2.981 -0.694 -21.240 1.00 79.50 422 ASP A O 1
ATOM 3334 N N . GLU A 1 423 ? -3.375 1.379 -20.480 1.00 70.12 423 GLU A N 1
ATOM 3335 C CA . GLU A 1 423 ? -2.820 1.157 -19.139 1.00 70.12 423 GLU A CA 1
ATOM 3336 C C . GLU A 1 423 ? -3.525 -0.018 -18.448 1.00 70.12 423 GLU A C 1
ATOM 3338 O O . GLU A 1 423 ? -2.895 -0.833 -17.767 1.00 70.12 423 GLU A O 1
ATOM 3343 N N . SER A 1 424 ? -4.828 -0.164 -18.707 1.00 67.06 424 SER A N 1
ATOM 3344 C CA . SER A 1 424 ? -5.670 -1.253 -18.210 1.00 67.06 424 SER A CA 1
ATOM 3345 C C . SER A 1 424 ? -5.246 -2.647 -18.698 1.00 67.06 424 SER A C 1
ATOM 3347 O O . SER A 1 424 ? -5.544 -3.647 -18.037 1.00 67.06 424 SER A O 1
ATOM 3349 N N . TRP A 1 425 ? -4.507 -2.735 -19.810 1.00 58.44 425 TRP A N 1
ATOM 3350 C CA . TRP A 1 425 ? -4.092 -3.993 -20.436 1.00 58.44 425 TRP A CA 1
ATOM 3351 C C . TRP A 1 425 ? -2.937 -4.684 -19.701 1.00 58.44 425 TRP A C 1
ATOM 3353 O O . TRP A 1 425 ? -2.748 -5.888 -19.843 1.00 58.44 425 TRP A O 1
ATOM 3363 N N . THR A 1 426 ? -2.208 -3.961 -18.843 1.00 56.62 426 THR A N 1
ATOM 3364 C CA . THR A 1 426 ? -1.126 -4.517 -18.001 1.00 56.62 426 THR A CA 1
ATOM 3365 C C . THR A 1 426 ? -1.620 -5.389 -16.834 1.00 56.62 426 THR A C 1
ATOM 3367 O O . THR A 1 426 ? -0.822 -5.973 -16.103 1.00 56.62 426 THR A O 1
ATOM 3370 N N . MET A 1 427 ? -2.938 -5.594 -16.722 1.00 60.94 427 MET A N 1
ATOM 3371 C CA . MET A 1 427 ? -3.599 -6.399 -15.689 1.00 60.94 427 MET A CA 1
ATOM 3372 C C . MET A 1 427 ? -4.067 -7.822 -16.123 1.00 60.94 427 MET A C 1
ATOM 3374 O O . MET A 1 427 ? -5.073 -8.276 -15.565 1.00 60.94 427 MET A O 1
ATOM 3378 N N . PRO A 1 428 ? -3.447 -8.589 -17.062 1.00 50.44 428 PRO A N 1
ATOM 3379 C CA . PRO A 1 428 ? -4.052 -9.840 -17.553 1.00 50.44 428 PRO A CA 1
ATOM 3380 C C . PRO A 1 428 ? -4.292 -10.883 -16.455 1.00 50.44 428 PRO A C 1
ATOM 3382 O O . PRO A 1 428 ? -5.331 -11.538 -16.431 1.00 50.44 428 PRO A O 1
ATOM 3385 N N . HIS A 1 429 ? -3.368 -11.000 -15.500 1.00 51.97 429 HIS A N 1
ATOM 3386 C CA . HIS A 1 429 ? -3.445 -11.967 -14.400 1.00 51.97 429 HIS A CA 1
ATOM 3387 C C . HIS A 1 429 ? -4.453 -11.549 -13.319 1.00 51.97 429 HIS A C 1
ATOM 3389 O O . HIS A 1 429 ? -5.101 -12.402 -12.723 1.00 51.97 429 HIS A O 1
ATOM 3395 N N . MET A 1 430 ? -4.662 -10.246 -13.107 1.00 51.59 430 MET A N 1
ATOM 3396 C CA . MET A 1 430 ? -5.698 -9.755 -12.192 1.00 51.59 430 MET A CA 1
ATOM 3397 C C . MET A 1 430 ? -7.094 -9.934 -12.782 1.00 51.59 430 MET A C 1
ATOM 3399 O O . MET A 1 430 ? -8.035 -10.235 -12.053 1.00 51.59 430 MET A O 1
ATOM 3403 N N . TYR A 1 431 ? -7.224 -9.812 -14.105 1.00 48.53 431 TYR A N 1
ATOM 3404 C CA . TYR A 1 431 ? -8.443 -10.194 -14.810 1.00 48.53 431 TYR A CA 1
ATOM 3405 C C . TYR A 1 431 ? -8.679 -11.708 -14.756 1.00 48.53 431 TYR A C 1
ATOM 3407 O O . TYR A 1 431 ? -9.795 -12.109 -14.433 1.00 48.53 431 TYR A O 1
ATOM 3415 N N . ALA A 1 432 ? -7.650 -12.530 -14.995 1.00 50.47 432 ALA A N 1
ATOM 3416 C CA . ALA A 1 432 ? -7.746 -13.991 -14.950 1.00 50.47 432 ALA A CA 1
ATOM 3417 C C . ALA A 1 432 ? -8.118 -14.521 -13.553 1.00 50.47 432 ALA A C 1
ATOM 3419 O O . ALA A 1 432 ? -9.022 -15.340 -13.442 1.00 50.47 432 ALA A O 1
ATOM 3420 N N . LEU A 1 433 ? -7.506 -13.996 -12.485 1.00 48.22 433 LEU A N 1
ATOM 3421 C CA . LEU A 1 433 ? -7.864 -14.351 -11.107 1.00 48.22 433 LEU A CA 1
ATOM 3422 C C . LEU A 1 433 ? -9.244 -13.810 -10.710 1.00 48.22 433 LEU A C 1
ATOM 3424 O O . LEU A 1 433 ? -10.010 -14.510 -10.055 1.00 48.22 433 LEU A O 1
ATOM 3428 N N . SER A 1 434 ? -9.628 -12.615 -11.181 1.00 42.97 434 SER A N 1
ATOM 3429 C CA . SER A 1 434 ? -10.967 -12.064 -10.910 1.00 42.97 434 SER A CA 1
ATOM 3430 C C . SER A 1 434 ? -12.113 -12.823 -11.586 1.00 42.97 434 SER A C 1
ATOM 3432 O O . SER A 1 434 ? -13.260 -12.666 -11.171 1.00 42.97 434 SER A O 1
ATOM 3434 N N . LYS A 1 435 ? -11.826 -13.624 -12.621 1.00 41.31 435 LYS A N 1
ATOM 3435 C CA . LYS A 1 435 ? -12.809 -14.520 -13.245 1.00 41.31 435 LYS A CA 1
ATOM 3436 C C . LYS A 1 435 ? -13.003 -15.827 -12.467 1.00 41.31 435 LYS A C 1
ATOM 3438 O O . LYS A 1 435 ? -13.927 -16.586 -12.753 1.00 41.31 435 LYS A O 1
ATOM 3443 N N . GLY A 1 436 ? -12.161 -16.087 -11.462 1.00 37.72 436 GLY A N 1
ATOM 3444 C CA . GLY A 1 436 ? -12.045 -17.407 -10.858 1.00 37.72 436 GLY A CA 1
ATOM 3445 C C . GLY A 1 436 ? -11.779 -18.476 -11.923 1.00 37.72 436 GLY A C 1
ATOM 3446 O O . GLY A 1 436 ? -11.600 -18.190 -13.108 1.00 37.72 436 GLY A O 1
ATOM 3447 N N . ALA A 1 437 ? -11.753 -19.743 -11.525 1.00 38.91 437 ALA A N 1
ATOM 3448 C CA . ALA A 1 437 ? -11.792 -20.817 -12.511 1.00 38.91 437 ALA A CA 1
ATOM 3449 C C . ALA A 1 437 ? -13.006 -20.609 -13.450 1.00 38.91 437 ALA A C 1
ATOM 3451 O O . ALA A 1 437 ? -14.060 -20.174 -12.961 1.00 38.91 437 ALA A O 1
ATOM 3452 N N . PRO A 1 438 ? -12.889 -20.891 -14.765 1.00 35.81 438 PRO A N 1
ATOM 3453 C CA . PRO A 1 438 ? -14.003 -20.751 -15.701 1.00 35.81 438 PRO A CA 1
ATOM 3454 C C . PRO A 1 438 ? -15.261 -21.425 -15.127 1.00 35.81 438 PRO A C 1
ATOM 3456 O O . PRO A 1 438 ? -15.266 -22.631 -14.889 1.00 35.81 438 PRO A O 1
ATOM 3459 N N . GLY A 1 439 ? -16.298 -20.624 -14.837 1.00 40.34 439 GLY A N 1
ATOM 3460 C CA . GLY A 1 439 ? -17.585 -21.081 -14.289 1.00 40.34 439 GLY A CA 1
ATOM 3461 C C . GLY A 1 439 ? -17.947 -20.625 -12.865 1.00 40.34 439 GLY A C 1
ATOM 3462 O O . GLY A 1 439 ? -19.046 -20.943 -12.411 1.00 40.34 439 GLY A O 1
ATOM 3463 N N . SER A 1 440 ? -17.088 -19.886 -12.151 1.00 38.28 440 SER A N 1
ATOM 3464 C CA . SER A 1 440 ? -17.316 -19.569 -10.724 1.00 38.28 440 SER A CA 1
ATOM 3465 C C . SER A 1 440 ? -18.246 -18.382 -10.421 1.00 38.28 440 SER A C 1
ATOM 3467 O O . SER A 1 440 ? -18.804 -18.321 -9.325 1.00 38.28 440 SER A O 1
ATOM 3469 N N . SER A 1 441 ? -18.470 -17.451 -11.358 1.00 45.75 441 SER A N 1
ATOM 3470 C CA . SER A 1 441 ? -19.348 -16.297 -11.114 1.00 45.75 441 SER A CA 1
ATOM 3471 C C . SER A 1 441 ? -20.741 -16.498 -11.725 1.00 45.75 441 SER A C 1
ATOM 3473 O O . SER A 1 441 ? -20.886 -16.795 -12.910 1.00 45.75 441 SER A O 1
ATOM 3475 N N . ALA A 1 442 ? -21.803 -16.284 -10.935 1.00 44.97 442 ALA A N 1
ATOM 3476 C CA . ALA A 1 442 ? -23.197 -16.370 -11.403 1.00 44.97 442 ALA A CA 1
ATOM 3477 C C . ALA A 1 442 ? -23.485 -15.418 -12.586 1.00 44.97 442 ALA A C 1
ATOM 3479 O O . ALA A 1 442 ? -24.353 -15.673 -13.423 1.00 44.97 442 ALA A O 1
ATOM 3480 N N . ARG A 1 443 ? -22.717 -14.324 -12.678 1.00 45.44 443 ARG A N 1
ATOM 3481 C CA . ARG A 1 443 ? -22.750 -13.370 -13.788 1.00 45.44 443 ARG A CA 1
ATOM 3482 C C . ARG A 1 443 ? -22.140 -13.945 -15.068 1.00 45.44 443 ARG A C 1
ATOM 3484 O O . ARG A 1 443 ? -22.726 -13.737 -16.125 1.00 45.44 443 ARG A O 1
ATOM 3491 N N . GLU A 1 444 ? -21.031 -14.686 -14.993 1.00 46.78 444 GLU A N 1
ATOM 3492 C CA . GLU A 1 444 ? -20.485 -15.413 -16.151 1.00 46.78 444 GLU A CA 1
ATOM 3493 C C . GLU A 1 444 ? -21.360 -16.591 -16.546 1.00 46.78 444 GLU A C 1
ATOM 3495 O O . GLU A 1 444 ? -21.604 -16.745 -17.730 1.00 46.78 444 GLU A O 1
ATOM 3500 N N . GLN A 1 445 ? -21.940 -17.340 -15.604 1.00 52.03 445 GLN A N 1
ATOM 3501 C CA . GLN A 1 445 ? -22.916 -18.381 -15.950 1.00 52.03 445 GLN A CA 1
ATOM 3502 C C . GLN A 1 445 ? -24.121 -17.792 -16.699 1.00 52.03 445 GLN A C 1
ATOM 3504 O O . GLN A 1 445 ? -24.567 -18.364 -17.690 1.00 52.03 445 GLN A O 1
ATOM 3509 N N . ARG A 1 446 ? -24.606 -16.606 -16.298 1.00 55.44 446 ARG A N 1
ATOM 3510 C CA . ARG A 1 446 ? -25.631 -15.868 -17.054 1.00 55.44 446 ARG A CA 1
ATOM 3511 C C . ARG A 1 446 ? -25.131 -15.382 -18.412 1.00 55.44 446 ARG A C 1
ATOM 3513 O O . ARG A 1 446 ? -25.862 -15.511 -19.383 1.00 55.44 446 ARG A O 1
ATOM 3520 N N . HIS A 1 447 ? -23.926 -14.822 -18.508 1.00 52.81 447 HIS A N 1
ATOM 3521 C CA . HIS A 1 447 ? -23.369 -14.351 -19.783 1.00 52.81 447 HIS A CA 1
ATOM 3522 C C . HIS A 1 447 ? -23.091 -15.500 -20.762 1.00 52.81 447 HIS A C 1
ATOM 3524 O O . HIS A 1 447 ? -23.361 -15.345 -21.946 1.00 52.81 447 HIS A O 1
ATOM 3530 N N . GLU A 1 448 ? -22.624 -16.650 -20.280 1.00 57.47 448 GLU A N 1
ATOM 3531 C CA . GLU A 1 448 ? -22.423 -17.884 -21.046 1.00 57.47 448 GLU A CA 1
ATOM 3532 C C . GLU A 1 448 ? -23.775 -18.443 -21.518 1.00 57.47 448 GLU A C 1
ATOM 3534 O O . GLU A 1 448 ? -23.951 -18.723 -22.701 1.00 57.47 448 GLU A O 1
ATOM 3539 N N . GLN A 1 449 ? -24.783 -18.495 -20.636 1.00 61.69 449 GLN A N 1
ATOM 3540 C CA . GLN A 1 449 ? -26.155 -18.883 -20.999 1.00 61.69 449 GLN A CA 1
ATOM 3541 C C . GLN A 1 449 ? -26.796 -17.912 -22.004 1.00 61.69 449 GLN A C 1
ATOM 3543 O O . GLN A 1 449 ? -27.558 -18.331 -22.874 1.00 61.69 449 GLN A O 1
ATOM 3548 N N . LEU A 1 450 ? -26.489 -16.614 -21.917 1.00 61.69 450 LEU A N 1
ATOM 3549 C CA . LEU A 1 450 ? -26.942 -15.601 -22.874 1.00 61.69 450 LEU A CA 1
ATOM 3550 C C . LEU A 1 450 ? -26.170 -15.674 -24.200 1.00 61.69 450 LEU A C 1
ATOM 3552 O O . LEU A 1 450 ? -26.763 -15.477 -25.259 1.00 61.69 450 LEU A O 1
ATOM 3556 N N . ALA A 1 451 ? -24.877 -16.002 -24.171 1.00 57.88 451 ALA A N 1
ATOM 3557 C CA . ALA A 1 451 ? -24.054 -16.207 -25.362 1.00 57.88 451 ALA A CA 1
ATOM 3558 C C . ALA A 1 451 ? -24.483 -17.462 -26.136 1.00 57.88 451 ALA A C 1
ATOM 3560 O O . ALA A 1 451 ? -24.555 -17.422 -27.363 1.00 57.88 451 ALA A O 1
ATOM 3561 N N . GLN A 1 452 ? -24.869 -18.529 -25.429 1.00 59.50 452 GLN A N 1
ATOM 3562 C CA . GLN A 1 452 ? -25.475 -19.736 -26.005 1.00 59.50 452 GLN A CA 1
ATOM 3563 C C . GLN A 1 452 ? -26.892 -19.498 -26.556 1.00 59.50 452 GLN A C 1
ATOM 3565 O O . GLN A 1 452 ? -27.389 -20.298 -27.344 1.00 59.50 452 GLN A O 1
ATOM 3570 N N . ARG A 1 453 ? -27.540 -18.389 -26.177 1.00 55.41 453 ARG A N 1
ATOM 3571 C CA . ARG A 1 453 ? -28.864 -17.973 -26.665 1.00 55.41 453 ARG A CA 1
ATOM 3572 C C . ARG A 1 453 ? -28.824 -16.971 -27.821 1.00 55.41 453 ARG A C 1
ATOM 3574 O O . ARG A 1 453 ? -29.878 -16.459 -28.193 1.00 55.41 453 ARG A O 1
ATOM 3581 N N . ARG A 1 454 ? -27.655 -16.665 -28.399 1.00 44.69 454 ARG A N 1
ATOM 3582 C CA . ARG A 1 454 ? -27.593 -15.724 -29.528 1.00 44.69 454 ARG A CA 1
ATOM 3583 C C . ARG A 1 454 ? -28.340 -16.276 -30.755 1.00 44.69 454 ARG A C 1
ATOM 3585 O O . ARG A 1 454 ? -27.998 -17.364 -31.217 1.00 44.69 454 ARG A O 1
ATOM 3592 N N . PRO A 1 455 ? -29.310 -15.529 -31.314 1.00 47.78 455 PRO A N 1
ATOM 3593 C CA . PRO A 1 455 ? -29.857 -15.823 -32.631 1.00 47.78 455 PRO A CA 1
ATOM 3594 C C . PRO A 1 455 ? -28.809 -15.540 -33.721 1.00 47.78 455 PRO A C 1
ATOM 3596 O O . PRO A 1 455 ? -27.890 -14.739 -33.535 1.00 47.78 455 PRO A O 1
ATOM 3599 N N . THR A 1 456 ? -28.940 -16.243 -34.844 1.00 48.97 456 THR A N 1
ATOM 3600 C CA . THR A 1 456 ? -28.046 -16.232 -36.011 1.00 48.97 456 THR A CA 1
ATOM 3601 C C . THR A 1 456 ? -27.810 -14.828 -36.606 1.00 48.97 456 THR A C 1
ATOM 3603 O O . THR A 1 456 ? -28.635 -13.927 -36.439 1.00 48.97 456 THR A O 1
ATOM 3606 N N . PRO A 1 457 ? -26.679 -14.621 -37.313 1.00 43.66 457 PRO A N 1
ATOM 3607 C CA . PRO A 1 457 ? -26.073 -13.312 -37.594 1.00 43.66 457 PRO A CA 1
ATOM 3608 C C . PRO A 1 457 ? -26.750 -12.479 -38.702 1.00 43.66 457 PRO A C 1
ATOM 3610 O O . PRO A 1 457 ? -26.088 -11.667 -39.339 1.00 43.66 457 PRO A O 1
ATOM 3613 N N . GLU A 1 458 ? -28.054 -12.629 -38.934 1.00 40.16 458 GLU A N 1
ATOM 3614 C CA . GLU A 1 458 ? -28.778 -11.833 -39.944 1.00 40.16 458 GLU A CA 1
ATOM 3615 C C . GLU A 1 458 ? -29.455 -10.572 -39.381 1.00 40.16 458 GLU A C 1
ATOM 3617 O O . GLU A 1 458 ? -29.808 -9.680 -40.145 1.00 40.16 458 GLU A O 1
ATOM 3622 N N . ALA A 1 459 ? -29.585 -10.426 -38.056 1.00 43.66 459 ALA A N 1
ATOM 3623 C CA . ALA A 1 459 ? -30.349 -9.322 -37.454 1.00 43.66 459 ALA A CA 1
ATOM 3624 C C . ALA A 1 459 ? -29.511 -8.132 -36.928 1.00 43.66 459 ALA A C 1
ATOM 3626 O O . ALA A 1 459 ? -30.071 -7.186 -36.383 1.00 43.66 459 ALA A O 1
ATOM 3627 N N . ALA A 1 460 ? -28.179 -8.150 -37.060 1.00 40.47 460 ALA A N 1
ATOM 3628 C CA . ALA A 1 460 ? -27.293 -7.172 -36.405 1.00 40.47 460 ALA A CA 1
ATOM 3629 C C . ALA A 1 460 ? -26.846 -5.985 -37.289 1.00 40.47 460 ALA A C 1
ATOM 3631 O O . ALA A 1 460 ? -25.946 -5.246 -36.897 1.00 40.47 460 ALA A O 1
ATOM 3632 N N . LEU A 1 461 ? -27.439 -5.788 -38.473 1.00 42.38 461 LEU A N 1
ATOM 3633 C CA . LEU A 1 461 ? -26.981 -4.784 -39.451 1.00 42.38 461 LEU A CA 1
ATOM 3634 C C . LEU A 1 461 ? -27.743 -3.453 -39.464 1.00 42.38 461 LEU A C 1
ATOM 3636 O O . LEU A 1 461 ? -27.557 -2.646 -40.369 1.00 42.38 461 LEU A O 1
ATOM 3640 N N . THR A 1 462 ? -28.542 -3.157 -38.450 1.00 40.91 462 THR A N 1
ATOM 3641 C CA . THR A 1 462 ? -29.170 -1.838 -38.335 1.00 40.91 462 THR A CA 1
ATOM 3642 C C . THR A 1 462 ? -29.166 -1.416 -36.885 1.00 40.91 462 THR A C 1
ATOM 3644 O O . THR A 1 462 ? -29.948 -1.960 -36.113 1.00 40.91 462 THR A O 1
ATOM 3647 N N . LEU A 1 463 ? -28.256 -0.501 -36.534 1.00 34.66 463 LEU A N 1
ATOM 3648 C CA . LEU A 1 463 ? -28.408 0.600 -35.570 1.00 34.66 463 LEU A CA 1
ATOM 3649 C C . LEU A 1 463 ? -27.012 1.113 -35.174 1.00 34.66 463 LEU A C 1
ATOM 3651 O O . LEU A 1 463 ? -26.368 0.590 -34.269 1.00 34.66 463 LEU A O 1
ATOM 3655 N N . THR A 1 464 ? -26.555 2.167 -35.844 1.00 38.34 464 THR A N 1
ATOM 3656 C CA . THR A 1 464 ? -25.504 3.060 -35.337 1.00 38.34 464 THR A CA 1
ATOM 3657 C C . THR A 1 464 ? -26.160 4.336 -34.808 1.00 38.34 464 THR A C 1
ATOM 3659 O O . THR A 1 464 ? -26.852 4.997 -35.586 1.00 38.34 464 THR A O 1
ATOM 3662 N N . PRO A 1 465 ? -25.939 4.734 -33.545 1.00 36.69 465 PRO A N 1
ATOM 3663 C CA . PRO A 1 465 ? -26.130 6.110 -33.107 1.00 36.69 465 PRO A CA 1
ATOM 3664 C C . PRO A 1 465 ? -24.800 6.881 -33.112 1.00 36.69 465 PRO A C 1
ATOM 3666 O O . PRO A 1 465 ? -23.734 6.323 -32.857 1.00 36.69 465 PRO A O 1
ATOM 3669 N N . ASN A 1 466 ? -24.925 8.165 -33.441 1.00 32.38 466 ASN A N 1
ATOM 3670 C CA . ASN A 1 466 ? -23.901 9.168 -33.734 1.00 32.38 466 ASN A CA 1
ATOM 3671 C C . ASN A 1 466 ? -22.824 9.345 -32.651 1.00 32.38 466 ASN A C 1
ATOM 3673 O O . ASN A 1 466 ? -23.108 9.297 -31.458 1.00 32.38 466 ASN A O 1
ATOM 3677 N N . ALA A 1 467 ? -21.599 9.615 -33.110 1.00 36.09 467 ALA A N 1
ATOM 3678 C CA . ALA A 1 467 ? -20.366 9.708 -32.331 1.00 36.09 467 ALA A CA 1
ATOM 3679 C C . ALA A 1 467 ? -19.857 11.154 -32.148 1.00 36.09 467 ALA A C 1
ATOM 3681 O O . ALA A 1 467 ? -18.653 11.363 -32.042 1.00 36.09 467 ALA A O 1
ATOM 3682 N N . ASP A 1 468 ? -20.755 12.140 -32.104 1.00 33.31 468 ASP A N 1
ATOM 3683 C CA . ASP A 1 468 ? -20.390 13.557 -31.996 1.00 33.31 468 ASP A CA 1
ATOM 3684 C C . ASP A 1 468 ? -21.091 14.220 -30.805 1.00 33.31 468 ASP A C 1
ATOM 3686 O O . ASP A 1 468 ? -22.047 14.963 -30.979 1.00 33.31 468 ASP A O 1
ATOM 3690 N N . GLU A 1 469 ? -20.636 13.938 -29.586 1.00 34.91 469 GLU A N 1
ATOM 3691 C CA . GLU A 1 469 ? -20.827 14.787 -28.401 1.00 34.91 469 GLU A CA 1
ATOM 3692 C C . GLU A 1 469 ? -19.913 14.253 -27.279 1.00 34.91 469 GLU A C 1
ATOM 3694 O O . GLU A 1 469 ? -19.703 13.049 -27.197 1.00 34.91 469 GLU A O 1
ATOM 3699 N N . PHE A 1 470 ? -19.380 15.137 -26.422 1.00 30.39 470 PHE A N 1
ATOM 3700 C CA . PHE A 1 470 ? -18.353 14.927 -25.369 1.00 30.39 470 PHE A CA 1
ATOM 3701 C C . PHE A 1 470 ? -16.898 14.991 -25.891 1.00 30.39 470 PHE A C 1
ATOM 3703 O O . PHE A 1 470 ? -16.417 14.081 -26.551 1.00 30.39 470 PHE A O 1
ATOM 3710 N N . TYR A 1 471 ? -16.106 16.053 -25.673 1.00 32.41 471 TYR A N 1
ATOM 3711 C CA . TYR A 1 471 ? -15.820 16.780 -24.421 1.00 32.41 471 TYR A CA 1
ATOM 3712 C C . TYR A 1 471 ? -15.237 18.192 -24.668 1.00 32.41 471 TYR A C 1
ATOM 3714 O O . TYR A 1 471 ? -14.544 18.392 -25.668 1.00 32.41 471 TYR A O 1
ATOM 3722 N N . PRO A 1 472 ? -15.316 19.115 -23.683 1.00 31.69 472 PRO A N 1
ATOM 3723 C CA . PRO A 1 472 ? -14.335 20.185 -23.532 1.00 31.69 472 PRO A CA 1
ATOM 3724 C C . PRO A 1 472 ? -13.497 20.072 -22.232 1.00 31.69 472 PRO A C 1
ATOM 3726 O O . PRO A 1 472 ? -14.022 20.164 -21.131 1.00 31.69 472 PRO A O 1
ATOM 3729 N N . ARG A 1 473 ? -12.174 19.960 -22.444 1.00 27.16 473 ARG A N 1
ATOM 3730 C CA . ARG A 1 473 ? -10.998 20.491 -21.701 1.00 27.16 473 ARG A CA 1
ATOM 3731 C C . ARG A 1 473 ? -10.665 20.086 -20.247 1.00 27.16 473 ARG A C 1
ATOM 3733 O O . ARG A 1 473 ? -11.299 20.503 -19.291 1.00 27.16 473 ARG A O 1
ATOM 3740 N N . ASP A 1 474 ? -9.543 19.362 -20.163 1.00 44.03 474 ASP A N 1
ATOM 3741 C CA . ASP A 1 474 ? -8.228 19.685 -19.553 1.00 44.03 474 ASP A CA 1
ATOM 3742 C C . ASP A 1 474 ? -8.147 20.566 -18.290 1.00 44.03 474 ASP A C 1
ATOM 3744 O O . ASP A 1 474 ? -8.363 21.778 -18.348 1.00 44.03 474 ASP A O 1
ATOM 3748 N N . ILE A 1 475 ? -7.719 19.946 -17.181 1.00 28.14 475 ILE A N 1
ATOM 3749 C CA . ILE A 1 475 ? -7.281 20.607 -15.944 1.00 28.14 475 ILE A CA 1
ATOM 3750 C C . ILE A 1 475 ? -6.218 19.723 -15.261 1.00 28.14 475 ILE A C 1
ATOM 3752 O O . ILE A 1 475 ? -6.504 18.903 -14.393 1.00 28.14 475 ILE A O 1
ATOM 3756 N N . MET A 1 476 ? -4.970 19.842 -15.708 1.00 26.33 476 MET A N 1
ATOM 3757 C CA . MET A 1 476 ? -3.804 19.228 -15.069 1.00 26.33 476 MET A CA 1
ATOM 3758 C C . MET A 1 476 ? -3.207 20.185 -14.032 1.00 26.33 476 MET A C 1
ATOM 3760 O O . MET A 1 476 ? -2.676 21.211 -14.444 1.00 26.33 476 MET A O 1
ATOM 3764 N N . GLN A 1 477 ? -3.194 19.824 -12.740 1.00 31.66 477 GLN A N 1
ATOM 3765 C CA . GLN A 1 477 ? -2.007 19.973 -11.873 1.00 31.66 477 GLN A CA 1
ATOM 3766 C C . GLN A 1 477 ? -2.195 19.412 -10.444 1.00 31.66 477 GLN A C 1
ATOM 3768 O O . GLN A 1 477 ? -3.040 19.870 -9.688 1.00 31.66 477 GLN A O 1
ATOM 3773 N N . ASP A 1 478 ? -1.273 18.501 -10.101 1.00 29.05 478 ASP A N 1
ATOM 3774 C CA . ASP A 1 478 ? -0.635 18.277 -8.789 1.00 29.05 478 ASP A CA 1
ATOM 3775 C C . ASP A 1 478 ? -1.068 17.130 -7.840 1.00 29.05 478 ASP A C 1
ATOM 3777 O O . ASP A 1 478 ? -2.229 16.801 -7.633 1.00 29.05 478 ASP A O 1
ATOM 3781 N N . LEU A 1 479 ? -0.026 16.487 -7.279 1.00 29.66 479 LEU A N 1
ATOM 3782 C CA . LEU A 1 479 ? 0.012 15.251 -6.480 1.00 29.66 479 LEU A CA 1
ATOM 3783 C C . LEU A 1 479 ? 0.991 15.412 -5.294 1.00 29.66 479 LEU A C 1
ATOM 3785 O O . LEU A 1 479 ? 2.134 15.816 -5.536 1.00 29.66 479 LEU A O 1
ATOM 3789 N N . ARG A 1 480 ? 0.614 14.949 -4.078 1.00 35.47 480 ARG A N 1
ATOM 3790 C CA . ARG A 1 480 ? 1.313 13.924 -3.231 1.00 35.47 480 ARG A CA 1
ATOM 3791 C C . ARG A 1 480 ? 1.030 14.009 -1.712 1.00 35.47 480 ARG A C 1
ATOM 3793 O O . ARG A 1 480 ? 1.345 15.007 -1.077 1.00 35.47 480 ARG A O 1
ATOM 3800 N N . SER A 1 481 ? 0.665 12.869 -1.109 1.00 28.16 481 SER A N 1
ATOM 3801 C CA . SER A 1 481 ? 1.293 12.127 0.028 1.00 28.16 481 SER A CA 1
ATOM 3802 C C . SER A 1 481 ? 0.250 11.150 0.621 1.00 28.16 481 SER A C 1
ATOM 3804 O O . SER A 1 481 ? -0.897 11.200 0.209 1.00 28.16 481 SER A O 1
ATOM 3806 N N . ALA A 1 482 ? 0.606 10.178 1.472 1.00 34.78 482 ALA A N 1
ATOM 3807 C CA . ALA A 1 482 ? -0.357 9.203 2.019 1.00 34.78 482 ALA A CA 1
ATOM 3808 C C . ALA A 1 482 ? -0.140 9.014 3.524 1.00 34.78 482 ALA A C 1
ATOM 3810 O O . ALA A 1 482 ? 0.994 8.773 3.944 1.00 34.78 482 ALA A O 1
ATOM 3811 N N . LEU A 1 483 ? -1.222 9.088 4.313 1.00 40.88 483 LEU A N 1
ATOM 3812 C CA . LEU A 1 483 ? -1.200 8.899 5.765 1.00 40.88 483 LEU A CA 1
ATOM 3813 C C . LEU A 1 483 ? -2.238 7.893 6.285 1.00 40.88 483 LEU A C 1
ATOM 3815 O O . LEU A 1 483 ? -3.242 7.611 5.635 1.00 40.88 483 LEU A O 1
ATOM 3819 N N . ARG A 1 484 ? -1.945 7.342 7.471 1.00 43.31 484 ARG A N 1
ATOM 3820 C CA . ARG A 1 484 ? -2.574 6.172 8.116 1.00 43.31 484 ARG A CA 1
ATOM 3821 C C . ARG A 1 484 ? -3.278 6.573 9.408 1.00 43.31 484 ARG A C 1
ATOM 3823 O O . ARG A 1 484 ? -2.613 7.170 10.258 1.00 43.31 484 ARG A O 1
ATOM 3830 N N . ILE A 1 485 ? -4.539 6.163 9.610 1.00 61.22 485 ILE A N 1
ATOM 3831 C CA . ILE A 1 485 ? -5.297 6.457 10.843 1.00 61.22 485 ILE A CA 1
ATOM 3832 C C . ILE A 1 485 ? -6.280 5.321 11.187 1.00 61.22 485 ILE A C 1
ATOM 3834 O O . ILE A 1 485 ? -6.914 4.743 10.307 1.00 61.22 485 ILE A O 1
ATOM 3838 N N . GLU A 1 486 ? -6.386 4.995 12.475 1.00 66.06 486 GLU A N 1
ATOM 3839 C CA . GLU A 1 486 ? -7.274 3.968 13.041 1.00 66.06 486 GLU A CA 1
ATOM 3840 C C . GLU A 1 486 ? -8.395 4.659 13.835 1.00 66.06 486 GLU A C 1
ATOM 3842 O O . GLU A 1 486 ? -8.115 5.542 14.654 1.00 66.06 486 GLU A O 1
ATOM 3847 N N . VAL A 1 487 ? -9.661 4.321 13.554 1.00 73.62 487 VAL A N 1
ATOM 3848 C CA . VAL A 1 487 ? -10.827 5.087 14.038 1.00 73.62 487 VAL A CA 1
ATOM 3849 C C . VAL A 1 487 ? -12.084 4.223 14.251 1.00 73.62 487 VAL A C 1
ATOM 3851 O O . VAL A 1 487 ? -12.147 3.066 13.840 1.00 73.62 487 VAL A O 1
ATOM 3854 N N . VAL A 1 488 ? -13.116 4.793 14.880 1.00 67.06 488 VAL A N 1
ATOM 3855 C CA . VAL A 1 488 ? -14.446 4.185 15.084 1.00 67.06 488 VAL A CA 1
ATOM 3856 C C . VAL A 1 488 ? -15.517 4.993 14.357 1.00 67.06 488 VAL A C 1
ATOM 3858 O O . VAL A 1 488 ? -15.629 6.188 14.603 1.00 67.06 488 VAL A O 1
ATOM 3861 N N . CYS A 1 489 ? -16.335 4.353 13.519 1.00 74.69 489 CYS A N 1
ATOM 3862 C CA . CYS A 1 489 ? -17.376 5.011 12.721 1.00 74.69 489 CYS A CA 1
ATOM 3863 C C . CYS A 1 489 ? -18.564 5.470 13.582 1.00 74.69 489 CYS A C 1
ATOM 3865 O O . CYS A 1 489 ? -19.184 4.662 14.274 1.00 74.69 489 CYS A O 1
ATOM 3867 N N . LEU A 1 490 ? -18.907 6.758 13.515 1.00 61.41 490 LEU A N 1
ATOM 3868 C CA . LEU A 1 490 ? -19.926 7.417 14.331 1.00 61.41 490 LEU A CA 1
ATOM 3869 C C . LEU A 1 490 ? -21.297 7.528 13.648 1.00 61.41 490 LEU A C 1
ATOM 3871 O O . LEU A 1 490 ? -22.314 7.361 14.312 1.00 61.41 490 LEU A O 1
ATOM 3875 N N . LYS A 1 491 ? -21.376 7.821 12.343 1.00 70.44 491 LYS A N 1
ATOM 3876 C CA . LYS A 1 491 ? -22.673 7.996 11.656 1.00 70.44 491 LYS A CA 1
ATOM 3877 C C . LYS A 1 491 ? -22.553 7.952 10.129 1.00 70.44 491 LYS A C 1
ATOM 3879 O O . LYS A 1 491 ? -21.462 8.143 9.598 1.00 70.44 491 LYS A O 1
ATOM 3884 N N . TYR A 1 492 ? -23.694 7.737 9.471 1.00 44.34 492 TYR A N 1
ATOM 3885 C CA . TYR A 1 492 ? -23.941 7.936 8.041 1.00 44.34 492 TYR A CA 1
ATOM 3886 C C . TYR A 1 492 ? -24.836 9.175 7.864 1.00 44.34 492 TYR A C 1
ATOM 3888 O O . TYR A 1 492 ? -25.878 9.261 8.522 1.00 44.34 492 TYR A O 1
ATOM 3896 N N . ASP A 1 493 ? -24.429 10.142 7.041 1.00 40.22 493 ASP A N 1
ATOM 3897 C CA . ASP A 1 493 ? -25.254 11.318 6.732 1.00 40.22 493 ASP A CA 1
ATOM 3898 C C . ASP A 1 493 ? -26.067 11.079 5.450 1.00 40.22 493 ASP A C 1
ATOM 3900 O O . ASP A 1 493 ? -25.506 10.936 4.366 1.00 40.22 493 ASP A O 1
ATOM 3904 N N . THR A 1 494 ? -27.395 11.000 5.575 1.00 41.66 494 THR A N 1
ATOM 3905 C CA . THR A 1 494 ? -28.331 10.896 4.437 1.00 41.66 494 THR A CA 1
ATOM 3906 C C . THR A 1 494 ? -29.014 12.217 4.099 1.00 41.66 494 THR A C 1
ATOM 3908 O O . THR A 1 494 ? -29.940 12.229 3.286 1.00 41.66 494 THR A O 1
ATOM 3911 N N . SER A 1 495 ? -28.635 13.332 4.728 1.00 42.22 495 SER A N 1
ATOM 3912 C CA . SER A 1 495 ? -29.301 14.612 4.480 1.00 42.22 495 SER A CA 1
ATOM 3913 C C . SER A 1 495 ? -28.770 15.293 3.214 1.00 42.22 495 SER A C 1
ATOM 3915 O O . SER A 1 495 ? -27.816 16.056 3.242 1.00 42.22 495 SER A O 1
ATOM 3917 N N . ASP A 1 496 ? -29.361 14.915 2.075 1.00 43.06 496 ASP A N 1
ATOM 3918 C CA . ASP A 1 496 ? -29.772 15.787 0.959 1.00 43.06 496 ASP A CA 1
ATOM 3919 C C . ASP A 1 496 ? -29.753 15.000 -0.357 1.00 43.06 496 ASP A C 1
ATOM 3921 O O . ASP A 1 496 ? -28.686 14.847 -0.944 1.00 43.06 496 ASP A O 1
ATOM 3925 N N . HIS A 1 497 ? -30.922 14.539 -0.830 1.00 35.28 497 HIS A N 1
ATOM 3926 C CA . HIS A 1 497 ? -31.361 14.519 -2.244 1.00 35.28 497 HIS A CA 1
ATOM 3927 C C . HIS A 1 497 ? -32.790 13.944 -2.357 1.00 35.28 497 HIS A C 1
ATOM 3929 O O . HIS A 1 497 ? -32.975 12.749 -2.546 1.00 35.28 497 HIS A O 1
ATOM 3935 N N . PHE A 1 498 ? -33.799 14.815 -2.224 1.00 30.41 498 PHE A N 1
ATOM 3936 C CA . PHE A 1 498 ? -35.014 14.870 -3.062 1.00 30.41 498 PHE A CA 1
ATOM 3937 C C . PHE A 1 498 ? -35.797 16.150 -2.703 1.00 30.41 498 PHE A C 1
ATOM 3939 O O . PHE A 1 498 ? -36.634 16.129 -1.800 1.00 30.41 498 PHE A O 1
ATOM 3946 N N . PRO A 1 499 ? -35.549 17.296 -3.363 1.00 34.78 499 PRO A N 1
ATOM 3947 C CA . PRO A 1 499 ? -36.455 18.426 -3.282 1.00 34.78 499 PRO A CA 1
ATOM 3948 C C . PRO A 1 499 ? -37.476 18.336 -4.423 1.00 34.78 499 PRO A C 1
ATOM 3950 O O . PRO A 1 499 ? -37.113 18.301 -5.595 1.00 34.78 499 PRO A O 1
ATOM 3953 N N . GLY A 1 500 ? -38.761 18.360 -4.073 1.00 32.78 500 GLY A N 1
ATOM 3954 C CA . GLY A 1 500 ? -39.816 18.782 -4.994 1.00 32.78 500 GLY A CA 1
ATOM 3955 C C . GLY A 1 500 ? -40.773 17.686 -5.446 1.00 32.78 500 GLY A C 1
ATOM 3956 O O . GLY A 1 500 ? -40.581 17.074 -6.486 1.00 32.78 500 GLY A O 1
ATOM 3957 N N . LEU A 1 501 ? -41.864 17.530 -4.698 1.00 30.14 501 LEU A N 1
ATOM 3958 C CA . LEU A 1 501 ? -43.227 17.748 -5.198 1.00 30.14 501 LEU A CA 1
ATOM 3959 C C . LEU A 1 501 ? -44.169 17.714 -3.990 1.00 30.14 501 LEU A C 1
ATOM 3961 O O . LEU A 1 501 ? -44.619 16.664 -3.545 1.00 30.14 501 LEU A O 1
ATOM 3965 N N . SER A 1 502 ? -44.442 18.897 -3.443 1.00 36.53 502 SER A N 1
ATOM 3966 C CA . SER A 1 502 ? -45.648 19.123 -2.656 1.00 36.53 502 SER A CA 1
ATOM 3967 C C . SER A 1 502 ? -46.586 19.976 -3.502 1.00 36.53 502 SER A C 1
ATOM 3969 O O . SER A 1 502 ? -46.221 21.052 -3.967 1.00 36.53 502 SER A O 1
ATOM 3971 N N . ALA A 1 503 ? -47.791 19.469 -3.722 1.00 32.47 503 ALA A N 1
ATOM 3972 C CA . ALA A 1 503 ? -48.960 20.281 -4.005 1.00 32.47 503 ALA A CA 1
ATOM 3973 C C . ALA A 1 503 ? -50.120 19.676 -3.199 1.00 32.47 503 ALA A C 1
ATOM 3975 O O . ALA A 1 503 ? -50.309 18.458 -3.245 1.00 32.47 503 ALA A O 1
ATOM 3976 N N . PRO A 1 504 ? -50.866 20.482 -2.429 1.00 51.62 504 PRO A N 1
ATOM 3977 C CA . PRO A 1 504 ? -51.973 20.005 -1.619 1.00 51.62 504 PRO A CA 1
ATOM 3978 C C . PRO A 1 504 ? -53.299 20.158 -2.373 1.00 51.62 504 PRO A C 1
ATOM 3980 O O . PRO A 1 504 ? -53.511 21.135 -3.092 1.00 51.62 504 PRO A O 1
ATOM 3983 N N . SER A 1 505 ? -54.244 19.250 -2.138 1.00 27.86 505 SER A N 1
ATOM 3984 C CA . SER A 1 505 ? -55.661 19.621 -2.125 1.00 27.86 505 SER A CA 1
ATOM 3985 C C . SER A 1 505 ? -56.518 18.640 -1.324 1.00 27.86 505 SER A C 1
ATOM 3987 O O . SER A 1 505 ? -56.120 17.488 -1.151 1.00 27.86 505 SER A O 1
ATOM 3989 N N . PRO A 1 506 ? -57.650 19.121 -0.778 1.00 51.94 506 PRO A N 1
ATOM 3990 C CA . PRO A 1 506 ? -58.323 18.544 0.377 1.00 51.94 506 PRO A CA 1
ATOM 3991 C C . PRO A 1 506 ? -59.668 17.884 0.013 1.00 51.94 506 PRO A C 1
ATOM 3993 O O . PRO A 1 506 ? -60.084 17.893 -1.142 1.00 51.94 506 PRO A O 1
ATOM 3996 N N . CYS A 1 507 ? -60.357 17.416 1.062 1.00 27.78 507 CYS A N 1
ATOM 3997 C CA . CYS A 1 507 ? -61.788 17.083 1.165 1.00 27.78 507 CYS A CA 1
ATOM 3998 C C . CYS A 1 507 ? -62.172 15.595 1.102 1.00 27.78 507 CYS A C 1
ATOM 4000 O O . CYS A 1 507 ? -62.164 14.977 0.043 1.00 27.78 507 CYS A O 1
ATOM 4002 N N . LEU A 1 508 ? -62.616 15.096 2.267 1.00 30.28 508 LEU A N 1
ATOM 4003 C CA . LEU A 1 508 ? -63.892 14.413 2.587 1.00 30.28 508 LEU A CA 1
ATOM 4004 C C . LEU A 1 508 ? -63.610 13.409 3.726 1.00 30.28 508 LEU A C 1
ATOM 4006 O O . LEU A 1 508 ? -62.901 12.432 3.535 1.00 30.28 508 LEU A O 1
ATOM 4010 N N . ALA A 1 509 ? -63.861 13.753 4.990 1.00 30.44 509 ALA A N 1
ATOM 4011 C CA . ALA A 1 509 ? -65.158 13.772 5.678 1.00 30.44 509 ALA A CA 1
ATOM 4012 C C . ALA A 1 509 ? -65.767 12.370 5.918 1.00 30.44 509 ALA A C 1
ATOM 4014 O O . ALA A 1 509 ? -66.130 11.670 4.983 1.00 30.44 509 ALA A O 1
ATOM 4015 N N . GLU A 1 510 ? -65.940 12.076 7.215 1.00 30.70 510 GLU A N 1
ATOM 4016 C CA . GLU A 1 510 ? -66.959 11.217 7.850 1.00 30.70 510 GLU A CA 1
ATOM 4017 C C . GLU A 1 510 ? -66.903 9.678 7.741 1.00 30.70 510 GLU A C 1
ATOM 4019 O O . GLU A 1 510 ? -67.283 9.085 6.738 1.00 30.70 510 GLU A O 1
ATOM 4024 N N . ARG A 1 511 ? -66.622 9.023 8.883 1.00 29.59 511 ARG A N 1
ATOM 4025 C CA . ARG A 1 511 ? -67.565 8.237 9.737 1.00 29.59 511 ARG A CA 1
ATOM 4026 C C . ARG A 1 511 ? -66.742 7.377 10.712 1.00 29.59 511 ARG A C 1
ATOM 4028 O O . ARG A 1 511 ? -65.928 6.576 10.280 1.00 29.59 511 ARG A O 1
ATOM 4035 N N . ARG A 1 512 ? -66.709 7.701 12.008 1.00 30.61 512 ARG A N 1
ATOM 4036 C CA . ARG A 1 512 ? -67.630 7.285 13.092 1.00 30.61 512 ARG A CA 1
ATOM 4037 C C . ARG A 1 512 ? -67.703 5.769 13.353 1.00 30.61 512 ARG A C 1
ATOM 4039 O O . ARG A 1 512 ? -68.298 5.031 12.580 1.00 30.61 512 ARG A O 1
ATOM 4046 N N . ASP A 1 513 ? -67.190 5.450 14.542 1.00 30.42 513 ASP A N 1
ATOM 4047 C CA . ASP A 1 513 ? -67.771 4.609 15.595 1.00 30.42 513 ASP A CA 1
ATOM 4048 C C . ASP A 1 513 ? -67.532 3.087 15.626 1.00 30.42 513 ASP A C 1
ATOM 4050 O O . ASP A 1 513 ? -67.964 2.333 14.763 1.00 30.42 513 ASP A O 1
ATOM 4054 N N . ASN A 1 514 ? -66.978 2.702 16.788 1.00 29.80 514 ASN A N 1
ATOM 4055 C CA . ASN A 1 514 ? -67.240 1.514 17.608 1.00 29.80 514 ASN A CA 1
ATOM 4056 C C . ASN A 1 514 ? -66.776 0.135 17.109 1.00 29.80 514 ASN A C 1
ATOM 4058 O O . ASN A 1 514 ? -67.259 -0.388 16.114 1.00 29.80 514 ASN A O 1
ATOM 4062 N N . ILE A 1 515 ? -65.958 -0.537 17.927 1.00 30.59 515 ILE A N 1
ATOM 4063 C CA . ILE A 1 515 ? -66.423 -1.563 18.883 1.00 30.59 515 ILE A CA 1
ATOM 4064 C C . ILE A 1 515 ? -65.258 -1.919 19.823 1.00 30.59 515 ILE A C 1
ATOM 4066 O O . ILE A 1 515 ? -64.135 -2.170 19.390 1.00 30.59 515 ILE A O 1
ATOM 4070 N N . ALA A 1 516 ? -65.556 -1.876 21.119 1.00 33.50 516 ALA A N 1
ATOM 4071 C CA . ALA A 1 516 ? -64.734 -2.360 22.215 1.00 33.50 516 ALA A CA 1
ATOM 4072 C C . ALA A 1 516 ? -64.992 -3.855 22.475 1.00 33.50 516 ALA A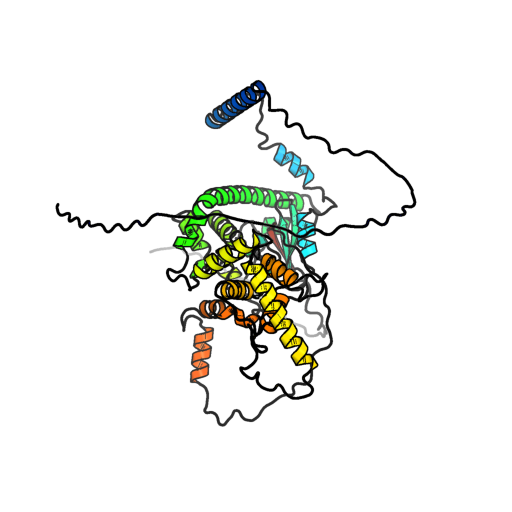 C 1
ATOM 4074 O O . ALA A 1 516 ? -66.048 -4.366 22.111 1.00 33.50 516 ALA A O 1
ATOM 4075 N N . ASP A 1 517 ? -64.046 -4.466 23.192 1.00 32.12 517 ASP A N 1
ATOM 4076 C CA . ASP A 1 517 ? -64.167 -5.675 24.016 1.00 32.12 517 ASP A CA 1
ATOM 4077 C C . ASP A 1 517 ? -64.419 -7.031 23.328 1.00 32.12 517 ASP A C 1
ATOM 4079 O O . ASP A 1 517 ? -65.374 -7.213 22.584 1.00 32.12 517 ASP A O 1
ATOM 4083 N N . ILE A 1 518 ? -63.555 -8.011 23.645 1.00 33.66 518 ILE A N 1
ATOM 4084 C CA . ILE A 1 518 ? -63.908 -9.348 24.171 1.00 33.66 518 ILE A CA 1
ATOM 4085 C C . ILE A 1 518 ? -62.618 -10.067 24.639 1.00 33.66 518 ILE A C 1
ATOM 4087 O O . ILE A 1 518 ? -61.742 -10.435 23.863 1.00 33.66 518 ILE A O 1
ATOM 4091 N N . GLU A 1 519 ? -62.521 -10.136 25.966 1.00 31.77 519 GLU A N 1
ATOM 4092 C CA . GLU A 1 519 ? -62.127 -11.229 26.871 1.00 31.77 519 GLU A CA 1
ATOM 4093 C C . GLU A 1 519 ? -60.949 -12.197 26.617 1.00 31.77 519 GLU A C 1
ATOM 4095 O O . GLU A 1 519 ? -60.836 -12.922 25.633 1.00 31.77 519 GLU A O 1
ATOM 4100 N N . ARG A 1 520 ? -60.163 -12.296 27.702 1.00 33.72 520 ARG A N 1
ATOM 4101 C CA . ARG A 1 520 ? -59.395 -13.451 28.191 1.00 33.72 520 ARG A CA 1
ATOM 4102 C C . ARG A 1 520 ? -60.225 -14.740 28.230 1.00 33.72 520 ARG A C 1
ATOM 4104 O O . ARG A 1 520 ? -61.302 -14.735 28.813 1.00 33.72 520 ARG A O 1
ATOM 4111 N N . VAL A 1 521 ? -59.604 -15.863 27.861 1.00 35.62 521 VAL A N 1
ATOM 4112 C CA . VAL A 1 521 ? -59.861 -17.178 28.475 1.00 35.62 521 VAL A CA 1
ATOM 4113 C C . VAL A 1 521 ? -58.522 -17.897 28.685 1.00 35.62 521 VAL A C 1
ATOM 4115 O O . VAL A 1 521 ? -57.777 -18.147 27.739 1.00 35.62 521 VAL A O 1
ATOM 4118 N N . GLU A 1 522 ? -58.214 -18.183 29.951 1.00 39.78 522 GLU A N 1
ATOM 4119 C CA . GLU A 1 522 ? -57.238 -19.184 30.393 1.00 39.78 522 GLU A CA 1
ATOM 4120 C C . GLU A 1 522 ? -57.739 -20.591 30.045 1.00 39.78 522 GLU A C 1
ATOM 4122 O O . GLU A 1 522 ? -58.932 -20.835 30.163 1.00 39.78 522 GLU A O 1
ATOM 4127 N N . MET A 1 523 ? -56.845 -21.540 29.750 1.00 33.84 523 MET A N 1
ATOM 4128 C CA . MET A 1 523 ? -56.878 -22.873 30.373 1.00 33.84 523 MET A CA 1
ATOM 4129 C C . MET A 1 523 ? -55.555 -23.609 30.141 1.00 33.84 523 MET A C 1
ATOM 4131 O O . MET A 1 523 ? -55.158 -23.903 29.016 1.00 33.84 523 MET A O 1
ATOM 4135 N N . SER A 1 524 ? -54.903 -23.941 31.251 1.00 35.22 524 SER A N 1
ATOM 4136 C CA . SER A 1 524 ? -53.975 -25.060 31.371 1.00 35.22 524 SER A CA 1
ATOM 4137 C C . SER A 1 524 ? -54.732 -26.390 31.298 1.00 35.22 524 SER A C 1
ATOM 4139 O O . SER A 1 524 ? -55.790 -26.480 31.920 1.00 35.22 524 SER A O 1
ATOM 4141 N N . ALA A 1 525 ? -54.152 -27.421 30.678 1.00 37.84 525 ALA A N 1
ATOM 4142 C CA . ALA A 1 525 ? -53.891 -28.738 31.289 1.00 37.84 525 ALA A CA 1
ATOM 4143 C C . ALA A 1 525 ? -53.599 -29.828 30.235 1.00 37.84 525 ALA A C 1
ATOM 4145 O O . ALA A 1 525 ? -54.307 -29.939 29.240 1.00 37.84 525 ALA A O 1
ATOM 4146 N N . THR A 1 526 ? -52.599 -30.655 30.574 1.00 40.31 526 THR A N 1
ATOM 4147 C CA . THR A 1 526 ? -52.384 -32.079 30.220 1.00 40.31 526 THR A CA 1
ATOM 4148 C C . THR A 1 526 ? -52.173 -32.468 28.753 1.00 40.31 526 THR A C 1
ATOM 4150 O O . THR A 1 526 ? -53.130 -32.553 27.995 1.00 40.31 526 THR A O 1
ATOM 4153 N N . GLU A 1 527 ? -50.934 -32.820 28.391 1.00 42.28 527 GLU A N 1
ATOM 4154 C CA . GLU A 1 527 ? -50.376 -34.193 28.449 1.00 42.28 527 GLU A CA 1
ATOM 4155 C C . GLU A 1 527 ? -48.844 -34.157 28.561 1.00 42.28 527 GLU A C 1
ATOM 4157 O O . GLU A 1 527 ? -48.235 -33.212 28.003 1.00 42.28 527 GLU A O 1
#

pLDDT: mean 70.17, std 24.67, range [26.33, 97.81]

Secondary structure (DSSP, 8-state):
------------------------------------------------------PPPPHHHHHHHHHHHHHHHHHHHTT---TT----SSHHHHHHHHHTTS--SS--HHHHHHHHTT-------------S-----TT-EEEEE------PPP-EEEEETTS-EEEE-GGGEEEEETTSS-HHHHHHH-SSSS-SSHHHHHHHHHHHHHHHHHHHHHHHHHHHHHTTHHHHHHHHS-SSTT--EEEEHHHHHHHHH-SS--HHHHHHHHHHHHH-TTTEEE-TTTHHHH-EEEEPPHHHHHHHHHHHHHHHSTT-HHHHHHHHHHHHHHHHHHHHHHH-SSS-----TT--PPPP-HHHHHHHHHHHHHHS---TTS--HHHHHHHHHHHHHT-S-TTS---HHHHHHHHHHTTSS-TT--GGGG-HHHHHHHTTTTT--HHHHHHHHHHTTPPPTTS-SS-PPP-----------------EEEEEEEEE-----------------------------------